Protein AF-0000000068580715 (afdb_homodimer)

Organism: Arachis hypogaea (NCBI:txid3818)

InterPro domains:
  IPR000719 Protein kinase domain [PF00069] (20-131)
  IPR000719 Protein kinase domain [PS50011] (1-205)
  IPR000719 Protein kinase domain [SM00220] (1-189)
  IPR008271 Serine/threonine-protein kinase, active site [PS00108] (41-53)
  IPR011009 Protein kinase-like domain superfamily [SSF56112] (7-213)

Structure (mmCIF, N/CA/C/O backbone):
data_AF-0000000068580715-model_v1
#
loop_
_entity.id
_entity.type
_entity.pdbx_description
1 polymer 'non-specific serine/threonine protein kinase'
#
loop_
_atom_site.group_PDB
_atom_site.id
_atom_site.type_symbol
_atom_site.label_atom_id
_atom_site.label_alt_id
_atom_site.label_comp_id
_atom_site.label_asym_id
_atom_site.label_entity_id
_atom_site.label_seq_id
_atom_site.pdbx_PDB_ins_code
_atom_site.Cartn_x
_atom_site.Cartn_y
_atom_site.Cartn_z
_atom_site.occupancy
_atom_site.B_iso_or_equiv
_atom_site.auth_seq_id
_atom_site.auth_comp_id
_atom_site.auth_asym_id
_atom_site.auth_atom_id
_atom_site.pdbx_PDB_model_num
ATOM 1 N N . MET A 1 1 ? -3.42 -15.664 -19.828 1 83.12 1 MET A N 1
ATOM 2 C CA . MET A 1 1 ? -3.635 -16.344 -18.547 1 83.12 1 MET A CA 1
ATOM 3 C C . MET A 1 1 ? -4.812 -15.734 -17.797 1 83.12 1 MET A C 1
ATOM 5 O O . MET A 1 1 ? -5.66 -16.469 -17.266 1 83.12 1 MET A O 1
ATOM 9 N N . GLU A 1 2 ? -4.934 -14.391 -17.797 1 77.62 2 GLU A N 1
ATOM 10 C CA . GLU A 1 2 ? -6.008 -13.711 -17.078 1 77.62 2 GLU A CA 1
ATOM 11 C C . GLU A 1 2 ? -7.379 -14.164 -17.578 1 77.62 2 GLU A C 1
ATOM 13 O O . GLU A 1 2 ? -8.281 -14.406 -16.766 1 77.62 2 GLU A O 1
ATOM 18 N N . ASN A 1 3 ? -7.523 -14.234 -18.844 1 75.69 3 ASN A N 1
ATOM 19 C CA . ASN A 1 3 ? -8.789 -14.664 -19.422 1 75.69 3 ASN A CA 1
ATOM 20 C C . ASN A 1 3 ? -9.133 -16.094 -19.031 1 75.69 3 ASN A C 1
ATOM 22 O O . ASN A 1 3 ? -10.297 -16.422 -18.781 1 75.69 3 ASN A O 1
ATOM 26 N N . LEU A 1 4 ? -8.125 -16.938 -18.984 1 75.94 4 LEU A N 1
ATOM 27 C CA . LEU A 1 4 ? -8.328 -18.328 -18.609 1 75.94 4 LEU A CA 1
ATOM 28 C C . LEU A 1 4 ? -8.711 -18.469 -17.141 1 75.94 4 LEU A C 1
ATOM 30 O O . LEU A 1 4 ? -9.508 -19.328 -16.781 1 75.94 4 LEU A O 1
ATOM 34 N N . MET A 1 5 ? -8.211 -17.594 -16.375 1 76.06 5 MET A N 1
ATOM 35 C CA . MET A 1 5 ? -8.453 -17.656 -14.93 1 76.06 5 MET A CA 1
ATOM 36 C C . MET A 1 5 ? -9.797 -17.031 -14.57 1 76.06 5 MET A C 1
ATOM 38 O O . MET A 1 5 ? -10.398 -17.391 -13.555 1 76.06 5 MET A O 1
ATOM 42 N N . SER A 1 6 ? -10.219 -15.977 -15.219 1 67.44 6 SER A N 1
ATOM 43 C CA . SER A 1 6 ? -11.414 -15.219 -14.891 1 67.44 6 SER A CA 1
ATOM 44 C C . SER A 1 6 ? -12.68 -15.945 -15.328 1 67.44 6 SER A C 1
ATOM 46 O O . SER A 1 6 ? -13.75 -15.758 -14.742 1 67.44 6 SER A O 1
ATOM 48 N N . ASP A 1 7 ? -12.562 -16.625 -16.375 1 62.62 7 ASP A N 1
ATOM 49 C CA . ASP A 1 7 ? -13.75 -17.266 -16.953 1 62.62 7 ASP A CA 1
ATOM 50 C C . ASP A 1 7 ? -13.969 -18.656 -16.344 1 62.62 7 ASP A C 1
ATOM 52 O O . ASP A 1 7 ? -13.023 -19.453 -16.234 1 62.62 7 ASP A O 1
ATOM 56 N N . GLN A 1 8 ? -15.07 -18.797 -15.594 1 59.06 8 GLN A N 1
ATOM 57 C CA . GLN A 1 8 ? -15.445 -20.094 -15.07 1 59.06 8 GLN A CA 1
ATOM 58 C C . GLN A 1 8 ? -15.195 -21.203 -16.094 1 59.06 8 GLN A C 1
ATOM 60 O O . GLN A 1 8 ? -14.758 -22.297 -15.758 1 59.06 8 GLN A O 1
ATOM 65 N N . THR A 1 9 ? -15.391 -20.828 -17.234 1 55.56 9 THR A N 1
ATOM 66 C CA . THR A 1 9 ? -15.203 -21.812 -18.297 1 55.56 9 THR A CA 1
ATOM 67 C C . THR A 1 9 ? -13.719 -22.094 -18.5 1 55.56 9 THR A C 1
ATOM 69 O O . THR A 1 9 ? -13.328 -23.25 -18.75 1 55.56 9 THR A O 1
ATOM 72 N N . GLY A 1 10 ? -12.938 -21.078 -18.344 1 55.38 10 GLY A N 1
ATOM 73 C CA . GLY A 1 10 ? -11.5 -21.219 -18.531 1 55.38 10 GLY A CA 1
ATOM 74 C C . GLY A 1 10 ? -10.828 -21.984 -17.422 1 55.38 10 GLY A C 1
ATOM 75 O O . GLY A 1 10 ? -9.953 -22.828 -17.672 1 55.38 10 GLY A O 1
ATOM 76 N N . SER A 1 11 ? -11.266 -21.672 -16.188 1 57.38 11 SER A N 1
ATOM 77 C CA . SER A 1 11 ? -10.688 -22.391 -15.062 1 57.38 11 SER A CA 1
ATOM 78 C C . SER A 1 11 ? -10.93 -23.891 -15.172 1 57.38 11 SER A C 1
ATOM 80 O O . SER A 1 11 ? -10.102 -24.703 -14.742 1 57.38 11 SER A O 1
ATOM 82 N N . LYS A 1 12 ? -11.977 -24.156 -15.914 1 60.59 12 LYS A N 1
ATOM 83 C CA . LYS A 1 12 ? -12.297 -25.562 -16.125 1 60.59 12 LYS A CA 1
ATOM 84 C C . LYS A 1 12 ? -11.305 -26.203 -17.078 1 60.59 12 LYS A C 1
ATOM 86 O O . LYS A 1 12 ? -11.117 -27.422 -17.062 1 60.59 12 LYS A O 1
ATOM 91 N N . VAL A 1 13 ? -10.641 -25.344 -17.75 1 63.88 13 VAL A N 1
ATOM 92 C CA . VAL A 1 13 ? -9.797 -25.859 -18.812 1 63.88 13 VAL A CA 1
ATOM 93 C C . VAL A 1 13 ? -8.391 -26.125 -18.281 1 63.88 13 VAL A C 1
ATOM 95 O O . VAL A 1 13 ? -7.691 -27.031 -18.766 1 63.88 13 VAL A O 1
ATOM 98 N N . LEU A 1 14 ? -8.062 -25.484 -17.172 1 80.69 14 LEU A N 1
ATOM 99 C CA . LEU A 1 14 ? -6.695 -25.703 -16.719 1 80.69 14 LEU A CA 1
ATOM 100 C C . LEU A 1 14 ? -6.645 -26.828 -15.672 1 80.69 14 LEU A C 1
ATOM 102 O O . LEU A 1 14 ? -6.961 -26.594 -14.5 1 80.69 14 LEU A O 1
ATOM 106 N N . HIS A 1 15 ? -6.293 -28.016 -16.156 1 83.88 15 HIS A N 1
ATOM 107 C CA . HIS A 1 15 ? -6.082 -29.109 -15.211 1 83.88 15 HIS A CA 1
ATOM 108 C C . HIS A 1 15 ? -4.785 -28.922 -14.43 1 83.88 15 HIS A C 1
ATOM 110 O O . HIS A 1 15 ? -4 -28.016 -14.727 1 83.88 15 HIS A O 1
ATOM 116 N N . TRP A 1 16 ? -4.609 -29.688 -13.484 1 87.81 16 TRP A N 1
ATOM 117 C CA . TRP A 1 16 ? -3.518 -29.531 -12.523 1 87.81 16 TRP A CA 1
ATOM 118 C C . TRP A 1 16 ? -2.17 -29.5 -13.242 1 87.81 16 TRP A C 1
ATOM 120 O O . TRP A 1 16 ? -1.353 -28.609 -12.992 1 87.81 16 TRP A O 1
ATOM 130 N N . ASN A 1 17 ? -1.99 -30.453 -14.141 1 88.38 17 ASN A N 1
ATOM 131 C CA . ASN A 1 17 ? -0.706 -30.547 -14.82 1 88.38 17 ASN A CA 1
ATOM 132 C C . ASN A 1 17 ? -0.385 -29.281 -15.602 1 88.38 17 ASN A C 1
ATOM 134 O O . ASN A 1 17 ? 0.771 -28.859 -15.656 1 88.38 17 ASN A O 1
ATOM 138 N N . MET A 1 18 ? -1.399 -28.719 -16.172 1 90.06 18 MET A N 1
ATOM 139 C CA . MET A 1 18 ? -1.219 -27.484 -16.906 1 90.06 18 MET A CA 1
ATOM 140 C C . MET A 1 18 ? -0.879 -26.328 -15.969 1 90.06 18 MET A C 1
ATOM 142 O O . MET A 1 18 ? -0.002 -25.516 -16.266 1 90.06 18 MET A O 1
ATOM 146 N N . ARG A 1 19 ? -1.561 -26.281 -14.844 1 92.25 19 ARG A N 1
ATOM 147 C CA . ARG A 1 19 ? -1.29 -25.234 -13.867 1 92.25 19 ARG A CA 1
ATOM 148 C C . ARG A 1 19 ? 0.141 -25.328 -13.344 1 92.25 19 ARG A C 1
ATOM 150 O O . ARG A 1 19 ? 0.842 -24.312 -13.258 1 92.25 19 ARG A O 1
ATOM 157 N N . LEU A 1 20 ? 0.531 -26.547 -13.055 1 94.06 20 LEU A N 1
ATOM 158 C CA . LEU A 1 20 ? 1.893 -26.75 -12.57 1 94.06 20 LEU A CA 1
ATOM 159 C C . LEU A 1 20 ? 2.91 -26.375 -13.641 1 94.06 20 LEU A C 1
ATOM 161 O O . LEU A 1 20 ? 3.939 -25.766 -13.344 1 94.06 20 LEU A O 1
ATOM 165 N N . HIS A 1 21 ? 2.598 -26.766 -14.844 1 95.12 21 HIS A N 1
ATOM 166 C CA . HIS A 1 21 ? 3.455 -26.438 -15.977 1 95.12 21 HIS A CA 1
ATOM 167 C C . HIS A 1 21 ? 3.613 -24.922 -16.125 1 95.12 21 HIS A C 1
ATOM 169 O O . HIS A 1 21 ? 4.73 -24.422 -16.281 1 95.12 21 HIS A O 1
ATOM 175 N N . ILE A 1 22 ? 2.545 -24.219 -16.031 1 96.62 22 ILE A N 1
ATOM 176 C CA . ILE A 1 22 ? 2.541 -22.766 -16.156 1 96.62 22 ILE A CA 1
ATOM 177 C C . ILE A 1 22 ? 3.309 -22.141 -14.992 1 96.62 22 ILE A C 1
ATOM 179 O O . ILE A 1 22 ? 4.168 -21.281 -15.203 1 96.62 22 ILE A O 1
ATOM 183 N N . ILE A 1 23 ? 3.033 -22.578 -13.773 1 98.06 23 ILE A N 1
ATOM 184 C CA . ILE A 1 23 ? 3.697 -22.062 -12.578 1 98.06 23 ILE A CA 1
ATOM 185 C C . ILE A 1 23 ? 5.207 -22.25 -12.711 1 98.06 23 ILE A C 1
ATOM 187 O O . ILE A 1 23 ? 5.973 -21.312 -12.477 1 98.06 23 ILE A O 1
ATOM 191 N N . SER A 1 24 ? 5.609 -23.422 -13.117 1 98.31 24 SER A N 1
ATOM 192 C CA . SER A 1 24 ? 7.027 -23.734 -13.273 1 98.31 24 SER A CA 1
ATOM 193 C C . SER A 1 24 ? 7.664 -22.875 -14.359 1 98.31 24 SER A C 1
ATOM 195 O O . SER A 1 24 ? 8.797 -22.422 -14.211 1 98.31 24 SER A O 1
ATOM 197 N N . GLY A 1 25 ? 6.945 -22.672 -15.398 1 98.5 25 GLY A N 1
ATOM 198 C CA . GLY A 1 25 ? 7.441 -21.844 -16.484 1 98.5 25 GLY A CA 1
ATOM 199 C C . GLY A 1 25 ? 7.645 -20.391 -16.078 1 98.5 25 GLY A C 1
ATOM 200 O O . GLY A 1 25 ? 8.648 -19.781 -16.438 1 98.5 25 GLY A O 1
ATOM 201 N N . ILE A 1 26 ? 6.676 -19.828 -15.336 1 98.69 26 ILE A N 1
ATOM 202 C CA . ILE A 1 26 ? 6.809 -18.453 -14.852 1 98.69 26 ILE A CA 1
ATOM 203 C C . ILE A 1 26 ? 8.031 -18.344 -13.945 1 98.69 26 ILE A C 1
ATOM 205 O O . ILE A 1 26 ? 8.805 -17.391 -14.047 1 98.69 26 ILE A O 1
ATOM 209 N N . ALA A 1 27 ? 8.164 -19.328 -13.062 1 98.81 27 ALA A N 1
ATOM 210 C CA . ALA A 1 27 ? 9.297 -19.328 -12.148 1 98.81 27 ALA A CA 1
ATOM 211 C C . ALA A 1 27 ? 10.617 -19.297 -12.906 1 98.81 27 ALA A C 1
ATOM 213 O O . ALA A 1 27 ? 11.516 -18.516 -12.57 1 98.81 27 ALA A O 1
ATOM 214 N N . ARG A 1 28 ? 10.773 -20.109 -13.898 1 98.19 28 ARG A N 1
ATOM 215 C CA . ARG A 1 28 ? 11.992 -20.141 -14.703 1 98.19 28 ARG A CA 1
ATOM 216 C C . ARG A 1 28 ? 12.203 -18.828 -15.438 1 98.19 28 ARG A C 1
ATOM 218 O O . ARG A 1 28 ? 13.344 -18.359 -15.578 1 98.19 28 ARG A O 1
ATOM 225 N N . GLY A 1 29 ? 11.094 -18.281 -15.953 1 98.06 29 GLY A N 1
ATOM 226 C CA . GLY A 1 29 ? 11.188 -16.969 -16.578 1 98.06 29 GLY A CA 1
ATOM 227 C C . GLY A 1 29 ? 11.727 -15.906 -15.656 1 98.06 29 GLY A C 1
ATOM 228 O O . GLY A 1 29 ? 12.594 -15.117 -16.031 1 98.06 29 GLY A O 1
ATOM 229 N N . LEU A 1 30 ? 11.219 -15.852 -14.43 1 98.38 30 LEU A N 1
ATOM 230 C CA . LEU A 1 30 ? 11.672 -14.875 -13.453 1 98.38 30 LEU A CA 1
ATOM 231 C C . LEU A 1 30 ? 13.133 -15.117 -13.07 1 98.38 30 LEU A C 1
ATOM 233 O O . LEU A 1 30 ? 13.898 -14.172 -12.875 1 98.38 30 LEU A O 1
ATOM 237 N N . LEU A 1 31 ? 13.484 -16.438 -12.906 1 97.81 31 LEU A N 1
ATOM 238 C CA . LEU A 1 31 ? 14.875 -16.766 -12.625 1 97.81 31 LEU A CA 1
ATOM 239 C C . LEU A 1 31 ? 15.797 -16.188 -13.695 1 97.81 31 LEU A C 1
ATOM 241 O O . LEU A 1 31 ? 16.828 -15.609 -13.375 1 97.81 31 LEU A O 1
ATOM 245 N N . TYR A 1 32 ? 15.422 -16.328 -14.914 1 96.44 32 TYR A N 1
ATOM 246 C CA . TYR A 1 32 ? 16.203 -15.789 -16.016 1 96.44 32 TYR A CA 1
ATOM 247 C C . TYR A 1 32 ? 16.359 -14.281 -15.883 1 96.44 32 TYR A C 1
ATOM 249 O O . TYR A 1 32 ? 17.469 -13.75 -16 1 96.44 32 TYR A O 1
ATOM 257 N N . LEU A 1 33 ? 15.266 -13.531 -15.625 1 96 33 LEU A N 1
ATOM 258 C CA . LEU A 1 33 ? 15.297 -12.078 -15.508 1 96 33 LEU A CA 1
ATOM 259 C C . LEU A 1 33 ? 16.172 -11.641 -14.336 1 96 33 LEU A C 1
ATOM 261 O O . LEU A 1 33 ? 16.875 -10.641 -14.43 1 96 33 LEU A O 1
ATOM 265 N N . HIS A 1 34 ? 16.141 -12.398 -13.258 1 95.81 34 HIS A N 1
ATOM 266 C CA . HIS A 1 34 ? 16.766 -11.984 -12.008 1 95.81 34 HIS A CA 1
ATOM 267 C C . HIS A 1 34 ? 18.25 -12.352 -11.992 1 95.81 34 HIS A C 1
ATOM 269 O O . HIS A 1 34 ? 19.047 -11.68 -11.336 1 95.81 34 HIS A O 1
ATOM 275 N N . GLN A 1 35 ? 18.625 -13.43 -12.617 1 90.69 35 GLN A N 1
ATOM 276 C CA . GLN A 1 35 ? 19.969 -13.945 -12.359 1 90.69 35 GLN A CA 1
ATOM 277 C C . GLN A 1 35 ? 20.703 -14.273 -13.656 1 90.69 35 GLN A C 1
ATOM 279 O O . GLN A 1 35 ? 21.922 -14.156 -13.734 1 90.69 35 GLN A O 1
ATOM 284 N N . ASP A 1 36 ? 20.031 -14.758 -14.664 1 84.38 36 ASP A N 1
ATOM 285 C CA . ASP A 1 36 ? 20.703 -15.359 -15.805 1 84.38 36 ASP A CA 1
ATOM 286 C C . ASP A 1 36 ? 20.859 -14.352 -16.938 1 84.38 36 ASP A C 1
ATOM 288 O O . ASP A 1 36 ? 21.672 -14.562 -17.859 1 84.38 36 ASP A O 1
ATOM 292 N N . SER A 1 37 ? 20.109 -13.32 -16.859 1 79.88 37 SER A N 1
ATOM 293 C CA . SER A 1 37 ? 20.266 -12.289 -17.875 1 79.88 37 SER A CA 1
ATOM 294 C C . SER A 1 37 ? 21.531 -11.469 -17.641 1 79.88 37 SER A C 1
ATOM 296 O O . SER A 1 37 ? 22.125 -11.523 -16.562 1 79.88 37 SER A O 1
ATOM 298 N N . ARG A 1 38 ? 21.984 -10.867 -18.625 1 80.62 38 ARG A N 1
ATOM 299 C CA . ARG A 1 38 ? 23.172 -10.016 -18.531 1 80.62 38 ARG A CA 1
ATOM 300 C C . ARG A 1 38 ? 23 -8.961 -17.438 1 80.62 38 ARG A C 1
ATOM 302 O O . ARG A 1 38 ? 23.922 -8.672 -16.688 1 80.62 38 ARG A O 1
ATOM 309 N N . LEU A 1 39 ? 21.766 -8.57 -17.391 1 86.62 39 LEU A N 1
ATOM 310 C CA . LEU A 1 39 ? 21.406 -7.586 -16.375 1 86.62 39 LEU A CA 1
ATOM 311 C C . LEU A 1 39 ? 20.25 -8.094 -15.508 1 86.62 39 LEU A C 1
ATOM 313 O O . LEU A 1 39 ? 19.438 -8.891 -15.977 1 86.62 39 LEU A O 1
ATOM 317 N N . ARG A 1 40 ? 20.312 -7.723 -14.32 1 92.38 40 ARG A N 1
ATOM 318 C CA . ARG A 1 40 ? 19.203 -8.047 -13.43 1 92.38 40 ARG A CA 1
ATOM 319 C C . ARG A 1 40 ? 17.984 -7.172 -13.719 1 92.38 40 ARG A C 1
ATOM 321 O O . ARG A 1 40 ? 18.094 -5.945 -13.734 1 92.38 40 ARG A O 1
ATOM 328 N N . ILE A 1 41 ? 16.922 -7.785 -14 1 95.38 41 ILE A N 1
ATOM 329 C CA . ILE A 1 41 ? 15.695 -7.062 -14.32 1 95.38 41 ILE A CA 1
ATOM 330 C C . ILE A 1 41 ? 14.641 -7.328 -13.25 1 95.38 41 ILE A C 1
ATOM 332 O O . ILE A 1 41 ? 14.32 -8.484 -12.961 1 95.38 41 ILE A O 1
ATOM 336 N N . ILE A 1 42 ? 14.148 -6.336 -12.641 1 96.88 42 ILE A N 1
ATOM 337 C CA . ILE A 1 42 ? 12.992 -6.406 -11.758 1 96.88 42 ILE A CA 1
ATOM 338 C C . ILE A 1 42 ? 11.734 -5.965 -12.508 1 96.88 42 ILE A C 1
ATOM 340 O O . ILE A 1 42 ? 11.656 -4.832 -12.984 1 96.88 42 ILE A O 1
ATOM 344 N N . HIS A 1 43 ? 10.719 -6.793 -12.703 1 97.56 43 HIS A N 1
ATOM 345 C CA . HIS A 1 43 ? 9.555 -6.539 -13.547 1 97.56 43 HIS A CA 1
ATOM 346 C C . HIS A 1 43 ? 8.672 -5.453 -12.945 1 97.56 43 HIS A C 1
ATOM 348 O O . HIS A 1 43 ? 8.297 -4.5 -13.633 1 97.56 43 HIS A O 1
ATOM 354 N N . ARG A 1 44 ? 8.297 -5.621 -11.562 1 97.56 44 ARG A N 1
ATOM 355 C CA . ARG A 1 44 ? 7.621 -4.641 -10.719 1 97.56 44 ARG A CA 1
ATOM 356 C C . ARG A 1 44 ? 6.125 -4.605 -11.016 1 97.56 44 ARG A C 1
ATOM 358 O O . ARG A 1 44 ? 5.367 -3.91 -10.336 1 97.56 44 ARG A O 1
ATOM 365 N N . ASP A 1 45 ? 5.66 -5.375 -11.961 1 97.81 45 ASP A N 1
ATOM 366 C CA . ASP A 1 45 ? 4.227 -5.438 -12.242 1 97.81 45 ASP A CA 1
ATOM 367 C C . ASP A 1 45 ? 3.826 -6.828 -12.734 1 97.81 45 ASP A C 1
ATOM 369 O O . ASP A 1 45 ? 3.08 -6.953 -13.703 1 97.81 45 ASP A O 1
ATOM 373 N N . LEU A 1 46 ? 4.402 -7.848 -12.188 1 98 46 LEU A N 1
ATOM 374 C CA . LEU A 1 46 ? 4.047 -9.227 -12.5 1 98 46 LEU A CA 1
ATOM 375 C C . LEU A 1 46 ? 2.643 -9.555 -12 1 98 46 LEU A C 1
ATOM 377 O O . LEU A 1 46 ? 2.32 -9.312 -10.836 1 98 46 LEU A O 1
ATOM 381 N N . LYS A 1 47 ? 1.784 -10.016 -12.852 1 97.12 47 LYS A N 1
ATOM 382 C CA . LYS A 1 47 ? 0.4 -10.406 -12.594 1 97.12 47 LYS A CA 1
ATOM 383 C C . LYS A 1 47 ? -0.127 -11.32 -13.695 1 97.12 47 LYS A C 1
ATOM 385 O O . LYS A 1 47 ? 0.525 -11.492 -14.727 1 97.12 47 LYS A O 1
ATOM 390 N N . THR A 1 48 ? -1.258 -11.875 -13.508 1 96 48 THR A N 1
ATOM 391 C CA . THR A 1 48 ? -1.794 -12.867 -14.438 1 96 48 THR A CA 1
ATOM 392 C C . THR A 1 48 ? -2.037 -12.25 -15.812 1 96 48 THR A C 1
ATOM 394 O O . THR A 1 48 ? -1.833 -12.906 -16.828 1 96 48 THR A O 1
ATOM 397 N N . SER A 1 49 ? -2.396 -10.93 -15.852 1 95.44 49 SER A N 1
ATOM 398 C CA . SER A 1 49 ? -2.703 -10.281 -17.125 1 95.44 49 SER A CA 1
ATOM 399 C C . SER A 1 49 ? -1.435 -10.008 -17.922 1 95.44 49 SER A C 1
ATOM 401 O O . SER A 1 49 ? -1.5 -9.711 -19.125 1 95.44 49 SER A O 1
ATOM 403 N N . ASN A 1 50 ? -0.273 -10.117 -17.25 1 97.06 50 ASN A N 1
ATOM 404 C CA . ASN A 1 50 ? 1.003 -9.883 -17.906 1 97.06 50 ASN A CA 1
ATOM 405 C C . ASN A 1 50 ? 1.726 -11.188 -18.219 1 97.06 50 ASN A C 1
ATOM 407 O O . ASN A 1 50 ? 2.936 -11.195 -18.453 1 97.06 50 ASN A O 1
ATOM 411 N N . ILE A 1 51 ? 0.99 -12.305 -18.078 1 97.31 51 ILE A N 1
ATOM 412 C CA . ILE A 1 51 ? 1.472 -13.625 -18.484 1 97.31 51 ILE A CA 1
ATOM 413 C C . ILE A 1 51 ? 0.698 -14.102 -19.719 1 97.31 51 ILE A C 1
ATOM 415 O O . ILE A 1 51 ? -0.5 -14.383 -19.625 1 97.31 51 ILE A O 1
ATOM 419 N N . LEU A 1 52 ? 1.413 -14.195 -20.812 1 95.75 52 LEU A N 1
ATOM 420 C CA . LEU A 1 52 ? 0.82 -14.71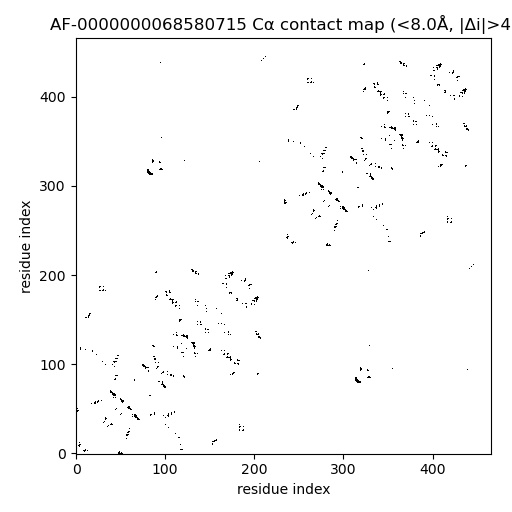9 -22.031 1 95.75 52 LEU A CA 1
ATOM 421 C C . LEU A 1 52 ? 1.11 -16.203 -22.188 1 95.75 52 LEU A C 1
ATOM 423 O O . LEU A 1 52 ? 2.197 -16.672 -21.828 1 95.75 52 LEU A O 1
ATOM 427 N N . LEU A 1 53 ? 0.107 -16.906 -22.609 1 94.44 53 LEU A N 1
ATOM 428 C CA . LEU A 1 53 ? 0.277 -18.328 -22.875 1 94.44 53 LEU A CA 1
ATOM 429 C C . LEU A 1 53 ? 0.259 -18.625 -24.359 1 94.44 53 LEU A C 1
ATOM 431 O O . LEU A 1 53 ? -0.619 -18.141 -25.078 1 94.44 53 LEU A O 1
ATOM 435 N N . ASP A 1 54 ? 1.196 -19.391 -24.812 1 93.75 54 ASP A N 1
ATOM 436 C CA . ASP A 1 54 ? 1.176 -19.797 -26.219 1 93.75 54 ASP A CA 1
ATOM 437 C C . ASP A 1 54 ? 0.302 -21.047 -26.422 1 93.75 54 ASP A C 1
ATOM 439 O O . ASP A 1 54 ? -0.42 -21.453 -25.5 1 93.75 54 ASP A O 1
ATOM 443 N N . SER A 1 55 ? 0.34 -21.625 -27.578 1 91.69 55 SER A N 1
ATOM 444 C CA . SER A 1 55 ? -0.542 -22.734 -27.938 1 91.69 55 SER A CA 1
ATOM 445 C C . SER A 1 55 ? -0.231 -23.984 -27.109 1 91.69 55 SER A C 1
ATOM 447 O O . SER A 1 55 ? -1.095 -24.844 -26.922 1 91.69 55 SER A O 1
ATOM 449 N N . ASN A 1 56 ? 0.966 -24.109 -26.594 1 91.69 56 ASN A N 1
ATOM 450 C CA . ASN A 1 56 ? 1.371 -25.25 -25.781 1 91.69 56 ASN A CA 1
ATOM 451 C C . ASN A 1 56 ? 1.291 -24.922 -24.281 1 91.69 56 ASN A C 1
ATOM 453 O O . ASN A 1 56 ? 1.85 -25.641 -23.453 1 91.69 56 ASN A O 1
ATOM 457 N N . MET A 1 57 ? 0.749 -23.734 -23.891 1 91.44 57 MET A N 1
ATOM 458 C CA . MET A 1 57 ? 0.527 -23.266 -22.531 1 91.44 57 MET A CA 1
ATOM 459 C C . MET A 1 57 ? 1.847 -22.906 -21.859 1 91.44 57 MET A C 1
ATOM 461 O O . MET A 1 57 ? 1.954 -22.953 -20.625 1 91.44 57 MET A O 1
ATOM 465 N N . ASN A 1 58 ? 2.832 -22.641 -22.766 1 95.19 58 ASN A N 1
ATOM 466 C CA . ASN A 1 58 ? 4.059 -22.062 -22.234 1 95.19 58 ASN A CA 1
ATOM 467 C C . ASN A 1 58 ? 3.867 -20.594 -21.859 1 95.19 58 ASN A C 1
ATOM 469 O O . ASN A 1 58 ? 3.416 -19.797 -22.672 1 95.19 58 ASN A O 1
ATOM 473 N N . PRO A 1 59 ? 4.18 -20.297 -20.578 1 97.44 59 PRO A N 1
ATOM 474 C CA . PRO A 1 59 ? 3.986 -18.906 -20.172 1 97.44 59 PRO A CA 1
ATOM 475 C C . PRO A 1 59 ? 5.113 -17.984 -20.656 1 97.44 59 PRO A C 1
ATOM 477 O O . PRO A 1 59 ? 6.277 -18.391 -20.672 1 97.44 59 PRO A O 1
ATOM 480 N N . LYS A 1 60 ? 4.754 -16.797 -21.062 1 97.12 60 LYS A N 1
ATOM 481 C CA . LYS A 1 60 ? 5.668 -15.711 -21.406 1 97.12 60 LYS A CA 1
ATOM 482 C C . LYS A 1 60 ? 5.359 -14.453 -20.609 1 97.12 60 LYS A C 1
ATOM 484 O O . LYS A 1 60 ? 4.227 -13.969 -20.625 1 97.12 60 LYS A O 1
ATOM 489 N N . ILE A 1 61 ? 6.352 -14.016 -19.891 1 97.75 61 ILE A N 1
ATOM 490 C CA . ILE A 1 61 ? 6.199 -12.781 -19.141 1 97.75 61 ILE A CA 1
ATOM 491 C C . ILE A 1 61 ? 6.207 -11.586 -20.094 1 97.75 61 ILE A C 1
ATOM 493 O O . ILE A 1 61 ? 7.086 -11.477 -20.953 1 97.75 61 ILE A O 1
ATOM 497 N N . SER A 1 62 ? 5.207 -10.758 -19.953 1 97.25 62 SER A N 1
ATOM 498 C CA . SER A 1 62 ? 5.066 -9.617 -20.859 1 97.25 62 SER A CA 1
ATOM 499 C C . SER A 1 62 ? 4.879 -8.32 -20.094 1 97.25 62 SER A C 1
ATOM 501 O O . SER A 1 62 ? 4.961 -8.305 -18.859 1 97.25 62 SER A O 1
ATOM 503 N N . ASP A 1 63 ? 4.746 -7.18 -20.781 1 96.19 63 ASP A N 1
ATOM 504 C CA . ASP A 1 63 ? 4.5 -5.844 -20.25 1 96.19 63 ASP A CA 1
ATOM 505 C C . ASP A 1 63 ? 5.59 -5.441 -19.25 1 96.19 63 ASP A C 1
ATOM 507 O O . ASP A 1 63 ? 5.375 -5.461 -18.047 1 96.19 63 ASP A O 1
ATOM 511 N N . PHE A 1 64 ? 6.688 -5.031 -19.734 1 96.81 64 PHE A N 1
ATOM 512 C CA . PHE A 1 64 ? 7.828 -4.598 -18.938 1 96.81 64 PHE A CA 1
ATOM 513 C C . PHE A 1 64 ? 7.809 -3.086 -18.75 1 96.81 64 PHE A C 1
ATOM 515 O O . PHE A 1 64 ? 8.859 -2.463 -18.594 1 96.81 64 PHE A O 1
ATOM 522 N N . GLY A 1 65 ? 6.664 -2.43 -18.844 1 95.44 65 GLY A N 1
ATOM 523 C CA . GLY A 1 65 ? 6.488 -0.99 -18.75 1 95.44 65 GLY A CA 1
ATOM 524 C C . GLY A 1 65 ? 6.996 -0.409 -17.438 1 95.44 65 GLY A C 1
ATOM 525 O O . GLY A 1 65 ? 7.422 0.748 -17.391 1 95.44 65 GLY A O 1
ATOM 526 N N . LEU A 1 66 ? 6.953 -1.157 -16.328 1 96 66 LEU A N 1
ATOM 527 C CA . LEU A 1 66 ? 7.383 -0.671 -15.023 1 96 66 LEU A CA 1
ATOM 528 C C . LEU A 1 66 ? 8.727 -1.278 -14.641 1 96 66 LEU A C 1
ATOM 530 O O . LEU A 1 66 ? 9.25 -0.99 -13.562 1 96 66 LEU A O 1
ATOM 534 N N . ALA A 1 67 ? 9.273 -2.107 -15.484 1 96.31 67 ALA A N 1
ATOM 535 C CA . ALA A 1 67 ? 10.492 -2.846 -15.164 1 96.31 67 ALA A CA 1
ATOM 536 C C . ALA A 1 67 ? 11.672 -1.897 -14.953 1 96.31 67 ALA A C 1
ATOM 538 O O . ALA A 1 67 ? 11.672 -0.777 -15.469 1 96.31 67 ALA A O 1
ATOM 539 N N . ARG A 1 68 ? 12.539 -2.297 -14.133 1 94.38 68 ARG A N 1
ATOM 540 C CA . ARG A 1 68 ? 13.805 -1.607 -13.891 1 94.38 68 ARG A CA 1
ATOM 541 C C . ARG A 1 68 ? 14.992 -2.541 -14.109 1 94.38 68 ARG A C 1
ATOM 543 O O . ARG A 1 68 ? 14.945 -3.711 -13.727 1 94.38 68 ARG A O 1
ATOM 550 N N . VAL A 1 69 ? 16.016 -2.002 -14.703 1 92.56 69 VAL A N 1
ATOM 551 C CA . VAL A 1 69 ? 17.219 -2.771 -15 1 92.56 69 VAL A CA 1
ATOM 552 C C . VAL A 1 69 ? 18.359 -2.314 -14.094 1 92.56 69 VAL A C 1
ATOM 554 O O . VAL A 1 69 ? 18.594 -1.113 -13.938 1 92.56 69 VAL A O 1
ATOM 557 N N . PHE A 1 70 ? 18.906 -3.23 -13.469 1 88.06 70 PHE A N 1
ATOM 558 C CA . PHE A 1 70 ? 20.016 -2.916 -12.57 1 88.06 70 PHE A CA 1
ATOM 559 C C . PHE A 1 70 ? 21.297 -3.574 -13.047 1 88.06 70 PHE A C 1
ATOM 561 O O . PHE A 1 70 ? 21.281 -4.723 -13.5 1 88.06 70 PHE A O 1
ATOM 568 N N . GLY A 1 71 ? 22.312 -2.717 -13.102 1 76.25 71 GLY A N 1
ATOM 569 C CA . GLY A 1 71 ? 23.656 -3.223 -13.344 1 76.25 71 GLY A CA 1
ATOM 570 C C . GLY A 1 71 ? 24.453 -3.438 -12.07 1 76.25 71 GLY A C 1
ATOM 571 O O . GLY A 1 71 ? 24.125 -2.863 -11.031 1 76.25 71 GLY A O 1
ATOM 572 N N . GLY A 1 72 ? 25.359 -4.336 -12.109 1 68.25 72 GLY A N 1
ATOM 573 C CA . GLY A 1 72 ? 26.297 -4.508 -11.023 1 68.25 72 GLY A CA 1
ATOM 574 C C . GLY A 1 72 ? 25.703 -5.215 -9.82 1 68.25 72 GLY A C 1
ATOM 575 O O . GLY A 1 72 ? 24.938 -6.168 -9.969 1 68.25 72 GLY A O 1
ATOM 576 N N . ASP A 1 73 ? 26.047 -4.617 -8.562 1 67 73 ASP A N 1
ATOM 577 C CA . ASP A 1 73 ? 25.75 -5.32 -7.324 1 67 73 ASP A CA 1
ATOM 578 C C . ASP A 1 73 ? 24.484 -4.762 -6.664 1 67 73 ASP A C 1
ATOM 580 O O . ASP A 1 73 ? 24.094 -5.207 -5.586 1 67 73 ASP A O 1
ATOM 584 N N . ARG A 1 74 ? 23.734 -3.881 -7.434 1 67.44 74 ARG A N 1
ATOM 585 C CA . ARG A 1 74 ? 22.562 -3.324 -6.754 1 67.44 74 ARG A CA 1
ATOM 586 C C . ARG A 1 74 ? 21.391 -4.301 -6.793 1 67.44 74 ARG A C 1
ATOM 588 O O . ARG A 1 74 ? 21.016 -4.785 -7.859 1 67.44 74 ARG A O 1
ATOM 595 N N . VAL A 1 75 ? 20.875 -4.559 -5.625 1 76.25 75 VAL A N 1
ATOM 596 C CA . VAL A 1 75 ? 19.859 -5.613 -5.535 1 76.25 75 VAL A CA 1
ATOM 597 C C . VAL A 1 75 ? 18.531 -5.023 -5.102 1 76.25 75 VAL A C 1
ATOM 599 O O . VAL A 1 75 ? 17.484 -5.664 -5.234 1 76.25 75 VAL A O 1
ATOM 602 N N . GLU A 1 76 ? 18.516 -3.725 -4.695 1 85.12 76 GLU A N 1
ATOM 603 C CA . GLU A 1 76 ? 17.312 -3.068 -4.211 1 85.12 76 GLU A CA 1
ATOM 604 C C . GLU A 1 76 ? 17.297 -1.588 -4.582 1 85.12 76 GLU A C 1
ATOM 606 O O . GLU A 1 76 ? 18.359 -0.973 -4.734 1 85.12 76 GLU A O 1
ATOM 611 N N . ALA A 1 77 ? 16.109 -1.081 -4.836 1 90.81 77 ALA A N 1
ATOM 612 C CA . ALA A 1 77 ? 15.953 0.34 -5.137 1 90.81 77 ALA A CA 1
ATOM 613 C C . ALA A 1 77 ? 14.711 0.914 -4.457 1 90.81 77 ALA A C 1
ATOM 615 O O . ALA A 1 77 ? 13.859 0.165 -3.971 1 90.81 77 ALA A O 1
ATOM 616 N N . ASN A 1 78 ? 14.719 2.23 -4.316 1 91.56 78 ASN A N 1
ATOM 617 C CA . ASN A 1 78 ? 13.602 2.955 -3.719 1 91.56 78 ASN A CA 1
ATOM 618 C C . ASN A 1 78 ? 13.023 3.986 -4.684 1 91.56 78 ASN A C 1
ATOM 620 O O . ASN A 1 78 ? 13.734 4.496 -5.555 1 91.56 78 ASN A O 1
ATOM 624 N N . THR A 1 79 ? 11.773 4.117 -4.586 1 93.12 79 THR A N 1
ATOM 625 C CA . THR A 1 79 ? 11.086 5.172 -5.328 1 93.12 79 THR A CA 1
ATOM 626 C C . THR A 1 79 ? 10.141 5.945 -4.418 1 93.12 79 THR A C 1
ATOM 628 O O . THR A 1 79 ? 9.594 5.391 -3.463 1 93.12 79 THR A O 1
ATOM 631 N N . ILE A 1 80 ? 9.93 7.164 -4.676 1 92.06 80 ILE A N 1
ATOM 632 C CA . ILE A 1 80 ? 8.961 7.98 -3.949 1 92.06 80 ILE A CA 1
ATOM 633 C C . ILE A 1 80 ? 7.562 7.738 -4.508 1 92.06 80 ILE A C 1
ATOM 635 O O . ILE A 1 80 ? 6.598 7.613 -3.748 1 92.06 80 ILE A O 1
ATOM 639 N N . ARG A 1 81 ? 7.492 7.625 -5.828 1 94.56 81 ARG A N 1
ATOM 640 C CA . ARG A 1 81 ? 6.23 7.391 -6.52 1 94.56 81 ARG A CA 1
ATOM 641 C C . ARG A 1 81 ? 5.98 5.898 -6.715 1 94.56 81 ARG A C 1
ATOM 643 O O . ARG A 1 81 ? 6.773 5.207 -7.355 1 94.56 81 ARG A O 1
ATOM 650 N N . VAL A 1 82 ? 4.926 5.445 -6.23 1 95.25 82 VAL A N 1
ATOM 651 C CA . VAL A 1 82 ? 4.543 4.039 -6.344 1 95.25 82 VAL A CA 1
ATOM 652 C C . VAL A 1 82 ? 3.541 3.869 -7.48 1 95.25 82 VAL A C 1
ATOM 654 O O . VAL A 1 82 ? 2.574 4.629 -7.586 1 95.25 82 VAL A O 1
ATOM 657 N N . VAL A 1 83 ? 3.84 2.93 -8.328 1 97 83 VAL A N 1
ATOM 658 C CA . VAL A 1 83 ? 2.961 2.537 -9.43 1 97 83 VAL A CA 1
ATOM 659 C C . VAL A 1 83 ? 2.865 1.015 -9.492 1 97 83 VAL A C 1
ATOM 661 O O . VAL A 1 83 ? 3.883 0.319 -9.453 1 97 83 VAL A O 1
ATOM 664 N N . GLY A 1 84 ? 1.682 0.475 -9.562 1 96.5 84 GLY A N 1
ATOM 665 C CA . GLY A 1 84 ? 1.499 -0.964 -9.664 1 96.5 84 GLY A CA 1
ATOM 666 C C . GLY A 1 84 ? 0.042 -1.385 -9.617 1 96.5 84 GLY A C 1
ATOM 667 O O . GLY A 1 84 ? -0.855 -0.545 -9.711 1 96.5 84 GLY A O 1
ATOM 668 N N . THR A 1 85 ? -0.16 -2.645 -9.578 1 96.81 85 THR A N 1
ATOM 669 C CA . THR A 1 85 ? -1.501 -3.215 -9.508 1 96.81 85 THR A CA 1
ATOM 670 C C . THR A 1 85 ? -1.797 -3.727 -8.102 1 96.81 85 THR A C 1
ATOM 672 O O . THR A 1 85 ? -1.079 -4.586 -7.586 1 96.81 85 THR A O 1
ATOM 675 N N . HIS A 1 86 ? -2.881 -3.146 -7.535 1 93.12 86 HIS A N 1
ATOM 676 C CA . HIS A 1 86 ? -3.199 -3.6 -6.184 1 93.12 86 HIS A CA 1
ATOM 677 C C . HIS A 1 86 ? -3.459 -5.102 -6.156 1 93.12 86 HIS A C 1
ATOM 679 O O . HIS A 1 86 ? -3.951 -5.668 -7.133 1 93.12 86 HIS A O 1
ATOM 685 N N . GLY A 1 87 ? -3.098 -5.754 -5.066 1 93.5 87 GLY A N 1
ATOM 686 C CA . GLY A 1 87 ? -3.215 -7.195 -4.93 1 93.5 87 GLY A CA 1
ATOM 687 C C . GLY A 1 87 ? -1.936 -7.938 -5.273 1 93.5 87 GLY A C 1
ATOM 688 O O . GLY A 1 87 ? -1.756 -9.094 -4.883 1 93.5 87 GLY A O 1
ATOM 689 N N . TYR A 1 88 ? -1.112 -7.277 -6.031 1 96.75 88 TYR A N 1
ATOM 690 C CA . TYR A 1 88 ? 0.135 -7.914 -6.441 1 96.75 88 TYR A CA 1
ATOM 691 C C . TYR A 1 88 ? 1.338 -7.176 -5.863 1 96.75 88 TYR A C 1
ATOM 693 O O . TYR A 1 88 ? 2.459 -7.688 -5.895 1 96.75 88 TYR A O 1
ATOM 701 N N . MET A 1 89 ? 1.092 -5.938 -5.379 1 95.06 89 MET A N 1
ATOM 702 C CA . MET A 1 89 ? 2.178 -5.141 -4.816 1 95.06 89 MET A CA 1
ATOM 703 C C . MET A 1 89 ? 2.555 -5.641 -3.426 1 95.06 89 MET A C 1
ATOM 705 O O . MET A 1 89 ? 1.689 -5.801 -2.564 1 95.06 89 MET A O 1
ATOM 709 N N . PRO A 1 90 ? 3.857 -5.879 -3.266 1 94.44 90 PRO A N 1
ATOM 710 C CA . PRO A 1 90 ? 4.262 -6.289 -1.918 1 94.44 90 PRO A CA 1
ATOM 711 C C . PRO A 1 90 ? 4.199 -5.145 -0.91 1 94.44 90 PRO A C 1
ATOM 713 O O . PRO A 1 90 ? 4.219 -3.973 -1.299 1 94.44 90 PRO A O 1
ATOM 716 N N . PRO A 1 91 ? 4.176 -5.512 0.368 1 90.69 91 PRO A N 1
ATOM 717 C CA . PRO A 1 91 ? 4.035 -4.488 1.406 1 90.69 91 PRO A CA 1
ATOM 718 C C . PRO A 1 91 ? 5.188 -3.484 1.408 1 90.69 91 PRO A C 1
ATOM 720 O O . PRO A 1 91 ? 4.961 -2.281 1.556 1 90.69 91 PRO A O 1
ATOM 723 N N . GLU A 1 92 ? 6.445 -3.883 1.218 1 90.62 92 GLU A N 1
ATOM 724 C CA . GLU A 1 92 ? 7.586 -2.975 1.29 1 90.62 92 GLU A CA 1
ATOM 725 C C . GLU A 1 92 ? 7.547 -1.946 0.163 1 90.62 92 GLU A C 1
ATOM 727 O O . GLU A 1 92 ? 8.031 -0.824 0.322 1 90.62 92 GLU A O 1
ATOM 732 N N . TYR A 1 93 ? 6.965 -2.336 -0.919 1 94.06 93 TYR A N 1
ATOM 733 C CA . TYR A 1 93 ? 6.848 -1.42 -2.047 1 94.06 93 TYR A CA 1
ATOM 734 C C . TYR A 1 93 ? 5.684 -0.457 -1.849 1 94.06 93 TYR A C 1
ATOM 736 O O . TYR A 1 93 ? 5.84 0.757 -1.99 1 94.06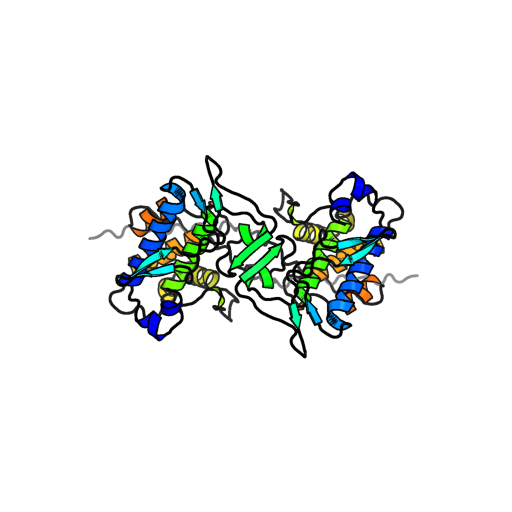 93 TYR A O 1
ATOM 744 N N . ALA A 1 94 ? 4.535 -1.021 -1.495 1 90.62 94 ALA A N 1
ATOM 745 C CA . ALA A 1 94 ? 3.322 -0.228 -1.322 1 90.62 94 ALA A CA 1
ATOM 746 C C . ALA A 1 94 ? 3.494 0.803 -0.211 1 90.62 94 ALA A C 1
ATOM 748 O O . ALA A 1 94 ? 2.998 1.928 -0.317 1 90.62 94 ALA A O 1
ATOM 749 N N . VAL A 1 95 ? 4.25 0.458 0.795 1 86.56 95 VAL A N 1
ATOM 750 C CA . VAL A 1 95 ? 4.309 1.288 1.993 1 86.56 95 VAL A CA 1
ATOM 751 C C . VAL A 1 95 ? 5.535 2.197 1.935 1 86.56 95 VAL A C 1
ATOM 753 O O . VAL A 1 95 ? 5.461 3.373 2.299 1 86.56 95 VAL A O 1
ATOM 756 N N . TYR A 1 96 ? 6.668 1.628 1.405 1 88.31 96 TYR A N 1
ATOM 757 C CA . TYR A 1 96 ? 7.922 2.361 1.529 1 88.31 96 TYR A CA 1
ATOM 758 C C . TYR A 1 96 ? 8.492 2.701 0.158 1 88.31 96 TYR A C 1
ATOM 760 O O . TYR A 1 96 ? 9.508 3.389 0.056 1 88.31 96 TYR A O 1
ATOM 768 N N . GLY A 1 97 ? 7.945 2.158 -0.813 1 92.75 97 GLY A N 1
ATOM 769 C CA . GLY A 1 97 ? 8.477 2.383 -2.148 1 92.75 97 GLY A CA 1
ATOM 770 C C . GLY A 1 97 ? 9.727 1.578 -2.434 1 92.75 97 GLY A C 1
ATOM 771 O O . GLY A 1 97 ? 10.453 1.865 -3.389 1 92.75 97 GLY A O 1
ATOM 772 N N . SER A 1 98 ? 9.984 0.623 -1.566 1 93.12 98 SER A N 1
ATOM 773 C CA . SER A 1 98 ? 11.164 -0.217 -1.732 1 93.12 98 SER A CA 1
ATOM 774 C C . SER A 1 98 ? 10.867 -1.418 -2.623 1 93.12 98 SER A C 1
ATOM 776 O O . SER A 1 98 ? 9.844 -2.076 -2.465 1 93.12 98 SER A O 1
ATOM 778 N N . TYR A 1 99 ? 11.773 -1.66 -3.619 1 95.38 99 TYR A N 1
ATOM 779 C CA . TYR A 1 99 ? 11.547 -2.838 -4.449 1 95.38 99 TYR A CA 1
ATOM 780 C C . TYR A 1 99 ? 12.859 -3.537 -4.77 1 95.38 99 TYR A C 1
ATOM 782 O O . TYR A 1 99 ? 13.922 -2.91 -4.762 1 95.38 99 TYR A O 1
ATOM 790 N N . SER A 1 100 ? 12.82 -4.793 -4.945 1 96.56 100 SER A N 1
ATOM 791 C CA . SER A 1 100 ? 13.898 -5.715 -5.297 1 96.56 100 SER A CA 1
ATOM 792 C C . SER A 1 100 ? 13.367 -6.918 -6.062 1 96.56 100 SER A C 1
ATOM 794 O O . SER A 1 100 ? 12.18 -6.977 -6.398 1 96.56 100 SER A O 1
ATOM 796 N N . VAL A 1 101 ? 14.25 -7.824 -6.363 1 97.12 101 VAL A N 1
ATOM 797 C CA . VAL A 1 101 ? 13.812 -9.047 -7.031 1 97.12 101 VAL A CA 1
ATOM 798 C C . VAL A 1 101 ? 12.75 -9.742 -6.188 1 97.12 101 VAL A C 1
ATOM 800 O O . VAL A 1 101 ? 11.883 -10.445 -6.719 1 97.12 101 VAL A O 1
ATOM 803 N N . LYS A 1 102 ? 12.773 -9.461 -4.871 1 97.62 102 LYS A N 1
ATOM 804 C CA . LYS A 1 102 ? 11.836 -10.102 -3.957 1 97.62 102 LYS A CA 1
ATOM 805 C C . LYS A 1 102 ? 10.422 -9.562 -4.148 1 97.62 102 LYS A C 1
ATOM 807 O O . LYS A 1 102 ? 9.453 -10.188 -3.732 1 97.62 102 LYS A O 1
ATOM 812 N N . SER A 1 103 ? 10.336 -8.359 -4.734 1 97.62 103 SER A N 1
ATOM 813 C CA . SER A 1 103 ? 9.023 -7.828 -5.082 1 97.62 103 SER A CA 1
ATOM 814 C C . SER A 1 103 ? 8.352 -8.68 -6.16 1 97.62 103 SER A C 1
ATOM 816 O O . SER A 1 103 ? 7.152 -8.969 -6.07 1 97.62 103 SER A O 1
ATOM 818 N N . ASP A 1 104 ? 9.148 -9.141 -7.105 1 98.5 104 ASP A N 1
ATOM 819 C CA . ASP A 1 104 ? 8.641 -10.039 -8.141 1 98.5 104 ASP A CA 1
ATOM 820 C C . ASP A 1 104 ? 8.273 -11.398 -7.555 1 98.5 104 ASP A C 1
ATOM 822 O O . ASP A 1 104 ? 7.301 -12.023 -7.988 1 98.5 104 ASP A O 1
ATOM 826 N N . VAL A 1 105 ? 9.062 -11.805 -6.586 1 98.69 105 VAL A N 1
ATOM 827 C CA . VAL A 1 105 ? 8.797 -13.07 -5.918 1 98.69 105 VAL A CA 1
ATOM 828 C C . VAL A 1 105 ? 7.43 -13.023 -5.238 1 98.69 105 VAL A C 1
ATOM 830 O O . VAL A 1 105 ? 6.66 -13.984 -5.309 1 98.69 105 VAL A O 1
ATOM 833 N N . PHE A 1 106 ? 7.148 -11.922 -4.586 1 98.5 106 PHE A N 1
ATOM 834 C CA . PHE A 1 106 ? 5.848 -11.742 -3.955 1 98.5 106 PHE A CA 1
ATOM 835 C C . PHE A 1 106 ? 4.727 -11.883 -4.977 1 98.5 106 PHE A C 1
ATOM 837 O O . PHE A 1 106 ? 3.785 -12.648 -4.77 1 98.5 106 PHE A O 1
ATOM 844 N N . SER A 1 107 ? 4.828 -11.148 -6.066 1 98.56 107 SER A N 1
ATOM 845 C CA . SER A 1 107 ? 3.812 -11.188 -7.113 1 98.56 107 SER A CA 1
ATOM 846 C C . SER A 1 107 ? 3.641 -12.594 -7.668 1 98.56 107 SER A C 1
ATOM 848 O O . SER A 1 107 ? 2.521 -13.031 -7.945 1 98.56 107 SER A O 1
ATOM 850 N N . PHE A 1 108 ? 4.766 -13.328 -7.824 1 98.88 108 PHE A N 1
ATOM 851 C CA . PHE A 1 108 ? 4.723 -14.719 -8.266 1 98.88 108 PHE A CA 1
ATOM 852 C C . PHE A 1 108 ? 3.906 -15.57 -7.293 1 98.88 108 PHE A C 1
ATOM 854 O O . PHE A 1 108 ? 3.068 -16.375 -7.719 1 98.88 108 PHE A O 1
ATOM 861 N N . GLY A 1 109 ? 4.18 -15.398 -5.996 1 98.75 109 GLY A N 1
ATOM 862 C CA . GLY A 1 109 ? 3.414 -16.125 -4.996 1 98.75 109 GLY A CA 1
ATOM 863 C C . GLY A 1 109 ? 1.92 -15.883 -5.098 1 98.75 109 GLY A C 1
ATOM 864 O O . GLY A 1 109 ? 1.123 -16.812 -4.945 1 98.75 109 GLY A O 1
ATOM 865 N N . VAL A 1 110 ? 1.568 -14.625 -5.336 1 98 110 VAL A N 1
ATOM 866 C CA . VAL A 1 110 ? 0.162 -14.281 -5.52 1 98 110 VAL A CA 1
ATOM 867 C C . VAL A 1 110 ? -0.41 -15.062 -6.703 1 98 110 VAL A C 1
ATOM 869 O O . VAL A 1 110 ? -1.483 -15.656 -6.598 1 98 110 VAL A O 1
ATOM 872 N N . ILE A 1 111 ? 0.287 -15.102 -7.801 1 98.19 111 ILE A N 1
ATOM 873 C CA . ILE A 1 111 ? -0.152 -15.789 -9.008 1 98.19 111 ILE A CA 1
ATOM 874 C C . ILE A 1 111 ? -0.34 -17.281 -8.711 1 98.19 111 ILE A C 1
ATOM 876 O O . ILE A 1 111 ? -1.322 -17.891 -9.148 1 98.19 111 ILE A O 1
ATOM 880 N N . VAL A 1 112 ? 0.593 -17.844 -7.984 1 98.12 112 VAL A N 1
ATOM 881 C CA . VAL A 1 112 ? 0.52 -19.25 -7.633 1 98.12 112 VAL A CA 1
ATOM 882 C C . VAL A 1 112 ? -0.772 -19.531 -6.867 1 98.12 112 VAL A C 1
ATOM 884 O O . VAL A 1 112 ? -1.519 -20.453 -7.207 1 98.12 112 VAL A O 1
ATOM 887 N N . LEU A 1 113 ? -1.045 -18.734 -5.883 1 97 113 LEU A N 1
ATOM 888 C CA . LEU A 1 113 ? -2.23 -18.938 -5.059 1 97 113 LEU A CA 1
ATOM 889 C C . LEU A 1 113 ? -3.502 -18.719 -5.867 1 97 113 LEU A C 1
ATOM 891 O O . LEU A 1 113 ? -4.508 -19.391 -5.664 1 97 113 LEU A O 1
ATOM 895 N N . GLU A 1 114 ? -3.451 -17.766 -6.754 1 95.69 114 GLU A N 1
ATOM 896 C CA . GLU A 1 114 ? -4.586 -17.531 -7.648 1 95.69 114 GLU A CA 1
ATOM 897 C C . GLU A 1 114 ? -4.824 -18.734 -8.555 1 95.69 114 GLU A C 1
ATOM 899 O O . GLU A 1 114 ? -5.969 -19.156 -8.75 1 95.69 114 GLU A O 1
ATOM 904 N N . MET A 1 115 ? -3.762 -19.266 -9.078 1 94 115 MET A N 1
ATOM 905 C CA . MET A 1 115 ? -3.875 -20.406 -9.992 1 94 115 MET A CA 1
ATOM 906 C C . MET A 1 115 ? -4.414 -21.641 -9.266 1 94 115 MET A C 1
ATOM 908 O O . MET A 1 115 ? -5.16 -22.422 -9.852 1 94 115 MET A O 1
ATOM 912 N N . LEU A 1 116 ? -4.066 -21.781 -8.039 1 93.75 116 LEU A N 1
ATOM 913 C CA . LEU A 1 116 ? -4.48 -22.953 -7.266 1 93.75 116 LEU A CA 1
ATOM 914 C C . LEU A 1 116 ? -5.93 -22.812 -6.812 1 93.75 116 LEU A C 1
ATOM 916 O O . LEU A 1 116 ? -6.66 -23.812 -6.754 1 93.75 116 LEU A O 1
ATOM 920 N N . SER A 1 117 ? -6.293 -21.594 -6.516 1 92.38 117 SER A N 1
ATOM 921 C CA . SER A 1 117 ? -7.617 -21.375 -5.945 1 92.38 117 SER A CA 1
ATOM 922 C C . SER A 1 117 ? -8.648 -21.094 -7.035 1 92.38 117 SER A C 1
ATOM 924 O O . SER A 1 117 ? -9.852 -21.219 -6.805 1 92.38 117 SER A O 1
ATOM 926 N N . GLY A 1 118 ? -8.125 -20.594 -8.133 1 90.19 118 GLY A N 1
ATOM 927 C CA . GLY A 1 118 ? -9.023 -20.141 -9.18 1 90.19 118 GLY A CA 1
ATOM 928 C C . GLY A 1 118 ? -9.664 -18.797 -8.867 1 90.19 118 GLY A C 1
ATOM 929 O O . GLY A 1 118 ? -10.641 -18.406 -9.516 1 90.19 118 GLY A O 1
ATOM 930 N N . ARG A 1 119 ? -9.188 -18.156 -7.859 1 91.25 119 ARG A N 1
ATOM 931 C CA . ARG A 1 119 ? -9.727 -16.875 -7.422 1 91.25 119 ARG A CA 1
ATOM 932 C C . ARG A 1 119 ? -8.68 -15.773 -7.527 1 91.25 119 ARG A C 1
ATOM 934 O O . ARG A 1 119 ? -7.496 -16 -7.266 1 91.25 119 ARG A O 1
ATOM 941 N N . LYS A 1 120 ? -9.164 -14.602 -7.895 1 91.75 120 LYS A N 1
ATOM 942 C CA . LYS A 1 120 ? -8.266 -13.453 -7.969 1 91.75 120 LYS A CA 1
ATOM 943 C C . LYS A 1 120 ? -8.102 -12.789 -6.602 1 91.75 120 LYS A C 1
ATOM 945 O O . LYS A 1 120 ? -9.094 -12.523 -5.914 1 91.75 120 LYS A O 1
ATOM 950 N N . ASN A 1 121 ? -6.906 -12.508 -6.266 1 92.69 121 ASN A N 1
ATOM 951 C CA . ASN A 1 121 ? -6.629 -11.891 -4.973 1 92.69 121 ASN A CA 1
ATOM 952 C C . ASN A 1 121 ? -7.355 -10.562 -4.816 1 92.69 121 ASN A C 1
ATOM 954 O O . ASN A 1 121 ? -7.91 -10.266 -3.756 1 92.69 121 ASN A O 1
ATOM 958 N N . ARG A 1 122 ? -7.41 -9.781 -5.84 1 87.81 122 ARG A N 1
ATOM 959 C CA . ARG A 1 122 ? -7.977 -8.438 -5.797 1 87.81 122 ARG A CA 1
ATOM 960 C C . ARG A 1 122 ? -9.484 -8.484 -5.57 1 87.81 122 ARG A C 1
ATOM 962 O O . ARG A 1 122 ? -10.086 -7.492 -5.148 1 87.81 122 ARG A O 1
ATOM 969 N N . GLU A 1 123 ? -10.078 -9.586 -5.887 1 85.31 123 GLU A N 1
ATOM 970 C CA . GLU A 1 123 ? -11.531 -9.68 -5.859 1 85.31 123 GLU A CA 1
ATOM 971 C C . GLU A 1 123 ? -12.008 -10.539 -4.688 1 85.31 123 GLU A C 1
ATOM 973 O O . GLU A 1 123 ? -13.18 -10.5 -4.316 1 85.31 123 GLU A O 1
ATOM 978 N N . PHE A 1 124 ? -11.062 -11.219 -4.207 1 84.31 124 PHE A N 1
ATOM 979 C CA . PHE A 1 124 ? -11.43 -12.164 -3.158 1 84.31 124 PHE A CA 1
ATOM 980 C C . PHE A 1 124 ? -11.555 -11.453 -1.813 1 84.31 124 PHE A C 1
ATOM 982 O O . PHE A 1 124 ? -10.664 -10.703 -1.415 1 84.31 124 PHE A O 1
ATOM 989 N N . PHE A 1 125 ? -12.695 -11.633 -1.286 1 79.56 125 PHE A N 1
ATOM 990 C CA . PHE A 1 125 ? -12.938 -11.109 0.055 1 79.56 125 PHE A CA 1
ATOM 991 C C . PHE A 1 125 ? -13.773 -12.086 0.869 1 79.56 125 PHE A C 1
ATOM 993 O O . PHE A 1 125 ? -14.93 -12.352 0.53 1 79.56 125 PHE A O 1
ATOM 1000 N N . GLU A 1 126 ? -13.07 -12.633 1.814 1 73.69 126 GLU A N 1
ATOM 1001 C CA . GLU A 1 126 ? -13.797 -13.539 2.697 1 73.69 126 GLU A CA 1
ATOM 1002 C C . GLU A 1 126 ? -14.555 -12.773 3.779 1 73.69 126 GLU A C 1
ATOM 1004 O O . GLU A 1 126 ? -13.945 -12.102 4.609 1 73.69 126 GLU A O 1
ATOM 1009 N N . GLU A 1 127 ? -15.781 -12.766 3.77 1 68.69 127 GLU A N 1
ATOM 1010 C CA . GLU A 1 127 ? -16.672 -11.945 4.586 1 68.69 127 GLU A CA 1
ATOM 1011 C C . GLU A 1 127 ? -16.438 -12.203 6.074 1 68.69 127 GLU A C 1
ATOM 1013 O O . GLU A 1 127 ? -16.453 -11.266 6.879 1 68.69 127 GLU A O 1
ATOM 1018 N N . GLN A 1 128 ? -16.219 -13.438 6.355 1 66.38 128 GLN A N 1
ATOM 1019 C CA . GLN A 1 128 ? -16.172 -13.797 7.77 1 66.38 128 GLN A CA 1
ATOM 1020 C C . GLN A 1 128 ? -14.93 -13.211 8.445 1 66.38 128 GLN A C 1
ATOM 1022 O O . GLN A 1 128 ? -15.016 -12.688 9.562 1 66.38 128 GLN A O 1
ATOM 1027 N N . HIS A 1 129 ? -13.789 -13.203 7.703 1 64.88 129 HIS A N 1
ATOM 1028 C CA . HIS A 1 129 ? -12.539 -12.82 8.344 1 64.88 129 HIS A CA 1
ATOM 1029 C C . HIS A 1 129 ? -11.945 -11.578 7.695 1 64.88 129 HIS A C 1
ATOM 1031 O O . HIS A 1 129 ? -10.93 -11.055 8.164 1 64.88 129 HIS A O 1
ATOM 1037 N N . HIS A 1 130 ? -12.57 -11.156 6.664 1 72.62 130 HIS A N 1
ATOM 1038 C CA . HIS A 1 130 ? -12.148 -9.945 5.965 1 72.62 130 HIS A CA 1
ATOM 1039 C C . HIS A 1 130 ? -10.734 -10.094 5.414 1 72.62 130 HIS A C 1
ATOM 1041 O O . HIS A 1 130 ? -9.922 -9.18 5.531 1 72.62 130 HIS A O 1
ATOM 1047 N N . HIS A 1 131 ? -10.469 -11.32 4.961 1 81.88 131 HIS A N 1
ATOM 1048 C CA . HIS A 1 131 ? -9.164 -11.633 4.387 1 81.88 131 HIS A CA 1
ATOM 1049 C C . HIS A 1 131 ? -9.211 -11.602 2.861 1 81.88 131 HIS A C 1
ATOM 1051 O O . HIS A 1 131 ? -10.227 -11.953 2.26 1 81.88 131 HIS A O 1
ATOM 1057 N N . ASN A 1 132 ? -8.117 -11.148 2.363 1 89.19 132 ASN A N 1
ATOM 1058 C CA . ASN A 1 132 ? -7.926 -11.406 0.939 1 89.19 132 ASN A CA 1
ATOM 1059 C C . ASN A 1 132 ? -7.469 -12.836 0.682 1 89.19 132 ASN A C 1
ATOM 1061 O O . ASN A 1 132 ? -7.52 -13.68 1.581 1 89.19 132 ASN A O 1
ATOM 1065 N N . LEU A 1 133 ? -7.121 -13.172 -0.504 1 93.25 133 LEU A N 1
ATOM 1066 C CA . LEU A 1 133 ? -6.781 -14.547 -0.874 1 93.25 133 LEU A CA 1
ATOM 1067 C C . LEU A 1 133 ? -5.574 -15.039 -0.084 1 93.25 133 LEU A C 1
ATOM 1069 O O . LEU A 1 133 ? -5.52 -16.203 0.315 1 93.25 133 LEU A O 1
ATOM 1073 N N . LEU A 1 134 ? -4.566 -14.133 0.167 1 95.06 134 LEU A N 1
ATOM 1074 C CA . LEU A 1 134 ? -3.373 -14.516 0.917 1 95.06 134 LEU A CA 1
ATOM 1075 C C . LEU A 1 134 ? -3.729 -14.883 2.352 1 95.06 134 LEU A C 1
ATOM 1077 O O . LEU A 1 134 ? -3.273 -15.906 2.863 1 95.06 134 LEU A O 1
ATOM 1081 N N . GLY A 1 135 ? -4.539 -14.031 2.914 1 92.62 135 GLY A N 1
ATOM 1082 C CA . GLY A 1 135 ? -4.996 -14.32 4.266 1 92.62 135 GLY A CA 1
ATOM 1083 C C . GLY A 1 135 ? -5.809 -15.602 4.355 1 92.62 135 GLY A C 1
ATOM 1084 O O . GLY A 1 135 ? -5.664 -16.375 5.312 1 92.62 135 GLY A O 1
ATOM 1085 N N . HIS A 1 136 ? -6.648 -15.805 3.402 1 93.56 136 HIS A N 1
ATOM 1086 C CA . HIS A 1 136 ? -7.453 -17.016 3.354 1 93.56 136 HIS A CA 1
ATOM 1087 C C . HIS A 1 136 ? -6.574 -18.266 3.225 1 93.56 136 HIS A C 1
ATOM 1089 O O . HIS A 1 136 ? -6.77 -19.234 3.945 1 93.56 136 HIS A O 1
ATOM 1095 N N . ALA A 1 137 ? -5.637 -18.234 2.35 1 96.12 137 ALA A N 1
ATOM 1096 C CA . ALA A 1 137 ? -4.699 -19.344 2.164 1 96.12 137 ALA A CA 1
ATOM 1097 C C . ALA A 1 137 ? -3.932 -19.625 3.449 1 96.12 137 ALA A C 1
ATOM 1099 O O . ALA A 1 137 ? -3.752 -20.797 3.824 1 96.12 137 ALA A O 1
ATOM 1100 N N . TRP A 1 138 ? -3.527 -18.562 4.07 1 95.81 138 TRP A N 1
ATOM 1101 C CA . TRP A 1 138 ? -2.789 -18.719 5.32 1 95.81 138 TRP A CA 1
ATOM 1102 C C . TRP A 1 138 ? -3.662 -19.344 6.398 1 95.81 138 TRP A C 1
ATOM 1104 O O . TRP A 1 138 ? -3.213 -20.234 7.121 1 95.81 138 TRP A O 1
ATOM 1114 N N . ARG A 1 139 ? -4.855 -18.859 6.523 1 93.69 139 ARG A N 1
ATOM 1115 C CA . ARG A 1 139 ? -5.785 -19.438 7.5 1 93.69 139 ARG A CA 1
ATOM 1116 C C . ARG A 1 139 ? -5.977 -20.922 7.266 1 93.69 139 ARG A C 1
ATOM 1118 O O . ARG A 1 139 ? -5.871 -21.719 8.203 1 93.69 139 ARG A O 1
ATOM 1125 N N . LEU A 1 140 ? -6.246 -21.328 6.043 1 95.44 140 LEU A N 1
ATOM 1126 C CA . LEU A 1 140 ? -6.453 -22.734 5.719 1 95.44 140 LEU A CA 1
ATOM 1127 C C . LEU A 1 140 ? -5.207 -23.547 6.023 1 95.44 140 LEU A C 1
ATOM 1129 O O . LEU A 1 140 ? -5.301 -24.656 6.559 1 95.44 140 LEU A O 1
ATOM 1133 N N . TRP A 1 141 ? -4.066 -23.016 5.73 1 97 141 TRP A N 1
ATOM 1134 C CA . TRP A 1 141 ? -2.791 -23.672 5.996 1 97 141 TRP A CA 1
ATOM 1135 C C . TRP A 1 141 ? -2.59 -23.891 7.492 1 97 141 TRP A C 1
ATOM 1137 O O . TRP A 1 141 ? -2.271 -24.984 7.934 1 97 141 TRP A O 1
ATOM 1147 N N . SER A 1 142 ? -2.822 -22.812 8.227 1 95.94 142 SER A N 1
ATOM 1148 C CA . SER A 1 142 ? -2.6 -22.844 9.672 1 95.94 142 SER A CA 1
ATOM 1149 C C . SER A 1 142 ? -3.582 -23.781 10.367 1 95.94 142 SER A C 1
ATOM 1151 O O . SER A 1 142 ? -3.268 -24.359 11.414 1 95.94 142 SER A O 1
ATOM 1153 N N . GLU A 1 143 ? -4.727 -24 9.734 1 95.81 143 GLU A N 1
ATOM 1154 C CA . GLU A 1 143 ? -5.754 -24.875 10.297 1 95.81 143 GLU A CA 1
ATOM 1155 C C . GLU A 1 143 ? -5.578 -26.312 9.82 1 95.81 143 GLU A C 1
ATOM 1157 O O . GLU A 1 143 ? -6.375 -27.188 10.164 1 95.81 143 GLU A O 1
ATOM 1162 N N . GLY A 1 144 ? -4.637 -26.578 8.984 1 96.25 144 GLY A N 1
ATOM 1163 C CA . GLY A 1 144 ? -4.352 -27.922 8.531 1 96.25 144 GLY A CA 1
ATOM 1164 C C . GLY A 1 144 ? -5.258 -28.375 7.398 1 96.25 144 GLY A C 1
ATOM 1165 O O . GLY A 1 144 ? -5.469 -29.578 7.207 1 96.25 144 GLY A O 1
ATOM 1166 N N . ARG A 1 145 ? -5.879 -27.422 6.691 1 96.62 145 ARG A N 1
ATOM 1167 C CA . ARG A 1 145 ? -6.785 -27.734 5.59 1 96.62 145 ARG A CA 1
ATOM 1168 C C . ARG A 1 145 ? -6.359 -27.031 4.312 1 96.62 145 ARG A C 1
ATOM 1170 O O . ARG A 1 145 ? -7.18 -26.391 3.65 1 96.62 145 ARG A O 1
ATOM 1177 N N . PRO A 1 146 ? -5.117 -27.125 3.947 1 96.38 146 PRO A N 1
ATOM 1178 C CA . PRO A 1 146 ? -4.633 -26.375 2.795 1 96.38 146 PRO A CA 1
ATOM 1179 C C . PRO A 1 146 ? -5.336 -26.75 1.495 1 96.38 146 PRO A C 1
ATOM 1181 O O . PRO A 1 146 ? -5.492 -25.922 0.6 1 96.38 146 PRO A O 1
ATOM 1184 N N . LEU A 1 147 ? -5.793 -27.984 1.358 1 93.94 147 LEU A N 1
ATOM 1185 C CA . LEU A 1 147 ? -6.375 -28.484 0.116 1 93.94 147 LEU A CA 1
ATOM 1186 C C . LEU A 1 147 ? -7.715 -27.797 -0.162 1 93.94 147 LEU A C 1
ATOM 1188 O O . LEU A 1 147 ? -8.203 -27.828 -1.292 1 93.94 147 LEU A O 1
ATOM 1192 N N . GLU A 1 148 ? -8.359 -27.188 0.875 1 94 148 GLU A N 1
ATOM 1193 C CA . GLU A 1 148 ? -9.617 -26.469 0.692 1 94 148 GLU A CA 1
ATOM 1194 C C . GLU A 1 148 ? -9.422 -25.203 -0.13 1 94 148 GLU A C 1
ATOM 1196 O O . GLU A 1 148 ? -10.391 -24.594 -0.6 1 94 148 GLU A O 1
ATOM 1201 N N . LEU A 1 149 ? -8.141 -24.844 -0.343 1 94.25 149 LEU A N 1
ATOM 1202 C CA . LEU A 1 149 ? -7.84 -23.688 -1.187 1 94.25 149 LEU A CA 1
ATOM 1203 C C . LEU A 1 149 ? -8.086 -24.016 -2.656 1 94.25 149 LEU A C 1
ATOM 1205 O O . LEU A 1 149 ? -8.32 -23.125 -3.465 1 94.25 149 LEU A O 1
ATOM 1209 N N . MET A 1 150 ? -8.008 -25.219 -2.965 1 90.69 150 MET A N 1
ATOM 1210 C CA . MET A 1 150 ? -8.008 -25.672 -4.355 1 90.69 150 MET A CA 1
ATOM 1211 C C . MET A 1 150 ? -9.344 -25.375 -5.023 1 90.69 150 MET A C 1
ATOM 1213 O O . MET A 1 150 ? -10.398 -25.531 -4.414 1 90.69 150 MET A O 1
ATOM 1217 N N . ASP A 1 151 ? -9.188 -24.922 -6.148 1 82.75 151 ASP A N 1
ATOM 1218 C CA . ASP A 1 151 ? -10.344 -24.766 -7.027 1 82.75 151 ASP A CA 1
ATOM 1219 C C . ASP A 1 151 ? -11.094 -26.094 -7.18 1 82.75 151 ASP A C 1
ATOM 1221 O O . ASP A 1 151 ? -10.477 -27.141 -7.379 1 82.75 151 ASP A O 1
ATOM 1225 N N . SER A 1 152 ? -12.289 -26.078 -7.055 1 73.94 152 SER A N 1
ATOM 1226 C CA . SER A 1 152 ? -13.133 -27.266 -7.125 1 73.94 152 SER A CA 1
ATOM 1227 C C . SER A 1 152 ? -13.031 -27.938 -8.492 1 73.94 152 SER A C 1
ATOM 1229 O O . SER A 1 152 ? -13.312 -29.125 -8.633 1 73.94 152 SER A O 1
ATOM 1231 N N . PHE A 1 153 ? -12.578 -27.219 -9.406 1 70.44 153 PHE A N 1
ATOM 1232 C CA . PHE A 1 153 ? -12.57 -27.75 -10.766 1 70.44 153 PHE A CA 1
ATOM 1233 C C . PHE A 1 153 ? -11.266 -28.484 -11.055 1 70.44 153 PHE A C 1
ATOM 1235 O O . PHE A 1 153 ? -11.117 -29.109 -12.102 1 70.44 153 PHE A O 1
ATOM 1242 N N . MET A 1 154 ? -10.352 -28.484 -9.977 1 71.44 154 MET A N 1
ATOM 1243 C CA . MET A 1 154 ? -9.078 -29.156 -10.195 1 71.44 154 MET A CA 1
ATOM 1244 C C . MET A 1 154 ? -9.227 -30.672 -10 1 71.44 154 MET A C 1
ATOM 1246 O O . MET A 1 154 ? -8.242 -31.406 -10.055 1 71.44 154 MET A O 1
ATOM 1250 N N . ARG A 1 155 ? -10.195 -31.312 -10.414 1 61.5 155 ARG A N 1
ATOM 1251 C CA . ARG A 1 155 ? -10.633 -32.656 -10.016 1 61.5 155 ARG A CA 1
ATOM 1252 C C . ARG A 1 155 ? -9.758 -33.719 -10.648 1 61.5 155 ARG A C 1
ATOM 1254 O O . ARG A 1 155 ? -9.391 -34.688 -9.992 1 61.5 155 ARG A O 1
ATOM 1261 N N . ASP A 1 156 ? -9.477 -33.625 -11.914 1 62.62 156 ASP A N 1
ATOM 1262 C CA . ASP A 1 156 ? -8.984 -34.875 -12.477 1 62.62 156 ASP A CA 1
ATOM 1263 C C . ASP A 1 156 ? -7.469 -35 -12.312 1 62.62 156 ASP A C 1
ATOM 1265 O O . ASP A 1 156 ? -6.723 -34.094 -12.703 1 62.62 156 ASP A O 1
ATOM 1269 N N . SER A 1 157 ? -6.859 -36 -11.688 1 72.06 157 SER A N 1
ATOM 1270 C CA . SER A 1 157 ? -5.48 -36.5 -11.641 1 72.06 157 SER A CA 1
ATOM 1271 C C . SER A 1 157 ? -4.594 -35.562 -10.828 1 72.06 157 SER A C 1
ATOM 1273 O O . SER A 1 157 ? -3.467 -35.25 -11.227 1 72.06 157 SER A O 1
ATOM 1275 N N . VAL A 1 158 ? -5.203 -35.031 -9.758 1 81.38 158 VAL A N 1
ATOM 1276 C CA . VAL A 1 158 ? -4.41 -34.156 -8.906 1 81.38 158 VAL A CA 1
ATOM 1277 C C . VAL A 1 158 ? -3.488 -34.969 -8.016 1 81.38 158 VAL A C 1
ATOM 1279 O O . VAL A 1 158 ? -3.891 -36.031 -7.496 1 81.38 158 VAL A O 1
ATOM 1282 N N . ILE A 1 159 ? -2.156 -34.688 -8.086 1 87.5 159 ILE A N 1
ATOM 1283 C CA . ILE A 1 159 ? -1.233 -35.219 -7.09 1 87.5 159 ILE A CA 1
ATOM 1284 C C . ILE A 1 159 ? -1.235 -34.312 -5.855 1 87.5 159 ILE A C 1
ATOM 1286 O O . ILE A 1 159 ? -0.684 -33.219 -5.883 1 87.5 159 ILE A O 1
ATOM 1290 N N . ILE A 1 160 ? -1.794 -34.781 -4.836 1 89.38 160 ILE A N 1
ATOM 1291 C CA . ILE A 1 160 ? -2.07 -34 -3.629 1 89.38 160 ILE A CA 1
ATOM 1292 C C . ILE A 1 160 ? -0.771 -33.438 -3.082 1 89.38 160 ILE A C 1
ATOM 1294 O O . ILE A 1 160 ? -0.731 -32.25 -2.676 1 89.38 160 ILE A O 1
ATOM 1298 N N . SER A 1 161 ? 0.265 -34.219 -3.039 1 92.31 161 SER A N 1
ATOM 1299 C CA . SER A 1 161 ? 1.536 -33.75 -2.492 1 92.31 161 SER A CA 1
ATOM 1300 C C . SER A 1 161 ? 2.084 -32.562 -3.285 1 92.31 161 SER A C 1
ATOM 1302 O O . SER A 1 161 ? 2.693 -31.656 -2.717 1 92.31 161 SER A O 1
ATOM 1304 N N . GLU A 1 162 ? 1.846 -32.562 -4.586 1 93.38 162 GLU A N 1
ATOM 1305 C CA . GLU A 1 162 ? 2.307 -31.484 -5.438 1 93.38 162 GLU A CA 1
ATOM 1306 C C . GLU A 1 162 ? 1.501 -30.203 -5.188 1 93.38 162 GLU A C 1
ATOM 1308 O O . GLU A 1 162 ? 2.053 -29.109 -5.199 1 93.38 162 GLU A O 1
ATOM 1313 N N . VAL A 1 163 ? 0.24 -30.453 -4.965 1 93.62 163 VAL A N 1
ATOM 1314 C CA . VAL A 1 163 ? -0.632 -29.312 -4.695 1 93.62 163 VAL A CA 1
ATOM 1315 C C . VAL A 1 163 ? -0.228 -28.656 -3.383 1 93.62 163 VAL A C 1
ATOM 1317 O O . VAL A 1 163 ? -0.066 -27.438 -3.32 1 93.62 163 VAL A O 1
ATOM 1320 N N . ILE A 1 164 ? -0.017 -29.438 -2.387 1 95.5 164 ILE A N 1
ATOM 1321 C CA . ILE A 1 164 ? 0.378 -28.938 -1.077 1 95.5 164 ILE A CA 1
ATOM 1322 C C . ILE A 1 164 ? 1.724 -28.219 -1.187 1 95.5 164 ILE A C 1
ATOM 1324 O O . ILE A 1 164 ? 1.916 -27.156 -0.6 1 95.5 164 ILE A O 1
ATOM 1328 N N . ARG A 1 165 ? 2.588 -28.812 -1.915 1 97.31 165 ARG A N 1
ATOM 1329 C CA . ARG A 1 165 ? 3.896 -28.203 -2.135 1 97.31 165 ARG A CA 1
ATOM 1330 C C . ARG A 1 165 ? 3.766 -26.844 -2.793 1 97.31 165 ARG A C 1
ATOM 1332 O O . ARG A 1 165 ? 4.43 -25.891 -2.387 1 97.31 165 ARG A O 1
ATOM 1339 N N . CYS A 1 166 ? 2.916 -26.703 -3.758 1 97.44 166 CYS A N 1
ATOM 1340 C CA . CYS A 1 166 ? 2.723 -25.438 -4.465 1 97.44 166 CYS A CA 1
ATOM 1341 C C . CYS A 1 166 ? 2.104 -24.391 -3.553 1 97.44 166 CYS A C 1
ATOM 1343 O O . CYS A 1 166 ? 2.492 -23.219 -3.59 1 97.44 166 CYS A O 1
ATOM 1345 N N . ILE A 1 167 ? 1.136 -24.828 -2.719 1 97.94 167 ILE A N 1
ATOM 1346 C CA . ILE A 1 167 ? 0.548 -23.906 -1.753 1 97.94 167 ILE A CA 1
ATOM 1347 C C . ILE A 1 167 ? 1.627 -23.406 -0.793 1 97.94 167 ILE A C 1
ATOM 1349 O O . ILE A 1 167 ? 1.714 -22.203 -0.516 1 97.94 167 ILE A O 1
ATOM 1353 N N . HIS A 1 168 ? 2.473 -24.344 -0.354 1 98.56 168 HIS A N 1
ATOM 1354 C CA . HIS A 1 168 ? 3.584 -24.031 0.537 1 98.56 168 HIS A CA 1
ATOM 1355 C C . HIS A 1 168 ? 4.52 -23 -0.088 1 98.56 168 HIS A C 1
ATOM 1357 O O . HIS A 1 168 ? 4.848 -21.984 0.541 1 98.56 168 HIS A O 1
ATOM 1363 N N . ILE A 1 169 ? 4.859 -23.234 -1.248 1 98.81 169 ILE A N 1
ATOM 1364 C CA . ILE A 1 169 ? 5.77 -22.359 -1.969 1 98.81 169 ILE A CA 1
ATOM 1365 C C . ILE A 1 169 ? 5.109 -21 -2.172 1 98.81 169 ILE A C 1
ATOM 1367 O O . ILE A 1 169 ? 5.746 -19.953 -1.982 1 98.81 169 ILE A O 1
ATOM 1371 N N . GLY A 1 170 ? 3.824 -20.969 -2.564 1 98.69 170 GLY A N 1
ATOM 1372 C CA . GLY A 1 170 ? 3.092 -19.719 -2.672 1 98.69 170 GLY A CA 1
ATOM 1373 C C . GLY A 1 170 ? 3.133 -18.891 -1.398 1 98.69 170 GLY A C 1
ATOM 1374 O O . GLY A 1 170 ? 3.395 -17.688 -1.441 1 98.69 170 GLY A O 1
ATOM 1375 N N . LEU A 1 171 ? 2.959 -19.562 -0.307 1 98.44 171 LEU A N 1
ATOM 1376 C CA . LEU A 1 171 ? 2.949 -18.891 0.989 1 98.44 171 LEU A CA 1
ATOM 1377 C C . LEU A 1 171 ? 4.34 -18.375 1.347 1 98.44 171 LEU A C 1
ATOM 1379 O O . LEU A 1 171 ? 4.477 -17.312 1.948 1 98.44 171 LEU A O 1
ATOM 1383 N N . LEU A 1 172 ? 5.375 -19.141 1.009 1 98.62 172 LEU A N 1
ATOM 1384 C CA . LEU A 1 172 ? 6.742 -18.688 1.236 1 98.62 172 LEU A CA 1
ATOM 1385 C C . LEU A 1 172 ? 7.047 -17.438 0.413 1 98.62 172 LEU A C 1
ATOM 1387 O O . LEU A 1 172 ? 7.758 -16.531 0.875 1 98.62 172 LEU A O 1
ATOM 1391 N N . CYS A 1 173 ? 6.5 -17.328 -0.733 1 98.75 173 CYS A N 1
ATOM 1392 C CA . CYS A 1 173 ? 6.797 -16.234 -1.648 1 98.75 173 CYS A CA 1
ATOM 1393 C C . CYS A 1 173 ? 6.086 -14.961 -1.221 1 98.75 173 CYS A C 1
ATOM 1395 O O . CYS A 1 173 ? 6.531 -13.859 -1.546 1 98.75 173 CYS A O 1
ATOM 1397 N N . VAL A 1 174 ? 4.977 -15.078 -0.464 1 97.81 174 VAL A N 1
ATOM 1398 C CA . VAL A 1 174 ? 4.184 -13.891 -0.15 1 97.81 174 VAL A CA 1
ATOM 1399 C C . VAL A 1 174 ? 4.43 -13.477 1.298 1 97.81 174 VAL A C 1
ATOM 1401 O O . VAL A 1 174 ? 3.582 -12.828 1.917 1 97.81 174 VAL A O 1
ATOM 1404 N N . GLN A 1 175 ? 5.602 -13.891 1.826 1 96.62 175 GLN A N 1
ATOM 1405 C CA . GLN A 1 175 ? 5.992 -13.461 3.164 1 96.62 175 GLN A CA 1
ATOM 1406 C C . GLN A 1 175 ? 6.016 -11.938 3.266 1 96.62 175 GLN A C 1
ATOM 1408 O O . GLN A 1 175 ? 6.305 -11.25 2.283 1 96.62 175 GLN A O 1
ATOM 1413 N N . GLU A 1 176 ? 5.723 -11.414 4.422 1 92.06 176 GLU A N 1
ATOM 1414 C CA . GLU A 1 176 ? 5.629 -9.977 4.641 1 92.06 176 GLU A CA 1
ATOM 1415 C C . GLU A 1 176 ? 6.965 -9.289 4.371 1 92.06 176 GLU A C 1
ATOM 1417 O O . GLU A 1 176 ? 7.02 -8.297 3.646 1 92.06 176 GLU A O 1
ATOM 1422 N N . ARG A 1 177 ? 8.016 -9.836 4.934 1 92 177 ARG A N 1
ATOM 1423 C CA . ARG A 1 177 ? 9.344 -9.258 4.75 1 92 177 ARG A CA 1
ATOM 1424 C C . ARG A 1 177 ? 10.031 -9.844 3.523 1 92 177 ARG A C 1
ATOM 1426 O O . ARG A 1 177 ? 10.055 -11.062 3.346 1 92 177 ARG A O 1
ATOM 1433 N N . PRO A 1 178 ? 10.609 -9.031 2.746 1 95.12 178 PRO A N 1
ATOM 1434 C CA . PRO A 1 178 ? 11.273 -9.539 1.543 1 95.12 178 PRO A CA 1
ATOM 1435 C C . PRO A 1 178 ? 12.383 -10.539 1.859 1 95.12 178 PRO A C 1
ATOM 1437 O O . PRO A 1 178 ? 12.586 -11.5 1.111 1 95.12 178 PRO A O 1
ATOM 1440 N N . ASP A 1 179 ? 13.031 -10.383 3 1 94.62 179 ASP A N 1
ATOM 1441 C CA . ASP A 1 179 ? 14.156 -11.25 3.348 1 94.62 179 ASP A CA 1
ATOM 1442 C C . ASP A 1 179 ? 13.672 -12.656 3.697 1 94.62 179 ASP A C 1
ATOM 1444 O O . ASP A 1 179 ? 14.461 -13.602 3.709 1 94.62 179 ASP A O 1
ATOM 1448 N N . ASP A 1 180 ? 12.453 -12.797 3.951 1 96.62 180 ASP A N 1
ATOM 1449 C CA . ASP A 1 180 ? 11.891 -14.102 4.301 1 96.62 180 ASP A CA 1
ATOM 1450 C C . ASP A 1 180 ? 11.391 -14.836 3.059 1 96.62 180 ASP A C 1
ATOM 1452 O O . ASP A 1 180 ? 10.961 -15.984 3.145 1 96.62 180 ASP A O 1
ATOM 1456 N N . ARG A 1 181 ? 11.445 -14.211 1.952 1 98 181 ARG A N 1
ATOM 1457 C CA . ARG A 1 181 ? 11.031 -14.836 0.699 1 98 181 ARG A CA 1
ATOM 1458 C C . ARG A 1 181 ? 12.203 -15.531 0.016 1 98 181 ARG A C 1
ATOM 1460 O O . ARG A 1 181 ? 13.328 -15.031 0.054 1 98 181 ARG A O 1
ATOM 1467 N N . PRO A 1 182 ? 11.977 -16.641 -0.579 1 98.38 182 PRO A N 1
ATOM 1468 C CA . PRO A 1 182 ? 13.055 -17.281 -1.334 1 98.38 182 PRO A CA 1
ATOM 1469 C C . PRO A 1 182 ? 13.422 -16.531 -2.609 1 98.38 182 PRO A C 1
ATOM 1471 O O . PRO A 1 182 ? 12.648 -15.688 -3.074 1 98.38 182 PRO A O 1
ATOM 1474 N N . ASP A 1 183 ? 14.648 -16.766 -3.088 1 97.19 183 ASP A N 1
ATOM 1475 C CA . ASP A 1 183 ? 14.953 -16.312 -4.441 1 97.19 183 ASP A CA 1
ATOM 1476 C C . ASP A 1 183 ? 14.391 -17.266 -5.484 1 97.19 183 ASP A C 1
ATOM 1478 O O . ASP A 1 183 ? 13.977 -18.375 -5.152 1 97.19 183 ASP A O 1
ATOM 1482 N N . MET A 1 184 ? 14.344 -16.828 -6.723 1 97.94 184 MET A N 1
ATOM 1483 C CA . MET A 1 184 ? 13.672 -17.641 -7.734 1 97.94 184 MET A CA 1
ATOM 1484 C C . MET A 1 184 ? 14.453 -18.906 -8.023 1 97.94 184 MET A C 1
ATOM 1486 O O . MET A 1 184 ? 13.867 -19.938 -8.383 1 97.94 184 MET A O 1
ATOM 1490 N N . SER A 1 185 ? 15.773 -18.891 -7.809 1 97.62 185 SER A N 1
ATOM 1491 C CA . SER A 1 185 ? 16.531 -20.125 -7.941 1 97.62 185 SER A CA 1
ATOM 1492 C C . SER A 1 185 ? 16.062 -21.188 -6.949 1 97.62 185 SER A C 1
ATOM 1494 O O . SER A 1 185 ? 15.875 -22.344 -7.312 1 97.62 185 SER A O 1
ATOM 1496 N N . SER A 1 186 ? 15.844 -20.75 -5.746 1 98.38 186 SER A N 1
ATOM 1497 C CA . SER A 1 186 ? 15.32 -21.641 -4.719 1 98.38 186 SER A CA 1
ATOM 1498 C C . SER A 1 186 ? 13.906 -22.109 -5.059 1 98.38 186 SER A C 1
ATOM 1500 O O . SER A 1 186 ? 13.57 -23.281 -4.863 1 98.38 186 SER A O 1
ATOM 1502 N N . VAL A 1 187 ? 13.109 -21.234 -5.574 1 98.81 187 VAL A N 1
ATOM 1503 C CA . VAL A 1 187 ? 11.727 -21.562 -5.922 1 98.81 187 VAL A CA 1
ATOM 1504 C C . VAL A 1 187 ? 11.703 -22.672 -6.973 1 98.81 187 VAL A C 1
ATOM 1506 O O . VAL A 1 187 ? 10.945 -23.641 -6.848 1 98.81 187 VAL A O 1
ATOM 1509 N N . VAL A 1 188 ? 12.562 -22.531 -7.957 1 98.56 188 VAL A N 1
ATOM 1510 C CA . VAL A 1 188 ? 12.625 -23.531 -9.016 1 98.56 188 VAL A CA 1
ATOM 1511 C C . VAL A 1 188 ? 13.039 -24.891 -8.438 1 98.56 188 VAL A C 1
ATOM 1513 O O . VAL A 1 188 ? 12.445 -25.922 -8.766 1 98.56 188 VAL A O 1
ATOM 1516 N N . LEU A 1 189 ? 13.969 -24.859 -7.555 1 98.38 189 LEU A N 1
ATOM 1517 C CA . LEU A 1 189 ? 14.414 -26.078 -6.91 1 98.38 189 LEU A CA 1
ATOM 1518 C C . LEU A 1 189 ? 13.305 -26.672 -6.043 1 98.38 189 LEU A C 1
ATOM 1520 O O . LEU A 1 189 ? 13.117 -27.891 -6.012 1 98.38 189 LEU A O 1
ATOM 1524 N N . MET A 1 190 ? 12.57 -25.859 -5.371 1 98.38 190 MET A N 1
ATOM 1525 C CA . MET A 1 190 ? 11.477 -26.297 -4.512 1 98.38 190 MET A CA 1
ATOM 1526 C C . MET A 1 190 ? 10.352 -26.922 -5.34 1 98.38 190 MET A C 1
ATOM 1528 O O . MET A 1 190 ? 9.797 -27.953 -4.965 1 98.38 190 MET A O 1
ATOM 1532 N N . LEU A 1 191 ? 10.062 -26.297 -6.469 1 97.88 191 LEU A N 1
ATOM 1533 C CA . LEU A 1 191 ? 9.008 -26.797 -7.344 1 97.88 191 LEU A CA 1
ATOM 1534 C C . LEU A 1 191 ? 9.359 -28.188 -7.883 1 97.88 191 LEU A C 1
ATOM 1536 O O . LEU A 1 191 ? 8.477 -29.031 -8.07 1 97.88 191 LEU A O 1
ATOM 1540 N N . ASN A 1 192 ? 10.672 -28.406 -7.98 1 95.81 192 ASN A N 1
ATOM 1541 C CA . ASN A 1 192 ? 11.148 -29.672 -8.508 1 95.81 192 ASN A CA 1
ATOM 1542 C C . ASN A 1 192 ? 11.367 -30.703 -7.395 1 95.81 192 ASN A C 1
ATOM 1544 O O . ASN A 1 192 ? 11.789 -31.828 -7.656 1 95.81 192 ASN A O 1
ATOM 1548 N N . GLY A 1 193 ? 11.141 -30.344 -6.191 1 95 193 GLY A N 1
ATOM 1549 C CA . GLY A 1 193 ? 11.32 -31.234 -5.062 1 95 193 GLY A CA 1
ATOM 1550 C C . GLY A 1 193 ? 12.781 -31.406 -4.672 1 95 193 GLY A C 1
ATOM 1551 O O . GLY A 1 193 ? 13.133 -32.375 -3.992 1 95 193 GLY A O 1
ATOM 1552 N N . GLU A 1 194 ? 13.609 -30.516 -5.074 1 96 194 GLU A N 1
ATOM 1553 C CA . GLU A 1 194 ? 15.047 -30.641 -4.875 1 96 194 GLU A CA 1
ATOM 1554 C C . GLU A 1 194 ? 15.516 -29.828 -3.67 1 96 194 GLU A C 1
ATOM 1556 O O . GLU A 1 194 ? 16.703 -29.828 -3.348 1 96 194 GLU A O 1
ATOM 1561 N N . ARG A 1 195 ? 14.594 -29.172 -3.031 1 95.75 195 ARG A N 1
ATOM 1562 C CA . ARG A 1 195 ? 14.906 -28.359 -1.865 1 95.75 195 ARG A CA 1
ATOM 1563 C C . ARG A 1 195 ? 13.789 -28.438 -0.829 1 95.75 195 ARG A C 1
ATOM 1565 O O . ARG A 1 195 ? 12.602 -28.438 -1.18 1 95.75 195 ARG A O 1
ATOM 1572 N N . ALA A 1 196 ? 14.211 -28.5 0.431 1 95.44 196 ALA A N 1
ATOM 1573 C CA . ALA A 1 196 ? 13.242 -28.531 1.526 1 95.44 196 ALA A CA 1
ATOM 1574 C C . ALA A 1 196 ? 12.531 -27.188 1.657 1 95.44 196 ALA A C 1
ATOM 1576 O O . ALA A 1 196 ? 13.086 -26.141 1.307 1 95.44 196 ALA A O 1
ATOM 1577 N N . LEU A 1 197 ? 11.336 -27.234 2.121 1 97.44 197 LEU A N 1
ATOM 1578 C CA . LEU A 1 197 ? 10.523 -26.047 2.312 1 97.44 197 LEU A CA 1
ATOM 1579 C C . LEU A 1 197 ? 10.477 -25.656 3.785 1 97.44 197 LEU A C 1
ATOM 1581 O O . LEU A 1 197 ? 9.992 -26.422 4.621 1 97.44 197 LEU A O 1
ATOM 1585 N N . PRO A 1 198 ? 11.016 -24.516 4.098 1 97.06 198 PRO A N 1
ATOM 1586 C CA . PRO A 1 198 ? 10.836 -24.062 5.477 1 97.06 198 PRO A CA 1
ATOM 1587 C C . PRO A 1 198 ? 9.383 -23.734 5.809 1 97.06 198 PRO A C 1
ATOM 1589 O O . PRO A 1 198 ? 8.578 -23.516 4.906 1 97.06 198 PRO A O 1
ATOM 1592 N N . ASN A 1 199 ? 9.078 -23.688 7.078 1 96.25 199 ASN A N 1
ATOM 1593 C CA . ASN A 1 199 ? 7.727 -23.312 7.477 1 96.25 199 ASN A CA 1
ATOM 1594 C C . ASN A 1 199 ? 7.441 -21.844 7.152 1 96.25 199 ASN A C 1
ATOM 1596 O O . ASN A 1 199 ? 8.227 -20.969 7.508 1 96.25 199 ASN A O 1
ATOM 1600 N N . PRO A 1 200 ? 6.375 -21.641 6.492 1 95.94 200 PRO A N 1
ATOM 1601 C CA . PRO A 1 200 ? 6.035 -20.234 6.227 1 95.94 200 PRO A CA 1
ATOM 1602 C C . PRO A 1 200 ? 5.539 -19.5 7.469 1 95.94 200 PRO A C 1
ATOM 1604 O O . PRO A 1 200 ? 5.059 -20.141 8.414 1 95.94 200 PRO A O 1
ATOM 1607 N N . ARG A 1 201 ? 5.73 -18.203 7.434 1 93.88 201 ARG A N 1
ATOM 1608 C CA . ARG A 1 201 ? 5.129 -17.312 8.414 1 93.88 201 ARG A CA 1
ATOM 1609 C C . ARG A 1 201 ? 3.914 -16.594 7.836 1 93.88 201 ARG A C 1
ATOM 1611 O O . ARG A 1 201 ? 3.562 -16.812 6.672 1 93.88 201 ARG A O 1
ATOM 1618 N N . GLN A 1 202 ? 3.246 -15.867 8.719 1 90.75 202 GLN A N 1
ATOM 1619 C CA . GLN A 1 202 ? 2.088 -15.117 8.242 1 90.75 202 GLN A CA 1
ATOM 1620 C C . GLN A 1 202 ? 2.473 -14.18 7.102 1 90.75 202 GLN A C 1
ATOM 1622 O O . GLN A 1 202 ? 3.436 -13.414 7.219 1 90.75 202 GLN A O 1
ATOM 1627 N N . PRO A 1 203 ? 1.771 -14.258 6.012 1 91.44 203 PRO A N 1
ATOM 1628 C CA . PRO A 1 203 ? 2.061 -13.414 4.852 1 91.44 203 PRO A CA 1
ATOM 1629 C C . PRO A 1 203 ? 1.779 -11.938 5.113 1 91.44 203 PRO A C 1
ATOM 1631 O O . PRO A 1 203 ? 1.22 -11.586 6.156 1 91.44 203 PRO A O 1
ATOM 1634 N N . GLY A 1 204 ? 2.279 -11.078 4.168 1 76.5 204 GLY A N 1
ATOM 1635 C CA . GLY A 1 204 ? 2.02 -9.648 4.18 1 76.5 204 GLY A CA 1
ATOM 1636 C C . GLY A 1 204 ? 0.682 -9.281 3.57 1 76.5 204 GLY A C 1
ATOM 1637 O O . GLY A 1 204 ? 0.589 -9.031 2.365 1 76.5 204 GLY A O 1
ATOM 1638 N N . PHE A 1 205 ? -0.442 -9.516 4.367 1 67.5 205 PHE A N 1
ATOM 1639 C CA . PHE A 1 205 ? -1.735 -9.102 3.836 1 67.5 205 PHE A CA 1
ATOM 1640 C C . PHE A 1 205 ? -2.389 -8.062 4.742 1 67.5 205 PHE A C 1
ATOM 1642 O O . PHE A 1 205 ? -1.938 -7.848 5.871 1 67.5 205 PHE A O 1
ATOM 1649 N N . TYR A 1 206 ? -3.225 -7.141 4.195 1 63.84 206 TYR A N 1
ATOM 1650 C CA . TYR A 1 206 ? -4.043 -6.141 4.875 1 63.84 206 TYR A CA 1
ATOM 1651 C C . TYR A 1 206 ? -5.523 -6.484 4.758 1 63.84 206 TYR A C 1
ATOM 1653 O O . TYR A 1 206 ? -5.977 -6.98 3.723 1 63.84 206 TYR A O 1
ATOM 1661 N N . PRO A 1 207 ? -6.332 -6.102 5.867 1 57.25 207 PRO A N 1
ATOM 1662 C CA . PRO A 1 207 ? -5.887 -5.703 7.203 1 57.25 207 PRO A CA 1
ATOM 1663 C C . PRO A 1 207 ? -5.254 -6.852 7.984 1 57.25 207 PRO A C 1
ATOM 1665 O O . PRO A 1 207 ? -5.586 -8.016 7.754 1 57.25 207 PRO A O 1
ATOM 1668 N N . HIS A 1 208 ? -4.168 -6.484 8.695 1 53.91 208 HIS A N 1
ATOM 1669 C CA . HIS A 1 208 ? -3.586 -7.496 9.57 1 53.91 208 HIS A CA 1
ATOM 1670 C C . HIS A 1 208 ? -4.555 -7.879 10.68 1 53.91 208 HIS A C 1
ATOM 1672 O O . HIS A 1 208 ? -5.328 -7.043 11.156 1 53.91 208 HIS A O 1
ATOM 1678 N N . GLU A 1 209 ? -5.07 -9.094 10.688 1 45.88 209 GLU A N 1
ATOM 1679 C CA . GLU A 1 209 ? -5.863 -9.492 11.852 1 45.88 209 GLU A CA 1
ATOM 1680 C C . GLU A 1 209 ? -5.145 -9.148 13.148 1 45.88 209 GLU A C 1
ATOM 1682 O O . GLU A 1 209 ? -3.984 -9.523 13.336 1 45.88 209 GLU A O 1
ATOM 1687 N N . VAL A 1 210 ? -5.363 -8.016 13.789 1 39.81 210 VAL A N 1
ATOM 1688 C CA . VAL A 1 210 ? -4.938 -7.926 15.188 1 39.81 210 VAL A CA 1
ATOM 1689 C C . VAL A 1 210 ? -5.457 -9.133 15.961 1 39.81 210 VAL A C 1
ATOM 1691 O O . VAL A 1 210 ? -6.633 -9.492 15.859 1 39.81 210 VAL A O 1
ATOM 1694 N N . GLY A 1 211 ? -4.648 -10.125 16.219 1 33.22 211 GLY A N 1
ATOM 1695 C CA . GLY A 1 211 ? -5.078 -11.211 17.094 1 33.22 211 GLY A CA 1
ATOM 1696 C C . GLY A 1 211 ? -6.082 -10.766 18.141 1 33.22 211 GLY A C 1
ATOM 1697 O O . GLY A 1 211 ? -5.867 -9.766 18.828 1 33.22 211 GLY A O 1
ATOM 1698 N N . SER A 1 212 ? -7.309 -11.078 18.016 1 31.81 212 SER A N 1
ATOM 1699 C CA . SER A 1 212 ? -8.195 -11.055 19.172 1 31.81 212 SER A CA 1
ATOM 1700 C C . SER A 1 212 ? -7.496 -11.578 20.422 1 31.81 212 SER A C 1
ATOM 1702 O O . SER A 1 212 ? -7.168 -12.758 20.5 1 31.81 212 SER A O 1
ATOM 1704 N N . SER A 1 213 ? -6.527 -10.969 20.969 1 30.06 213 SER A N 1
ATOM 1705 C CA . SER A 1 213 ? -6.34 -11.406 22.344 1 30.06 213 SER A CA 1
ATOM 1706 C C . SER A 1 213 ? -7.68 -11.57 23.062 1 30.06 213 SER A C 1
ATOM 1708 O O . SER A 1 213 ? -8.492 -10.648 23.078 1 30.06 213 SER A O 1
ATOM 1710 N N . THR A 1 214 ? -8.234 -12.727 23.109 1 29.16 214 THR A N 1
ATOM 1711 C CA . THR A 1 214 ? -9.18 -13.055 24.172 1 29.16 214 THR A CA 1
ATOM 1712 C C . THR A 1 214 ? -8.742 -12.445 25.5 1 29.16 214 THR A C 1
ATOM 1714 O O . THR A 1 214 ? -7.809 -12.945 26.141 1 29.16 214 THR A O 1
ATOM 1717 N N . SER A 1 215 ? -8.477 -11.297 25.672 1 26.47 215 SER A N 1
ATOM 1718 C CA . SER A 1 215 ? -8.492 -10.828 27.047 1 26.47 215 SER A CA 1
ATOM 1719 C C . SER A 1 215 ? -9.734 -11.312 27.797 1 26.47 215 SER A C 1
ATOM 1721 O O . SER A 1 215 ? -10.852 -10.93 27.453 1 26.47 215 SER A O 1
ATOM 1723 N N . LYS A 1 216 ? -9.758 -12.633 28.281 1 28.55 216 LYS A N 1
ATOM 1724 C CA . LYS A 1 216 ? -10.523 -12.898 29.5 1 28.55 216 LYS A CA 1
ATOM 1725 C C . LYS A 1 216 ? -10.453 -11.711 30.453 1 28.55 216 LYS A C 1
ATOM 1727 O O . LYS A 1 216 ? -9.398 -11.43 31.031 1 28.55 216 LYS A O 1
ATOM 1732 N N . HIS A 1 217 ? -11.055 -10.656 30.141 1 26.41 217 HIS A N 1
ATOM 1733 C CA . HIS A 1 217 ? -11.367 -9.609 31.094 1 26.41 217 HIS A CA 1
ATOM 1734 C C . HIS A 1 217 ? -11.859 -10.203 32.406 1 26.41 217 HIS A C 1
ATOM 1736 O O . HIS A 1 217 ? -12.938 -10.789 32.469 1 26.41 217 HIS A O 1
ATOM 1742 N N . GLU A 1 218 ? -10.984 -10.945 33.156 1 26.56 218 GLU A N 1
ATOM 1743 C CA . GLU A 1 218 ? -11.391 -11.055 34.562 1 26.56 218 GLU A CA 1
ATOM 1744 C C . GLU A 1 218 ? -12.023 -9.75 35.062 1 26.56 218 GLU A C 1
ATOM 1746 O O . GLU A 1 218 ? -11.523 -8.664 34.75 1 26.56 218 GLU A O 1
ATOM 1751 N N . LEU A 1 219 ? -13.336 -9.828 35.281 1 26.58 219 LEU A N 1
ATOM 1752 C CA . LEU A 1 219 ? -14.18 -8.859 35.969 1 26.58 219 LEU A CA 1
ATOM 1753 C C . LEU A 1 219 ? -13.445 -8.227 37.125 1 26.58 219 LEU A C 1
ATOM 1755 O O . LEU A 1 219 ? -13.203 -8.883 38.156 1 26.58 219 LEU A O 1
ATOM 1759 N N . SER A 1 220 ? -12.227 -7.676 36.875 1 24.69 220 SER A N 1
ATOM 1760 C CA . SER A 1 220 ? -11.664 -7.039 38.062 1 24.69 220 SER A CA 1
ATOM 1761 C C . SER A 1 220 ? -12.688 -6.125 38.75 1 24.69 220 SER A C 1
ATOM 1763 O O . SER A 1 220 ? -13.484 -5.473 38.062 1 24.69 220 SER A O 1
ATOM 1765 N N . SER A 1 221 ? -13.016 -6.422 39.969 1 27.3 221 SER A N 1
ATOM 1766 C CA . SER A 1 221 ? -13.805 -5.758 41.031 1 27.3 221 SER A CA 1
ATOM 1767 C C . SER A 1 221 ? -13.57 -4.254 41 1 27.3 221 SER A C 1
ATOM 1769 O O . SER A 1 221 ? -12.422 -3.801 41 1 27.3 221 SER A O 1
ATOM 1771 N N . THR A 1 222 ? -14.445 -3.518 40.25 1 24.8 222 THR A N 1
ATOM 1772 C CA . THR A 1 222 ? -14.625 -2.07 40.25 1 24.8 222 THR A CA 1
ATOM 1773 C C . THR A 1 222 ? -14.422 -1.503 41.656 1 24.8 222 THR A C 1
ATOM 1775 O O . THR A 1 222 ? -15.188 -1.806 42.594 1 24.8 222 THR A O 1
ATOM 1778 N N . ASN A 1 223 ? -13.203 -1.486 42.125 1 22.42 223 ASN A N 1
ATOM 1779 C CA . ASN A 1 223 ? -12.977 -0.773 43.375 1 22.42 223 ASN A CA 1
ATOM 1780 C C . ASN A 1 223 ? -13.688 0.574 43.375 1 22.42 223 ASN A C 1
ATOM 1782 O O . ASN A 1 223 ? -13.68 1.3 42.375 1 22.42 223 ASN A O 1
ATOM 1786 N N . GLU A 1 224 ? -14.789 0.695 44.156 1 25.09 224 GLU A N 1
ATOM 1787 C CA . GLU A 1 224 ? -15.609 1.799 44.625 1 25.09 224 GLU A CA 1
ATOM 1788 C C . GLU A 1 224 ? -14.75 2.967 45.125 1 25.09 224 GLU A C 1
ATOM 1790 O O . GLU A 1 224 ? -14.016 2.846 46.094 1 25.09 224 GLU A O 1
ATOM 1795 N N . ILE A 1 225 ? -13.969 3.596 44.25 1 24.94 225 ILE A N 1
ATOM 1796 C CA . ILE A 1 225 ? -13.258 4.773 44.75 1 24.94 225 ILE A CA 1
ATOM 1797 C C . ILE A 1 225 ? -14.25 5.777 45.312 1 24.94 225 ILE A C 1
ATOM 1799 O O . ILE A 1 225 ? -15.156 6.234 44.625 1 24.94 225 ILE A O 1
ATOM 1803 N N . SER A 1 226 ? -14.57 5.59 46.531 1 24.41 226 SER A N 1
ATOM 1804 C CA . SER A 1 226 ? -15.297 6.488 47.438 1 24.41 226 SER A CA 1
ATOM 1805 C C . SER A 1 226 ? -14.688 7.887 47.438 1 24.41 226 SER A C 1
ATOM 1807 O O . SER A 1 226 ? -13.531 8.062 47.812 1 24.41 226 SER A O 1
ATOM 1809 N N . ILE A 1 227 ? -14.891 8.602 46.375 1 23.72 227 ILE A N 1
ATOM 1810 C CA . ILE A 1 227 ? -14.5 10.008 46.375 1 23.72 227 ILE A CA 1
ATOM 1811 C C . ILE A 1 227 ? -15.125 10.742 47.531 1 23.72 227 ILE A C 1
ATOM 1813 O O . ILE A 1 227 ? -16.359 10.805 47.656 1 23.72 227 ILE A O 1
ATOM 1817 N N . SER A 1 228 ? -14.539 10.547 48.688 1 23.52 228 SER A N 1
ATOM 1818 C CA . SER A 1 228 ? -14.922 11.289 49.906 1 23.52 228 SER A CA 1
ATOM 1819 C C . SER A 1 228 ? -15.008 12.789 49.594 1 23.52 228 SER A C 1
ATOM 1821 O O . SER A 1 228 ? -14.148 13.344 48.938 1 23.52 228 SER A O 1
ATOM 1823 N N . LEU A 1 229 ? -16.266 13.25 49.5 1 24.12 229 LEU A N 1
ATOM 1824 C CA . LEU A 1 229 ? -16.797 14.609 49.469 1 24.12 229 LEU A CA 1
ATOM 1825 C C . LEU A 1 229 ? -16.094 15.484 50.5 1 24.12 229 LEU A C 1
ATOM 1827 O O . LEU A 1 229 ? -16.156 15.219 51.688 1 24.12 229 LEU A O 1
ATOM 1831 N N . ILE A 1 230 ? -14.805 15.805 50.281 1 23.89 230 ILE A N 1
ATOM 1832 C CA . ILE A 1 230 ? -14.148 16.688 51.219 1 23.89 230 ILE A CA 1
ATOM 1833 C C . ILE A 1 230 ? -15 17.953 51.438 1 23.89 230 ILE A C 1
ATOM 1835 O O . ILE A 1 230 ? -15.336 18.641 50.469 1 23.89 230 ILE A O 1
ATOM 1839 N N . GLU A 1 231 ? -15.805 17.906 52.438 1 23.45 231 GLU A N 1
ATOM 1840 C CA . GLU A 1 231 ? -16.562 18.984 53.094 1 23.45 231 GLU A CA 1
ATOM 1841 C C . GLU A 1 231 ? -15.688 20.234 53.25 1 23.45 231 GLU A C 1
ATOM 1843 O O . GLU A 1 231 ? -14.609 20.156 53.844 1 23.45 231 GLU A O 1
ATOM 1848 N N . ALA A 1 232 ? -15.625 20.969 52.094 1 25.84 232 ALA A N 1
ATOM 1849 C CA . ALA A 1 232 ? -15.055 22.297 52.312 1 25.84 232 ALA A CA 1
ATOM 1850 C C . ALA A 1 232 ? -15.578 22.906 53.625 1 25.84 232 ALA A C 1
ATOM 1852 O O . ALA A 1 232 ? -16.797 22.984 53.812 1 25.84 232 ALA A O 1
ATOM 1853 N N . ARG A 1 233 ? -14.805 22.859 54.688 1 25.67 233 ARG A N 1
ATOM 1854 C CA . ARG A 1 233 ? -15.062 23.812 55.75 1 25.67 233 ARG A CA 1
ATOM 1855 C C . ARG A 1 233 ? -15 25.25 55.219 1 25.67 233 ARG A C 1
ATOM 1857 O O . ARG A 1 233 ? -14.172 25.562 54.375 1 25.67 233 ARG A O 1
ATOM 1864 N N . MET B 1 1 ? 6.105 24.469 0.243 1 82.94 1 MET B N 1
ATOM 1865 C CA . MET B 1 1 ? 5.977 23.906 1.585 1 82.94 1 MET B CA 1
ATOM 1866 C C . MET B 1 1 ? 7.027 22.828 1.827 1 82.94 1 MET B C 1
ATOM 1868 O O . MET B 1 1 ? 7.664 22.812 2.883 1 82.94 1 MET B O 1
ATOM 1872 N N . GLU B 1 2 ? 7.277 21.938 0.834 1 77.19 2 GLU B N 1
ATOM 1873 C CA . GLU B 1 2 ? 8.242 20.859 0.977 1 77.19 2 GLU B CA 1
ATOM 1874 C C . GLU B 1 2 ? 9.633 21.391 1.302 1 77.19 2 GLU B C 1
ATOM 1876 O O . GLU B 1 2 ? 10.328 20.859 2.172 1 77.19 2 GLU B O 1
ATOM 1881 N N . ASN B 1 3 ? 10.031 22.391 0.609 1 75.69 3 ASN B N 1
ATOM 1882 C CA . ASN B 1 3 ? 11.336 22.984 0.844 1 75.69 3 ASN B CA 1
ATOM 1883 C C . ASN B 1 3 ? 11.445 23.578 2.248 1 75.69 3 ASN B C 1
ATOM 1885 O O . ASN B 1 3 ? 12.492 23.484 2.889 1 75.69 3 ASN B O 1
ATOM 1889 N N . LEU B 1 4 ? 10.375 24.172 2.701 1 75.94 4 LEU B N 1
ATOM 1890 C CA . LEU B 1 4 ? 10.352 24.781 4.027 1 75.94 4 LEU B CA 1
ATOM 1891 C C . LEU B 1 4 ? 10.406 23.703 5.113 1 75.94 4 LEU B C 1
ATOM 1893 O O . LEU B 1 4 ? 11.016 23.922 6.168 1 75.94 4 LEU B O 1
ATOM 1897 N N . MET B 1 5 ? 9.844 22.594 4.82 1 76.25 5 MET B N 1
ATOM 1898 C CA . MET B 1 5 ? 9.766 21.531 5.812 1 76.25 5 MET B CA 1
ATOM 1899 C C . MET B 1 5 ? 11.062 20.719 5.844 1 76.25 5 MET B C 1
ATOM 1901 O O . MET B 1 5 ? 11.406 20.125 6.867 1 76.25 5 MET B O 1
ATOM 1905 N N . SER B 1 6 ? 11.719 20.5 4.73 1 67.5 6 SER B N 1
ATOM 1906 C CA . SER B 1 6 ? 12.898 19.641 4.613 1 67.5 6 SER B CA 1
ATOM 1907 C C . SER B 1 6 ? 14.141 20.328 5.168 1 67.5 6 SER B C 1
ATOM 1909 O O . SER B 1 6 ? 15.07 19.656 5.621 1 67.5 6 SER B O 1
ATOM 1911 N N . ASP B 1 7 ? 14.18 21.562 5.016 1 62.22 7 ASP B N 1
ATOM 1912 C CA . ASP B 1 7 ? 15.391 22.281 5.395 1 62.22 7 ASP B CA 1
ATOM 1913 C C . ASP B 1 7 ? 15.344 22.703 6.867 1 62.22 7 ASP B C 1
ATOM 1915 O O . ASP B 1 7 ? 14.328 23.203 7.34 1 62.22 7 ASP B O 1
ATOM 1919 N N . GLN B 1 8 ? 16.234 22.094 7.656 1 58.69 8 GLN B N 1
ATOM 1920 C CA . GLN B 1 8 ? 16.375 22.5 9.055 1 58.69 8 GLN B CA 1
ATOM 1921 C C . GLN B 1 8 ? 16.234 24.016 9.203 1 58.69 8 GLN B C 1
ATOM 1923 O O . GLN B 1 8 ? 15.641 24.5 10.164 1 58.69 8 GLN B O 1
ATOM 1928 N N . THR B 1 9 ? 16.703 24.625 8.258 1 55.06 9 THR B N 1
ATOM 1929 C CA . THR B 1 9 ? 16.641 26.078 8.328 1 55.06 9 THR B CA 1
ATOM 1930 C C . THR B 1 9 ? 15.219 26.578 8.102 1 55.06 9 THR B C 1
ATOM 1932 O O . THR B 1 9 ? 14.781 27.531 8.742 1 55.06 9 THR B O 1
ATOM 1935 N N . GLY B 1 10 ? 14.516 25.875 7.262 1 54.94 10 GLY B N 1
ATOM 1936 C CA . GLY B 1 10 ? 13.141 26.266 6.957 1 54.94 10 GLY B CA 1
ATOM 1937 C C . GLY B 1 10 ? 12.18 25.969 8.086 1 54.94 10 GLY B C 1
ATOM 1938 O O . GLY B 1 10 ? 11.297 26.781 8.383 1 54.94 10 GLY B O 1
ATOM 1939 N N . SER B 1 11 ? 12.375 24.797 8.695 1 57.16 11 SER B N 1
ATOM 1940 C CA . SER B 1 11 ? 11.5 24.453 9.812 1 57.16 11 SER B CA 1
ATOM 1941 C C . SER B 1 11 ? 11.609 25.484 10.938 1 57.16 11 SER B C 1
ATOM 1943 O O . SER B 1 11 ? 10.633 25.766 11.625 1 57.16 11 SER B O 1
ATOM 1945 N N . LYS B 1 12 ? 12.773 26.125 10.883 1 60.28 12 LYS B N 1
ATOM 1946 C CA . LYS B 1 12 ? 12.992 27.156 11.891 1 60.28 12 LYS B CA 1
ATOM 1947 C C . LYS B 1 12 ? 12.156 28.406 11.578 1 60.28 12 LYS B C 1
ATOM 1949 O O . LYS B 1 12 ? 11.859 29.188 12.477 1 60.28 12 LYS B O 1
ATOM 1954 N N . VAL B 1 13 ? 11.719 28.406 10.367 1 63.78 13 VAL B N 1
ATOM 1955 C CA . VAL B 1 13 ? 11.07 29.641 9.93 1 63.78 13 VAL B CA 1
ATOM 1956 C C . VAL B 1 13 ? 9.562 29.547 10.164 1 63.78 13 VAL B C 1
ATOM 1958 O O . VAL B 1 13 ? 8.891 30.547 10.383 1 63.78 13 VAL B O 1
ATOM 1961 N N . LEU B 1 14 ? 9.086 28.312 10.297 1 80.5 14 LEU B N 1
ATOM 1962 C CA . LEU B 1 14 ? 7.641 28.234 10.453 1 80.5 14 LEU B CA 1
ATOM 1963 C C . LEU B 1 14 ? 7.258 28.172 11.93 1 80.5 14 LEU B C 1
ATOM 1965 O O . LEU B 1 14 ? 7.348 27.109 12.555 1 80.5 14 LEU B O 1
ATOM 1969 N N . HIS B 1 15 ? 6.898 29.328 12.461 1 83.81 15 HIS B N 1
ATOM 1970 C CA . HIS B 1 15 ? 6.391 29.344 13.828 1 83.81 15 HIS B CA 1
ATOM 1971 C C . HIS B 1 15 ? 4.984 28.75 13.891 1 83.81 15 HIS B C 1
ATOM 1973 O O . HIS B 1 15 ? 4.371 28.484 12.859 1 83.81 15 HIS B O 1
ATOM 1979 N N . TRP B 1 16 ? 4.527 28.547 15.023 1 87.81 16 TRP B N 1
ATOM 1980 C CA . TRP B 1 16 ? 3.285 27.828 15.258 1 87.81 16 TRP B CA 1
ATOM 1981 C C . TRP B 1 16 ? 2.125 28.484 14.508 1 87.81 16 TRP B C 1
ATOM 1983 O O . TRP B 1 16 ? 1.365 27.797 13.812 1 87.81 16 TRP B O 1
ATOM 1993 N N . ASN B 1 17 ? 2.043 29.797 14.648 1 88.38 17 ASN B N 1
ATOM 1994 C CA . ASN B 1 17 ? 0.927 30.516 14.031 1 88.38 17 ASN B CA 1
ATOM 1995 C C . ASN B 1 17 ? 0.904 30.312 12.516 1 88.38 17 ASN B C 1
ATOM 1997 O O . ASN B 1 17 ? -0.167 30.188 11.922 1 88.38 17 ASN B O 1
ATOM 2001 N N . MET B 1 18 ? 2.061 30.281 11.961 1 90.06 18 MET B N 1
ATOM 2002 C CA . MET B 1 18 ? 2.164 30.062 10.523 1 90.06 18 MET B CA 1
ATOM 2003 C C . MET B 1 18 ? 1.753 28.641 10.156 1 90.06 18 MET B C 1
ATOM 2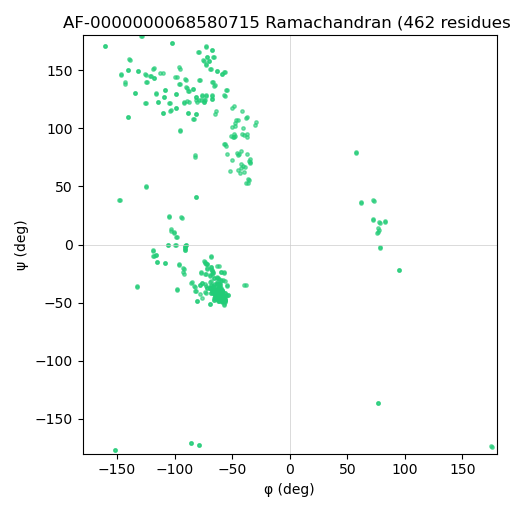005 O O . MET B 1 18 ? 1.043 28.422 9.172 1 90.06 18 MET B O 1
ATOM 2009 N N . ARG B 1 19 ? 2.189 27.688 10.953 1 92.31 19 ARG B N 1
ATOM 2010 C CA . ARG B 1 19 ? 1.826 26.297 10.711 1 92.31 19 ARG B CA 1
ATOM 2011 C C . ARG B 1 19 ? 0.316 26.094 10.797 1 92.31 19 ARG B C 1
ATOM 2013 O O . ARG B 1 19 ? -0.283 25.453 9.938 1 92.31 19 ARG B O 1
ATOM 2020 N N . LEU B 1 20 ? -0.246 26.703 11.828 1 94 20 LEU B N 1
ATOM 2021 C CA . LEU B 1 20 ? -1.691 26.594 11.992 1 94 20 LEU B CA 1
ATOM 2022 C C . LEU B 1 20 ? -2.42 27.266 10.836 1 94 20 LEU B C 1
ATOM 2024 O O . LEU B 1 20 ? -3.424 26.75 10.344 1 94 20 LEU B O 1
ATOM 2028 N N . HIS B 1 21 ? -1.906 28.406 10.445 1 95.12 21 HIS B N 1
ATOM 2029 C CA . HIS B 1 21 ? -2.471 29.141 9.312 1 95.12 21 HIS B CA 1
ATOM 2030 C C . HIS B 1 21 ? -2.443 28.297 8.047 1 95.12 21 HIS B C 1
ATOM 2032 O O . HIS B 1 21 ? -3.447 28.188 7.34 1 95.12 21 HIS B O 1
ATOM 2038 N N . ILE B 1 22 ? -1.351 27.656 7.797 1 96.62 22 ILE B N 1
ATOM 2039 C CA . ILE B 1 22 ? -1.174 26.812 6.617 1 96.62 22 ILE B CA 1
ATOM 2040 C C . ILE B 1 22 ? -2.102 25.609 6.703 1 96.62 22 ILE B C 1
ATOM 2042 O O . ILE B 1 22 ? -2.809 25.297 5.742 1 96.62 22 ILE B O 1
ATOM 2046 N N . ILE B 1 23 ? -2.133 24.938 7.84 1 98.06 23 ILE B N 1
ATOM 2047 C CA . ILE B 1 23 ? -2.979 23.766 8.055 1 98.06 23 ILE B CA 1
ATOM 2048 C C . ILE B 1 23 ? -4.438 24.125 7.797 1 98.06 23 ILE B C 1
ATOM 2050 O O . ILE B 1 23 ? -5.141 23.422 7.066 1 98.06 23 ILE B O 1
ATOM 2054 N N . SER B 1 24 ? -4.863 25.234 8.352 1 98.31 24 SER B N 1
ATOM 2055 C CA . SER B 1 24 ? -6.238 25.688 8.195 1 98.31 24 SER B CA 1
ATOM 2056 C C . SER B 1 24 ? -6.543 26.016 6.734 1 98.31 24 SER B C 1
ATOM 2058 O O . SER B 1 24 ? -7.637 25.719 6.242 1 98.31 24 SER B O 1
ATOM 2060 N N . GLY B 1 25 ? -5.602 26.625 6.09 1 98.5 25 GLY B N 1
ATOM 2061 C CA . GLY B 1 25 ? -5.773 26.953 4.684 1 98.5 25 GLY B CA 1
ATOM 2062 C C . GLY B 1 25 ? -5.914 25.734 3.795 1 98.5 25 GLY B C 1
ATOM 2063 O O . GLY B 1 25 ? -6.75 25.719 2.889 1 98.5 25 GLY B O 1
ATOM 2064 N N . ILE B 1 26 ? -5.078 24.703 4.023 1 98.69 26 ILE B N 1
ATOM 2065 C CA . ILE B 1 26 ? -5.172 23.469 3.256 1 98.69 26 ILE B CA 1
ATOM 2066 C C . ILE B 1 26 ? -6.543 22.828 3.473 1 98.69 26 ILE B C 1
ATOM 2068 O O . ILE B 1 26 ? -7.176 22.359 2.523 1 98.69 26 ILE B O 1
ATOM 2072 N N . ALA B 1 27 ? -6.957 22.797 4.734 1 98.81 27 ALA B N 1
ATOM 2073 C CA . ALA B 1 27 ? -8.258 22.219 5.062 1 98.81 27 ALA B CA 1
ATOM 2074 C C . ALA B 1 27 ? -9.375 22.906 4.289 1 98.81 27 ALA B C 1
ATOM 2076 O O . ALA B 1 27 ? -10.242 22.234 3.723 1 98.81 27 ALA B O 1
ATOM 2077 N N . ARG B 1 28 ? -9.398 24.203 4.273 1 98.12 28 ARG B N 1
ATOM 2078 C CA . ARG B 1 28 ? -10.422 24.953 3.553 1 98.12 28 ARG B CA 1
ATOM 2079 C C . ARG B 1 28 ? -10.344 24.672 2.055 1 98.12 28 ARG B C 1
ATOM 2081 O O . ARG B 1 28 ? -11.375 24.594 1.382 1 98.12 28 ARG B O 1
ATOM 2088 N N . GLY B 1 29 ? -9.102 24.625 1.548 1 98.12 29 GLY B N 1
ATOM 2089 C CA . GLY B 1 29 ? -8.93 24.266 0.147 1 98.12 29 GLY B CA 1
ATOM 2090 C C . GLY B 1 29 ? -9.547 22.922 -0.206 1 98.12 29 GLY B C 1
ATOM 2091 O O . GLY B 1 29 ? -10.234 22.797 -1.222 1 98.12 29 GLY B O 1
ATOM 2092 N N . LEU B 1 30 ? -9.297 21.906 0.618 1 98.38 30 LEU B N 1
ATOM 2093 C CA . LEU B 1 30 ? -9.844 20.578 0.385 1 98.38 30 LEU B CA 1
ATOM 2094 C C . LEU B 1 30 ? -11.367 20.594 0.501 1 98.38 30 LEU B C 1
ATOM 2096 O O . LEU B 1 30 ? -12.055 19.906 -0.257 1 98.38 30 LEU B O 1
ATOM 2100 N N . LEU B 1 31 ? -11.875 21.344 1.534 1 97.81 31 LEU B N 1
ATOM 2101 C CA . LEU B 1 31 ? -13.32 21.469 1.668 1 97.81 31 LEU B CA 1
ATOM 2102 C C . LEU B 1 31 ? -13.945 22 0.381 1 97.81 31 LEU B C 1
ATOM 2104 O O . LEU B 1 31 ? -14.961 21.484 -0.085 1 97.81 31 LEU B O 1
ATOM 2108 N N . TYR B 1 32 ? -13.328 22.984 -0.185 1 96.38 32 TYR B N 1
ATOM 2109 C CA . TYR B 1 32 ? -13.805 23.547 -1.442 1 96.38 32 TYR B CA 1
ATOM 2110 C C . TYR B 1 32 ? -13.836 22.484 -2.537 1 96.38 32 TYR B C 1
ATOM 2112 O O . TYR B 1 32 ? -14.836 22.344 -3.248 1 96.38 32 TYR B O 1
ATOM 2120 N N . LEU B 1 33 ? -12.75 21.719 -2.723 1 96.06 33 LEU B N 1
ATOM 2121 C CA . LEU B 1 33 ? -12.656 20.688 -3.758 1 96.06 33 LEU B CA 1
ATOM 2122 C C . LEU B 1 33 ? -13.703 19.609 -3.553 1 96.06 33 LEU B C 1
ATOM 2124 O O . LEU B 1 33 ? -14.281 19.109 -4.52 1 96.06 33 LEU B O 1
ATOM 2128 N N . HIS B 1 34 ? -13.984 19.266 -2.307 1 95.75 34 HIS B N 1
ATOM 2129 C CA . HIS B 1 34 ? -14.82 18.109 -1.98 1 95.75 34 HIS B CA 1
ATOM 2130 C C . HIS B 1 34 ? -16.297 18.484 -2.002 1 95.75 34 HIS B C 1
ATOM 2132 O O . HIS B 1 34 ? -17.156 17.625 -2.268 1 95.75 34 HIS B O 1
ATOM 2138 N N . GLN B 1 35 ? -16.641 19.688 -1.647 1 90.62 35 GLN B N 1
ATOM 2139 C CA . GLN B 1 35 ? -18.062 19.953 -1.376 1 90.62 35 GLN B CA 1
ATOM 2140 C C . GLN B 1 35 ? -18.516 21.219 -2.084 1 90.62 35 GLN B C 1
ATOM 2142 O O . GLN B 1 35 ? -19.688 21.312 -2.482 1 90.62 35 GLN B O 1
ATOM 2147 N N . ASP B 1 36 ? -17.719 22.234 -2.199 1 83.88 36 ASP B N 1
ATOM 2148 C CA . ASP B 1 36 ? -18.188 23.547 -2.588 1 83.88 36 ASP B CA 1
ATOM 2149 C C . ASP B 1 36 ? -18 23.781 -4.086 1 83.88 36 ASP B C 1
ATOM 2151 O O . ASP B 1 36 ? -18.609 24.688 -4.66 1 83.88 36 ASP B O 1
ATOM 2155 N N . SER B 1 37 ? -17.188 22.984 -4.656 1 79.69 37 SER B N 1
ATOM 2156 C CA . SER B 1 37 ? -17.016 23.094 -6.102 1 79.69 37 SER B CA 1
ATOM 2157 C C . SER B 1 37 ? -18.219 22.531 -6.848 1 79.69 37 SER B C 1
ATOM 2159 O O . SER B 1 37 ? -19.031 21.812 -6.262 1 79.69 37 SER B O 1
ATOM 2161 N N . ARG B 1 38 ? -18.406 22.922 -7.996 1 80.25 38 ARG B N 1
ATOM 2162 C CA . ARG B 1 38 ? -19.5 22.422 -8.836 1 80.25 38 ARG B CA 1
ATOM 2163 C C . ARG B 1 38 ? -19.453 20.906 -8.93 1 80.25 38 ARG B C 1
ATOM 2165 O O . ARG B 1 38 ? -20.484 20.234 -8.898 1 80.25 38 ARG B O 1
ATOM 2172 N N . LEU B 1 39 ? -18.234 20.484 -8.93 1 86.44 39 LEU B N 1
ATOM 2173 C CA . LEU B 1 39 ? -18 19.047 -8.969 1 86.44 39 LEU B CA 1
ATOM 2174 C C . LEU B 1 39 ? -17.109 18.609 -7.812 1 86.44 39 LEU B C 1
ATOM 2176 O O . LEU B 1 39 ? -16.281 19.406 -7.32 1 86.44 39 LEU B O 1
ATOM 2180 N N . ARG B 1 40 ? -17.375 17.469 -7.375 1 92.25 40 ARG B N 1
ATOM 2181 C CA . ARG B 1 40 ? -16.516 16.891 -6.344 1 92.25 40 ARG B CA 1
ATOM 2182 C C . ARG B 1 40 ? -15.188 16.422 -6.93 1 92.25 40 ARG B C 1
ATOM 2184 O O . ARG B 1 40 ? -15.164 15.664 -7.895 1 92.25 40 ARG B O 1
ATOM 2191 N N . ILE B 1 41 ? -14.141 16.938 -6.418 1 95.38 41 ILE B N 1
ATOM 2192 C CA . ILE B 1 41 ? -12.812 16.609 -6.914 1 95.38 41 ILE B CA 1
ATOM 2193 C C . ILE B 1 41 ? -12.031 15.859 -5.828 1 95.38 41 ILE B C 1
ATOM 2195 O O . ILE B 1 41 ? -11.898 16.359 -4.707 1 95.38 41 ILE B O 1
ATOM 2199 N N . ILE B 1 42 ? -11.578 14.703 -6.105 1 96.81 42 ILE B N 1
ATOM 2200 C CA . ILE B 1 42 ? -10.648 13.961 -5.258 1 96.81 42 ILE B CA 1
ATOM 2201 C C . ILE B 1 42 ? -9.227 14.125 -5.793 1 96.81 42 ILE B C 1
ATOM 2203 O O . ILE B 1 42 ? -8.938 13.758 -6.93 1 96.81 42 ILE B O 1
ATOM 2207 N N . HIS B 1 43 ? -8.281 14.711 -5.074 1 97.56 43 HIS B N 1
ATOM 2208 C CA . HIS B 1 43 ? -6.945 15.078 -5.539 1 97.56 43 HIS B CA 1
ATOM 2209 C C . HIS B 1 43 ? -6.102 13.836 -5.805 1 97.56 43 HIS B C 1
ATOM 2211 O O . HIS B 1 43 ? -5.492 13.711 -6.871 1 97.56 43 HIS B O 1
ATOM 2217 N N . ARG B 1 44 ? -6.051 12.859 -4.742 1 97.56 44 ARG B N 1
ATOM 2218 C CA . ARG B 1 44 ? -5.473 11.523 -4.82 1 97.56 44 ARG B CA 1
ATOM 2219 C C . ARG B 1 44 ? -3.953 11.578 -4.715 1 97.56 44 ARG B C 1
ATOM 2221 O O . ARG B 1 44 ? -3.293 10.539 -4.66 1 97.56 44 ARG B O 1
ATOM 2228 N N . ASP B 1 45 ? -3.373 12.75 -4.633 1 97.81 45 ASP B N 1
ATOM 2229 C CA . ASP B 1 45 ? -1.928 12.859 -4.457 1 97.81 45 ASP B CA 1
ATOM 2230 C C . ASP B 1 45 ? -1.57 14.086 -3.621 1 97.81 45 ASP B C 1
ATOM 2232 O O . ASP B 1 45 ? -0.656 14.836 -3.971 1 97.81 45 ASP B O 1
ATOM 2236 N N . LEU B 1 46 ? -2.348 14.383 -2.633 1 98 46 LEU B N 1
ATOM 2237 C CA . LEU B 1 46 ? -2.07 15.484 -1.71 1 98 46 LEU B CA 1
ATOM 2238 C C . LEU B 1 46 ? -0.841 15.18 -0.86 1 98 46 LEU B C 1
ATOM 2240 O O . LEU B 1 46 ? -0.747 14.109 -0.258 1 98 46 LEU B O 1
ATOM 2244 N N . LYS B 1 47 ? 0.133 16.031 -0.859 1 97.12 47 LYS B N 1
ATOM 2245 C CA . LYS B 1 47 ? 1.388 15.953 -0.117 1 97.12 47 LYS B CA 1
ATOM 2246 C C . LYS B 1 47 ? 2.039 17.328 0.009 1 97.12 47 LYS B C 1
ATOM 2248 O O . LYS B 1 47 ? 1.601 18.281 -0.625 1 97.12 47 LYS B O 1
ATOM 2253 N N . THR B 1 48 ? 3.043 17.438 0.78 1 95.94 48 THR B N 1
ATOM 2254 C CA . THR B 1 48 ? 3.658 18.719 1.075 1 95.94 48 THR B CA 1
ATOM 2255 C C . THR B 1 48 ? 4.238 19.344 -0.19 1 95.94 48 THR B C 1
ATOM 2257 O O . THR B 1 48 ? 4.188 20.562 -0.369 1 95.94 48 THR B O 1
ATOM 2260 N N . SER B 1 49 ? 4.734 18.5 -1.137 1 95.44 49 SER B N 1
ATOM 2261 C CA . SER B 1 49 ? 5.359 19.016 -2.35 1 95.44 49 SER B CA 1
ATOM 2262 C C . SER B 1 49 ? 4.32 19.578 -3.316 1 95.44 49 SER B C 1
ATOM 2264 O O . SER B 1 49 ? 4.66 20.281 -4.266 1 95.44 49 SER B O 1
ATOM 2266 N N . ASN B 1 50 ? 3.043 19.234 -3.057 1 97.06 50 ASN B N 1
ATOM 2267 C CA . ASN B 1 50 ? 1.963 19.719 -3.916 1 97.06 50 ASN B CA 1
ATOM 2268 C C . ASN B 1 50 ? 1.191 20.859 -3.264 1 97.06 50 ASN B C 1
ATOM 2270 O O . ASN B 1 50 ? 0.06 21.156 -3.652 1 97.06 50 ASN B O 1
ATOM 2274 N N . ILE B 1 51 ? 1.762 21.406 -2.182 1 97.31 51 ILE B N 1
ATOM 2275 C CA . ILE B 1 51 ? 1.245 22.609 -1.536 1 97.31 51 ILE B CA 1
ATOM 2276 C C . ILE B 1 51 ? 2.205 23.766 -1.771 1 97.31 51 ILE B C 1
ATOM 2278 O O . ILE B 1 51 ? 3.324 23.766 -1.255 1 97.31 51 ILE B O 1
ATOM 2282 N N . LEU B 1 52 ? 1.732 24.734 -2.521 1 95.69 52 LEU B N 1
ATOM 2283 C CA . LEU B 1 52 ? 2.512 25.938 -2.76 1 95.69 52 LEU B CA 1
ATOM 2284 C C . LEU B 1 52 ? 2.113 27.047 -1.783 1 95.69 52 LEU B C 1
ATOM 2286 O O . LEU B 1 52 ? 0.938 27.172 -1.438 1 95.69 52 LEU B O 1
ATOM 2290 N N . LEU B 1 53 ? 3.115 27.719 -1.309 1 94.5 53 LEU B N 1
ATOM 2291 C CA . LEU B 1 53 ? 2.863 28.844 -0.418 1 94.5 53 LEU B CA 1
ATOM 2292 C C . LEU B 1 53 ? 3.164 30.156 -1.116 1 94.5 53 LEU B C 1
ATOM 2294 O O . LEU B 1 53 ? 4.215 30.312 -1.744 1 94.5 53 LEU B O 1
ATOM 2298 N N . ASP B 1 54 ? 2.266 31.094 -1.001 1 93.75 54 ASP B N 1
ATOM 2299 C CA . ASP B 1 54 ? 2.539 32.438 -1.55 1 93.75 54 ASP B CA 1
ATOM 2300 C C . ASP B 1 54 ? 3.307 33.281 -0.549 1 93.75 54 ASP B C 1
ATOM 2302 O O . ASP B 1 54 ? 3.775 32.781 0.477 1 93.75 54 ASP B O 1
ATOM 2306 N N . SER B 1 55 ? 3.465 34.562 -0.824 1 91.69 55 SER B N 1
ATOM 2307 C CA . SER B 1 55 ? 4.289 35.438 -0.02 1 91.69 55 SER B CA 1
ATOM 2308 C C . SER B 1 55 ? 3.688 35.656 1.366 1 91.69 55 SER B C 1
ATOM 2310 O O . SER B 1 55 ? 4.402 35.969 2.316 1 91.69 55 SER B O 1
ATOM 2312 N N . ASN B 1 56 ? 2.404 35.469 1.526 1 91.69 56 ASN B N 1
ATOM 2313 C CA . ASN B 1 56 ? 1.725 35.625 2.809 1 91.69 56 ASN B CA 1
ATOM 2314 C C . ASN B 1 56 ? 1.524 34.25 3.496 1 91.69 56 ASN B C 1
ATOM 2316 O O . ASN B 1 56 ? 0.734 34.156 4.434 1 91.69 56 ASN B O 1
ATOM 2320 N N . MET B 1 57 ? 2.08 33.156 2.943 1 91.5 57 MET B N 1
ATOM 2321 C CA . MET B 1 57 ? 2.059 31.797 3.48 1 91.5 57 MET B CA 1
ATOM 2322 C C . MET B 1 57 ? 0.67 31.172 3.348 1 91.5 57 MET B C 1
ATOM 2324 O O . MET B 1 57 ? 0.304 30.281 4.117 1 91.5 57 MET B O 1
ATOM 2328 N N . ASN B 1 58 ? -0.076 31.797 2.379 1 95.19 58 ASN B N 1
ATOM 2329 C CA . ASN B 1 58 ? -1.323 31.125 2.012 1 95.19 58 ASN B CA 1
ATOM 2330 C C . ASN B 1 58 ? -1.07 29.875 1.171 1 95.19 58 ASN B C 1
ATOM 2332 O O . ASN B 1 58 ? -0.382 29.938 0.15 1 95.19 58 ASN B O 1
ATOM 2336 N N . PRO B 1 59 ? -1.604 28.75 1.664 1 97.44 59 PRO B N 1
ATOM 2337 C CA . PRO B 1 59 ? -1.363 27.531 0.898 1 97.44 59 PRO B CA 1
ATOM 2338 C C . PRO B 1 59 ? -2.27 27.406 -0.325 1 97.44 59 PRO B C 1
ATOM 2340 O O . PRO B 1 59 ? -3.438 27.797 -0.273 1 97.44 59 PRO B O 1
ATOM 2343 N N . LYS B 1 60 ? -1.714 26.906 -1.401 1 97.12 60 LYS B N 1
ATOM 2344 C CA . LYS B 1 60 ? -2.426 26.562 -2.629 1 97.12 60 LYS B CA 1
ATOM 2345 C C . LYS B 1 60 ? -2.17 25.125 -3.025 1 97.12 60 LYS B C 1
ATOM 2347 O O . LYS B 1 60 ? -1.018 24.703 -3.17 1 97.12 60 LYS B O 1
ATOM 2352 N N . ILE B 1 61 ? -3.246 24.391 -3.125 1 97.75 61 ILE B N 1
ATOM 2353 C CA . ILE B 1 61 ? -3.135 23.016 -3.564 1 97.75 61 ILE B CA 1
ATOM 2354 C C . ILE B 1 61 ? -2.828 22.969 -5.059 1 97.75 61 ILE B C 1
ATOM 2356 O O . ILE B 1 61 ? -3.492 23.625 -5.855 1 97.75 61 ILE B O 1
ATOM 2360 N N . SER B 1 62 ? -1.795 22.234 -5.395 1 97.31 62 SER B N 1
ATOM 2361 C CA . SER B 1 62 ? -1.356 22.172 -6.785 1 97.31 62 SER B CA 1
ATOM 2362 C C . SER B 1 62 ? -1.208 20.719 -7.25 1 97.31 62 SER B C 1
ATOM 2364 O O . SER B 1 62 ? -1.54 19.797 -6.52 1 97.31 62 SER B O 1
ATOM 2366 N N . ASP B 1 63 ? -0.819 20.516 -8.508 1 96.19 63 ASP B N 1
ATOM 2367 C CA . ASP B 1 63 ? -0.561 19.219 -9.141 1 96.19 63 ASP B CA 1
ATOM 2368 C C . ASP B 1 63 ? -1.79 18.312 -9.062 1 96.19 63 ASP B C 1
ATOM 2370 O O . ASP B 1 63 ? -1.839 17.391 -8.25 1 96.19 63 ASP B O 1
ATOM 2374 N N . PHE B 1 64 ? -2.719 18.531 -9.898 1 96.81 64 PHE B N 1
ATOM 2375 C CA . PHE B 1 64 ? -3.953 17.75 -9.977 1 96.81 64 PHE B CA 1
ATOM 2376 C C . PHE B 1 64 ? -3.826 16.625 -11 1 96.81 64 PHE B C 1
ATOM 2378 O O . PHE B 1 64 ? -4.82 16.203 -11.594 1 96.81 64 PHE B O 1
ATOM 2385 N N . GLY B 1 65 ? -2.621 16.188 -11.32 1 95.31 65 GLY B N 1
ATOM 2386 C CA . GLY B 1 65 ? -2.326 15.164 -12.32 1 95.31 65 GLY B CA 1
ATOM 2387 C C . GLY B 1 65 ? -3.037 13.852 -12.055 1 95.31 65 GLY B C 1
ATOM 2388 O O . GLY B 1 65 ? -3.344 13.109 -12.992 1 95.31 65 GLY B O 1
ATOM 2389 N N . LEU B 1 66 ? -3.307 13.469 -10.797 1 96 66 LEU B N 1
ATOM 2390 C CA . LEU B 1 66 ? -3.951 12.211 -10.453 1 96 66 LEU B CA 1
ATOM 2391 C C . LEU B 1 66 ? -5.398 12.438 -10.031 1 96 66 LEU B C 1
ATOM 2393 O O . LEU B 1 66 ? -6.109 11.484 -9.695 1 96 66 LEU B O 1
ATOM 2397 N N . ALA B 1 67 ? -5.832 13.664 -10.031 1 96.25 67 ALA B N 1
ATOM 2398 C CA . ALA B 1 67 ? -7.156 14.016 -9.531 1 96.25 67 ALA B CA 1
ATOM 2399 C C . ALA B 1 67 ? -8.25 13.359 -10.375 1 96.25 67 ALA B C 1
ATOM 2401 O O . ALA B 1 67 ? -8.031 13.031 -11.539 1 96.25 67 ALA B O 1
ATOM 2402 N N . ARG B 1 68 ? -9.32 13.086 -9.742 1 94.38 68 ARG B N 1
ATOM 2403 C CA . ARG B 1 68 ? -10.531 12.586 -10.383 1 94.38 68 ARG B CA 1
ATOM 2404 C C . ARG B 1 68 ? -11.727 13.469 -10.062 1 94.38 68 ARG B C 1
ATOM 2406 O O . ARG B 1 68 ? -11.883 13.93 -8.93 1 94.38 68 ARG B O 1
ATOM 2413 N N . VAL B 1 69 ? -12.539 13.672 -11.055 1 92.5 69 VAL B N 1
ATOM 2414 C CA . VAL B 1 69 ? -13.727 14.508 -10.906 1 92.5 69 VAL B CA 1
ATOM 2415 C C . VAL B 1 69 ? -14.984 13.633 -10.93 1 92.5 69 VAL B C 1
ATOM 2417 O O . VAL B 1 69 ? -15.125 12.766 -11.797 1 92.5 69 VAL B O 1
ATOM 2420 N N . PHE B 1 70 ? -15.734 13.797 -9.969 1 87.94 70 PHE B N 1
ATOM 2421 C CA . PHE B 1 70 ? -16.969 13.023 -9.883 1 87.94 70 PHE B CA 1
ATOM 2422 C C . PHE B 1 70 ? -18.188 13.938 -9.953 1 87.94 70 PHE B C 1
ATOM 2424 O O . PHE B 1 70 ? -18.188 15.016 -9.359 1 87.94 70 PHE B O 1
ATOM 2431 N N . GLY B 1 71 ? -19.062 13.516 -10.852 1 76.06 71 GLY B N 1
ATOM 2432 C CA . GLY B 1 71 ? -20.375 14.156 -10.898 1 76.06 71 GLY B CA 1
ATOM 2433 C C . GLY B 1 71 ? -21.438 13.414 -10.109 1 76.06 71 GLY B C 1
ATOM 2434 O O . GLY B 1 71 ? -21.281 12.227 -9.828 1 76.06 71 GLY B O 1
ATOM 2435 N N . GLY B 1 72 ? -22.375 14.102 -9.633 1 67.94 72 GLY B N 1
ATOM 2436 C CA . GLY B 1 72 ? -23.547 13.484 -9.023 1 67.94 72 GLY B CA 1
ATOM 2437 C C . GLY B 1 72 ? -23.281 12.961 -7.625 1 67.94 72 GLY B C 1
ATOM 2438 O O . GLY B 1 72 ? -22.594 13.609 -6.84 1 67.94 72 GLY B O 1
ATOM 2439 N N . ASP B 1 73 ? -23.828 11.664 -7.379 1 66.75 73 ASP B N 1
ATOM 2440 C CA . ASP B 1 73 ? -23.859 11.148 -6.016 1 66.75 73 ASP B CA 1
ATOM 2441 C C . ASP B 1 73 ? -22.703 10.164 -5.773 1 66.75 73 ASP B C 1
ATOM 2443 O O . ASP B 1 73 ? -22.594 9.594 -4.688 1 66.75 73 ASP B O 1
ATOM 2447 N N . ARG B 1 74 ? -21.75 10.109 -6.766 1 66.75 74 ARG B N 1
ATOM 2448 C CA . ARG B 1 74 ? -20.703 9.117 -6.527 1 66.75 74 ARG B CA 1
ATOM 2449 C C . ARG B 1 74 ? -19.641 9.656 -5.566 1 66.75 74 ARG B C 1
ATOM 2451 O O . ARG B 1 74 ? -19.094 10.734 -5.793 1 66.75 74 ARG B O 1
ATOM 2458 N N . VAL B 1 75 ? -19.406 8.883 -4.535 1 76.06 75 VAL B N 1
ATOM 2459 C CA . VAL B 1 75 ? -18.547 9.398 -3.471 1 76.06 75 VAL B CA 1
ATOM 2460 C C . VAL B 1 75 ? -17.281 8.555 -3.371 1 76.06 75 VAL B C 1
ATOM 2462 O O . VAL B 1 75 ? -16.297 8.969 -2.756 1 76.06 75 VAL B O 1
ATOM 2465 N N . GLU B 1 76 ? -17.234 7.418 -4.098 1 84.94 76 GLU B N 1
ATOM 2466 C CA . GLU B 1 76 ? -16.094 6.504 -4.039 1 84.94 76 GLU B CA 1
ATOM 2467 C C . GLU B 1 76 ? -15.859 5.832 -5.391 1 84.94 76 GLU B C 1
ATOM 2469 O O . GLU B 1 76 ? -16.797 5.645 -6.168 1 84.94 76 GLU B O 1
ATOM 2474 N N . ALA B 1 77 ? -14.594 5.586 -5.684 1 90.69 77 ALA B N 1
ATOM 2475 C CA . ALA B 1 77 ? -14.242 4.883 -6.914 1 90.69 77 ALA B CA 1
ATOM 2476 C C . ALA B 1 77 ? -13.125 3.877 -6.668 1 90.69 77 ALA B C 1
ATOM 2478 O O . ALA B 1 77 ? -12.469 3.912 -5.625 1 90.69 77 ALA B O 1
ATOM 2479 N N . ASN B 1 78 ? -13.047 2.924 -7.574 1 91.62 78 ASN B N 1
ATOM 2480 C CA . ASN B 1 78 ? -12.008 1.897 -7.52 1 91.62 78 ASN B CA 1
ATOM 2481 C C . ASN B 1 78 ? -11.141 1.909 -8.781 1 91.62 78 ASN B C 1
ATOM 2483 O O . ASN B 1 78 ? -11.602 2.309 -9.852 1 91.62 78 ASN B O 1
ATOM 2487 N N . THR B 1 79 ? -9.938 1.626 -8.562 1 93.25 79 THR B N 1
ATOM 2488 C CA . THR B 1 79 ? -9.008 1.445 -9.672 1 93.25 79 THR B CA 1
ATOM 2489 C C . THR B 1 79 ? -8.203 0.163 -9.5 1 93.25 79 THR B C 1
ATOM 2491 O O . THR B 1 79 ? -7.922 -0.256 -8.375 1 93.25 79 THR B O 1
ATOM 2494 N N . ILE B 1 80 ? -7.828 -0.447 -10.547 1 92.31 80 ILE B N 1
ATOM 2495 C CA . ILE B 1 80 ? -6.957 -1.617 -10.516 1 92.31 80 ILE B CA 1
ATOM 2496 C C . ILE B 1 80 ? -5.5 -1.175 -10.383 1 92.31 80 ILE B C 1
ATOM 2498 O O . ILE B 1 80 ? -4.738 -1.76 -9.609 1 92.31 80 ILE B O 1
ATOM 2502 N N . ARG B 1 81 ? -5.172 -0.112 -11.102 1 94.62 81 ARG B N 1
ATOM 2503 C CA . ARG B 1 81 ? -3.822 0.441 -11.086 1 94.62 81 ARG B CA 1
ATOM 2504 C C . ARG B 1 81 ? -3.686 1.525 -10.023 1 94.62 81 ARG B C 1
ATOM 2506 O O . ARG B 1 81 ? -4.391 2.535 -10.062 1 94.62 81 ARG B O 1
ATOM 2513 N N . VAL B 1 82 ? -2.803 1.35 -9.148 1 95.25 82 VAL B N 1
ATOM 2514 C CA . VAL B 1 82 ? -2.545 2.301 -8.078 1 95.25 82 VAL B CA 1
ATOM 2515 C C . VAL B 1 82 ? -1.346 3.174 -8.438 1 95.25 82 VAL B C 1
ATOM 2517 O O . VAL B 1 82 ? -0.308 2.668 -8.867 1 95.25 82 VAL B O 1
ATOM 2520 N N . VAL B 1 83 ? -1.552 4.469 -8.312 1 97.06 83 VAL B N 1
ATOM 2521 C CA . VAL B 1 83 ? -0.503 5.465 -8.508 1 97.06 83 VAL B CA 1
ATOM 2522 C C . VAL B 1 83 ? -0.544 6.484 -7.375 1 97.06 83 VAL B C 1
ATOM 2524 O O . VAL B 1 83 ? -1.609 7.008 -7.039 1 97.06 83 VAL B O 1
ATOM 2527 N N . GLY B 1 84 ? 0.573 6.758 -6.758 1 96.5 84 GLY B N 1
ATOM 2528 C CA . GLY B 1 84 ? 0.632 7.746 -5.691 1 96.5 84 GLY B CA 1
ATOM 2529 C C . GLY B 1 84 ? 1.997 7.832 -5.035 1 96.5 84 GLY B C 1
ATOM 2530 O O . GLY B 1 84 ? 2.969 7.258 -5.531 1 96.5 84 GLY B O 1
ATOM 2531 N N . THR B 1 85 ? 2.057 8.609 -4.02 1 96.75 85 THR B N 1
ATOM 2532 C CA . THR B 1 85 ? 3.291 8.789 -3.262 1 96.75 85 THR B CA 1
ATOM 2533 C C . THR B 1 85 ? 3.232 8.023 -1.943 1 96.75 85 THR B C 1
ATOM 2535 O O . THR B 1 85 ? 2.342 8.258 -1.123 1 96.75 85 THR B O 1
ATOM 2538 N N . HIS B 1 86 ? 4.227 7.109 -1.802 1 93 86 HIS B N 1
ATOM 2539 C CA . HIS B 1 86 ? 4.211 6.348 -0.56 1 93 86 HIS B CA 1
ATOM 2540 C C . HIS B 1 86 ? 4.309 7.266 0.653 1 93 86 HIS B C 1
ATOM 2542 O O . HIS B 1 86 ? 4.941 8.32 0.587 1 93 86 HIS B O 1
ATOM 2548 N N . GLY B 1 87 ? 3.674 6.902 1.741 1 93.44 87 GLY B N 1
ATOM 2549 C CA . GLY B 1 87 ? 3.613 7.715 2.947 1 93.44 87 GLY B CA 1
ATOM 2550 C C . GLY B 1 87 ? 2.367 8.578 3.027 1 93.44 87 GLY B C 1
ATOM 2551 O O . GLY B 1 87 ? 1.99 9.031 4.109 1 93.44 87 GLY B O 1
ATOM 2552 N N . TYR B 1 88 ? 1.798 8.812 1.885 1 96.69 88 TYR B N 1
ATOM 2553 C CA . TYR B 1 88 ? 0.606 9.648 1.855 1 96.69 88 TYR B CA 1
ATOM 2554 C C . TYR B 1 88 ? -0.611 8.852 1.4 1 96.69 88 TYR B C 1
ATOM 2556 O O . TYR B 1 88 ? -1.748 9.312 1.537 1 96.69 88 TYR B O 1
ATOM 2564 N N . MET B 1 89 ? -0.353 7.664 0.811 1 95 89 MET B N 1
ATOM 2565 C CA . MET B 1 89 ? -1.448 6.828 0.325 1 95 89 MET B CA 1
ATOM 2566 C C . MET B 1 89 ? -2.154 6.129 1.482 1 95 89 MET B C 1
ATOM 2568 O O . MET B 1 89 ? -1.508 5.492 2.316 1 95 89 MET B O 1
ATOM 2572 N N . PRO B 1 90 ? -3.479 6.289 1.499 1 94.44 90 PRO B N 1
ATOM 2573 C CA . PRO B 1 90 ? -4.191 5.574 2.557 1 94.44 90 PRO B CA 1
ATOM 2574 C C . PRO B 1 90 ? -4.234 4.062 2.322 1 94.44 90 PRO B C 1
ATOM 2576 O O . PRO B 1 90 ? -4.055 3.605 1.191 1 94.44 90 PRO B O 1
ATOM 2579 N N . PRO B 1 91 ? -4.512 3.326 3.395 1 90.69 91 PRO B N 1
ATOM 2580 C CA . PRO B 1 91 ? -4.492 1.865 3.291 1 90.69 91 PRO B CA 1
ATOM 2581 C C . PRO B 1 91 ? -5.516 1.331 2.291 1 90.69 91 PRO B C 1
ATOM 2583 O O . PRO B 1 91 ? -5.211 0.42 1.517 1 90.69 91 PRO B O 1
ATOM 2586 N N . GLU B 1 92 ? -6.738 1.861 2.215 1 90.69 92 GLU B N 1
ATOM 2587 C CA . GLU B 1 92 ? -7.773 1.332 1.333 1 90.69 92 GLU B CA 1
ATOM 2588 C C . GLU B 1 92 ? -7.398 1.521 -0.134 1 90.69 92 GLU B C 1
ATOM 2590 O O . GLU B 1 92 ? -7.793 0.725 -0.988 1 90.69 92 GLU B O 1
ATOM 2595 N N . TYR B 1 93 ? -6.645 2.543 -0.384 1 94.06 93 TYR B N 1
ATOM 2596 C CA . TYR B 1 93 ? -6.207 2.793 -1.752 1 94.06 93 TYR B CA 1
ATOM 2597 C C . TYR B 1 93 ? -5.016 1.91 -2.113 1 94.06 93 TYR B C 1
ATOM 2599 O O . TYR B 1 93 ? -5.02 1.252 -3.156 1 94.06 93 TYR B O 1
ATOM 2607 N N . ALA B 1 94 ? -4.031 1.886 -1.236 1 90.69 94 ALA B N 1
ATOM 2608 C CA . ALA B 1 94 ? -2.807 1.125 -1.476 1 90.69 94 ALA B CA 1
ATOM 2609 C C . ALA B 1 94 ? -3.105 -0.365 -1.612 1 90.69 94 ALA B C 1
ATOM 2611 O O . ALA B 1 94 ? -2.49 -1.056 -2.428 1 90.69 94 ALA B O 1
ATOM 2612 N N . VAL B 1 95 ? -4.082 -0.832 -0.89 1 86.62 95 VAL B N 1
ATOM 2613 C CA . VAL B 1 95 ? -4.305 -2.271 -0.796 1 86.62 95 VAL B CA 1
ATOM 2614 C C . VAL B 1 95 ? -5.398 -2.688 -1.778 1 86.62 95 VAL B C 1
ATOM 2616 O O . VAL B 1 95 ? -5.289 -3.727 -2.434 1 86.62 95 VAL B O 1
ATOM 2619 N N . TYR B 1 96 ? -6.453 -1.815 -1.899 1 88.44 96 TYR B N 1
ATOM 2620 C CA . TYR B 1 96 ? -7.625 -2.258 -2.643 1 88.44 96 TYR B CA 1
ATOM 2621 C C . TYR B 1 96 ? -7.859 -1.38 -3.867 1 88.44 96 TYR B C 1
ATOM 2623 O O . TYR B 1 96 ? -8.758 -1.646 -4.668 1 88.44 96 TYR B O 1
ATOM 2631 N N . GLY B 1 97 ? -7.18 -0.348 -3.947 1 92.81 97 GLY B N 1
ATOM 2632 C CA . GLY B 1 97 ? -7.395 0.573 -5.051 1 92.81 97 GLY B CA 1
ATOM 2633 C C . GLY B 1 97 ? -8.641 1.428 -4.879 1 92.81 97 GLY B C 1
ATOM 2634 O O . GLY B 1 97 ? -9.117 2.033 -5.84 1 92.81 97 GLY B O 1
ATOM 2635 N N . SER B 1 98 ? -9.148 1.413 -3.672 1 93.19 98 SER B N 1
ATOM 2636 C CA . SER B 1 98 ? -10.352 2.193 -3.385 1 93.19 98 SER B CA 1
ATOM 2637 C C . SER B 1 98 ? -10 3.613 -2.959 1 93.19 98 SER B C 1
ATOM 2639 O O . SER B 1 98 ? -9.094 3.818 -2.145 1 93.19 98 SER B O 1
ATOM 2641 N N . TYR B 1 99 ? -10.695 4.617 -3.576 1 95.38 99 TYR B N 1
ATOM 2642 C CA . TYR B 1 99 ? -10.422 5.98 -3.146 1 95.38 99 TYR B CA 1
ATOM 2643 C C . TYR B 1 99 ? -11.703 6.805 -3.086 1 95.38 99 TYR B C 1
ATOM 2645 O O . TYR B 1 99 ? -12.672 6.5 -3.783 1 95.38 99 TYR B O 1
ATOM 2653 N N . SER B 1 100 ? -11.75 7.738 -2.242 1 96.56 100 SER B N 1
ATOM 2654 C CA . SER B 1 100 ? -12.82 8.703 -1.987 1 96.56 100 SER B CA 1
ATOM 2655 C C . SER B 1 100 ? -12.258 10.016 -1.438 1 96.56 100 SER B C 1
ATOM 2657 O O . SER B 1 100 ? -11.039 10.188 -1.353 1 96.56 100 SER B O 1
ATOM 2659 N N . VAL B 1 101 ? -13.141 10.906 -1.123 1 97.06 101 VAL B N 1
ATOM 2660 C CA . VAL B 1 101 ? -12.688 12.156 -0.522 1 97.06 101 VAL B CA 1
ATOM 2661 C C . VAL B 1 101 ? -11.898 11.867 0.752 1 97.06 101 VAL B C 1
ATOM 2663 O O . VAL B 1 101 ? -11.016 12.641 1.136 1 97.06 101 VAL B O 1
ATOM 2666 N N . LYS B 1 102 ? -12.172 10.688 1.343 1 97.56 102 LYS B N 1
ATOM 2667 C CA . LYS B 1 102 ? -11.508 10.32 2.594 1 97.56 102 LYS B CA 1
ATOM 2668 C C . LYS B 1 102 ? -10.039 9.977 2.359 1 97.56 102 LYS B C 1
ATOM 2670 O O . LYS B 1 102 ? -9.242 9.977 3.299 1 97.56 102 LYS B O 1
ATOM 2675 N N . SER B 1 103 ? -9.711 9.648 1.107 1 97.62 103 SER B N 1
ATOM 2676 C CA . SER B 1 103 ? -8.305 9.445 0.765 1 97.62 103 SER B CA 1
ATOM 2677 C C . SER B 1 103 ? -7.512 10.742 0.888 1 97.62 103 SER B C 1
ATOM 2679 O O . SER B 1 103 ? -6.398 10.742 1.415 1 97.62 103 SER B O 1
ATOM 2681 N N . ASP B 1 104 ? -8.141 11.836 0.49 1 98.5 104 ASP B N 1
ATOM 2682 C CA . ASP B 1 104 ? -7.523 13.148 0.642 1 98.5 104 ASP B CA 1
ATOM 2683 C C . ASP B 1 104 ? -7.418 13.539 2.115 1 98.5 104 ASP B C 1
ATOM 2685 O O . ASP B 1 104 ? -6.449 14.18 2.523 1 98.5 104 ASP B O 1
ATOM 2689 N N . VAL B 1 105 ? -8.422 13.125 2.85 1 98.69 105 VAL B N 1
ATOM 2690 C CA . VAL B 1 105 ? -8.438 13.414 4.281 1 98.69 105 VAL B CA 1
ATOM 2691 C C . VAL B 1 105 ? -7.246 12.734 4.953 1 98.69 105 VAL B C 1
ATOM 2693 O O . VAL B 1 105 ? -6.582 13.336 5.801 1 98.69 105 VAL B O 1
ATOM 2696 N N . PHE B 1 106 ? -7 11.508 4.582 1 98.44 106 PHE B N 1
ATOM 2697 C CA . PHE B 1 106 ? -5.848 10.781 5.109 1 98.44 106 PHE B CA 1
ATOM 2698 C C . PHE B 1 106 ? -4.555 11.539 4.82 1 98.44 106 PHE B C 1
ATOM 2700 O O . PHE B 1 106 ? -3.758 11.781 5.73 1 98.44 106 PHE B O 1
ATOM 2707 N N . SER B 1 107 ? -4.352 11.914 3.561 1 98.56 107 SER B N 1
ATOM 2708 C CA . SER B 1 107 ? -3.15 12.641 3.152 1 98.56 107 SER B CA 1
ATOM 2709 C C . SER B 1 107 ? -3.006 13.945 3.92 1 98.56 107 SER B C 1
ATOM 2711 O O . SER B 1 107 ? -1.899 14.328 4.305 1 98.56 107 SER B O 1
ATOM 2713 N N . PHE B 1 108 ? -4.129 14.656 4.133 1 98.88 108 PHE B N 1
ATOM 2714 C CA . PHE B 1 108 ? -4.137 15.875 4.926 1 98.88 108 PHE B CA 1
ATOM 2715 C C . PHE B 1 108 ? -3.629 15.609 6.34 1 98.88 108 PHE B C 1
ATOM 2717 O O . PHE B 1 108 ? -2.805 16.359 6.863 1 98.88 108 PHE B O 1
ATOM 2724 N N . GLY B 1 109 ? -4.168 14.531 6.953 1 98.75 109 GLY B N 1
ATOM 2725 C CA . GLY B 1 109 ? -3.705 14.164 8.281 1 98.75 109 GLY B CA 1
ATOM 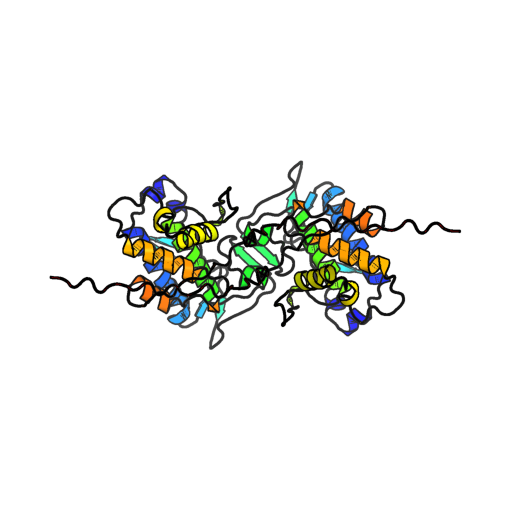2726 C C . GLY B 1 109 ? -2.207 13.938 8.352 1 98.75 109 GLY B C 1
ATOM 2727 O O . GLY B 1 109 ? -1.555 14.344 9.312 1 98.75 109 GLY B O 1
ATOM 2728 N N . VAL B 1 110 ? -1.687 13.273 7.324 1 97.94 110 VAL B N 1
ATOM 2729 C CA . VAL B 1 110 ? -0.247 13.055 7.246 1 97.94 110 VAL B CA 1
ATOM 2730 C C . VAL B 1 110 ? 0.482 14.398 7.227 1 97.94 110 VAL B C 1
ATOM 2732 O O . VAL B 1 110 ? 1.447 14.594 7.969 1 97.94 110 VAL B O 1
ATOM 2735 N N . ILE B 1 111 ? 0.032 15.336 6.438 1 98.12 111 ILE B N 1
ATOM 2736 C CA . ILE B 1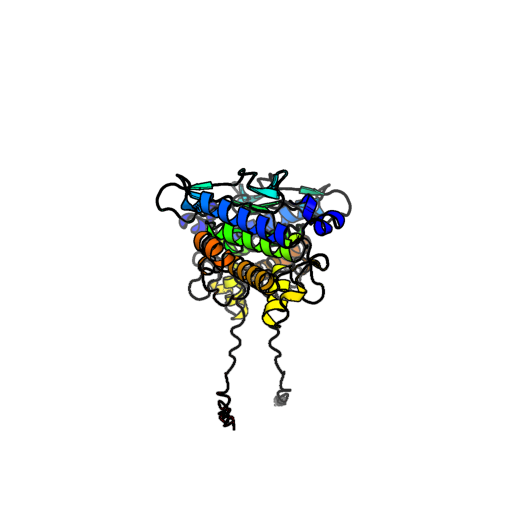 111 ? 0.644 16.656 6.309 1 98.12 111 ILE B CA 1
ATOM 2737 C C . ILE B 1 111 ? 0.617 17.359 7.656 1 98.12 111 ILE B C 1
ATOM 2739 O O . ILE B 1 111 ? 1.603 17.984 8.055 1 98.12 111 ILE B O 1
ATOM 2743 N N . VAL B 1 112 ? -0.497 17.266 8.336 1 98.12 112 VAL B N 1
ATOM 2744 C CA . VAL B 1 112 ? -0.64 17.906 9.641 1 98.12 112 VAL B CA 1
ATOM 2745 C C . VAL B 1 112 ? 0.43 17.375 10.594 1 98.12 112 VAL B C 1
ATOM 2747 O O . VAL B 1 112 ? 1.136 18.141 11.242 1 98.12 112 VAL B O 1
ATOM 2750 N N . LEU B 1 113 ? 0.566 16.078 10.656 1 97 113 LEU B N 1
ATOM 2751 C CA . LEU B 1 113 ? 1.527 15.477 11.562 1 97 113 LEU B CA 1
ATOM 2752 C C . LEU B 1 113 ? 2.957 15.812 11.156 1 97 113 LEU B C 1
ATOM 2754 O O . LEU B 1 113 ? 3.824 16 12.008 1 97 113 LEU B O 1
ATOM 2758 N N . GLU B 1 114 ? 3.178 15.883 9.883 1 95.69 114 GLU B N 1
ATOM 2759 C CA . GLU B 1 114 ? 4.488 16.312 9.398 1 95.69 114 GLU B CA 1
ATOM 2760 C C . GLU B 1 114 ? 4.793 17.75 9.805 1 95.69 114 GLU B C 1
ATOM 2762 O O . GLU B 1 114 ? 5.906 18.047 10.234 1 95.69 114 GLU B O 1
ATOM 2767 N N . MET B 1 115 ? 3.83 18.594 9.664 1 94 115 MET B N 1
ATOM 2768 C CA . MET B 1 115 ? 4.02 20 9.977 1 94 115 MET B CA 1
ATOM 2769 C C . MET B 1 115 ? 4.27 20.188 11.469 1 94 115 MET B C 1
ATOM 2771 O O . MET B 1 115 ? 5.039 21.078 11.867 1 94 115 MET B O 1
ATOM 2775 N N . LEU B 1 116 ? 3.656 19.391 12.273 1 93.75 116 LEU B N 1
ATOM 2776 C CA . LEU B 1 116 ? 3.781 19.516 13.727 1 93.75 116 LEU B CA 1
ATOM 2777 C C . LEU B 1 116 ? 5.109 18.938 14.211 1 93.75 116 LEU B C 1
ATOM 2779 O O . LEU B 1 116 ? 5.707 19.469 15.148 1 93.75 116 LEU B O 1
ATOM 2783 N N . SER B 1 117 ? 5.52 17.891 13.539 1 92.38 117 SER B N 1
ATOM 2784 C CA . SER B 1 117 ? 6.711 17.188 14.008 1 92.38 117 SER B CA 1
ATOM 2785 C C . SER B 1 117 ? 7.969 17.719 13.328 1 92.38 117 SER B C 1
ATOM 2787 O O . SER B 1 117 ? 9.078 17.516 13.82 1 92.38 117 SER B O 1
ATOM 2789 N N . GLY B 1 118 ? 7.742 18.297 12.164 1 90.12 118 GLY B N 1
ATOM 2790 C CA . GLY B 1 118 ? 8.883 18.703 11.359 1 90.12 118 GLY B CA 1
ATOM 2791 C C . GLY B 1 118 ? 9.57 17.547 10.672 1 90.12 118 GLY B C 1
ATOM 2792 O O . GLY B 1 118 ? 10.695 17.672 10.18 1 90.12 118 GLY B O 1
ATOM 2793 N N . ARG B 1 119 ? 8.961 16.406 10.711 1 91.12 119 ARG B N 1
ATOM 2794 C CA . ARG B 1 119 ? 9.516 15.203 10.125 1 91.12 119 ARG B CA 1
ATOM 2795 C C . ARG B 1 119 ? 8.625 14.672 9 1 91.12 119 ARG B C 1
ATOM 2797 O O . ARG B 1 119 ? 7.398 14.742 9.094 1 91.12 119 ARG B O 1
ATOM 2804 N N . LYS B 1 120 ? 9.289 14.148 7.988 1 91.62 120 LYS B N 1
ATOM 2805 C CA . LYS B 1 120 ? 8.547 13.547 6.883 1 91.62 120 LYS B CA 1
ATOM 2806 C C . LYS B 1 120 ? 8.164 12.102 7.191 1 91.62 120 LYS B C 1
ATOM 2808 O O . LYS B 1 120 ? 9.008 11.312 7.625 1 91.62 120 LYS B O 1
ATOM 2813 N N . ASN B 1 121 ? 6.957 11.781 6.934 1 92.5 121 ASN B N 1
ATOM 2814 C CA . ASN B 1 121 ? 6.477 10.438 7.207 1 92.5 121 ASN B CA 1
ATOM 2815 C C . ASN B 1 121 ? 7.281 9.391 6.441 1 92.5 121 ASN B C 1
ATOM 2817 O O . ASN B 1 121 ? 7.621 8.336 6.988 1 92.5 121 ASN B O 1
ATOM 2821 N N . ARG B 1 122 ? 7.621 9.656 5.227 1 87.69 122 ARG B N 1
ATOM 2822 C CA . ARG B 1 122 ? 8.289 8.695 4.352 1 87.69 122 ARG B CA 1
ATOM 2823 C C . ARG B 1 122 ? 9.711 8.414 4.844 1 87.69 122 ARG B C 1
ATOM 2825 O O . ARG B 1 122 ? 10.305 7.398 4.473 1 87.69 122 ARG B O 1
ATOM 2832 N N . GLU B 1 123 ? 10.242 9.305 5.609 1 84.94 123 GLU B N 1
ATOM 2833 C CA . GLU B 1 123 ? 11.648 9.203 6.004 1 84.94 123 GLU B CA 1
ATOM 2834 C C . GLU B 1 123 ? 11.773 8.828 7.477 1 84.94 123 GLU B C 1
ATOM 2836 O O . GLU B 1 123 ? 12.844 8.398 7.922 1 84.94 123 GLU B O 1
ATOM 2841 N N . PHE B 1 124 ? 10.703 8.992 8.094 1 83.88 124 PHE B N 1
ATOM 2842 C CA . PHE B 1 124 ? 10.742 8.766 9.539 1 83.88 124 PHE B CA 1
ATOM 2843 C C . PHE B 1 124 ? 10.656 7.277 9.859 1 83.88 124 PHE B C 1
ATOM 2845 O O . PHE B 1 124 ? 9.781 6.578 9.344 1 83.88 124 PHE B O 1
ATOM 2852 N N . PHE B 1 125 ? 11.641 6.871 10.539 1 78.88 125 PHE B N 1
ATOM 2853 C CA . PHE B 1 125 ? 11.656 5.496 11.016 1 78.88 125 PHE B CA 1
ATOM 2854 C C . PHE B 1 125 ? 12.211 5.422 12.438 1 78.88 125 PHE B C 1
ATOM 2856 O O . PHE B 1 125 ? 13.375 5.738 12.664 1 78.88 125 PHE B O 1
ATOM 2863 N N . GLU B 1 126 ? 11.273 5.133 13.289 1 72.88 126 GLU B N 1
ATOM 2864 C CA . GLU B 1 126 ? 11.711 4.977 14.68 1 72.88 126 GLU B CA 1
ATOM 2865 C C . GLU B 1 126 ? 12.297 3.588 14.914 1 72.88 126 GLU B C 1
ATOM 2867 O O . GLU B 1 126 ? 11.594 2.582 14.797 1 72.88 126 GLU B O 1
ATOM 2872 N N . GLU B 1 127 ? 13.5 3.477 15.156 1 67.75 127 GLU B N 1
ATOM 2873 C CA . GLU B 1 127 ? 14.281 2.246 15.234 1 67.75 127 GLU B CA 1
ATOM 2874 C C . GLU B 1 127 ? 13.719 1.304 16.297 1 67.75 127 GLU B C 1
ATOM 2876 O O . GLU B 1 127 ? 13.656 0.091 16.078 1 67.75 127 GLU B O 1
ATOM 2881 N N . GLN B 1 128 ? 13.312 1.91 17.359 1 64.88 128 GLN B N 1
ATOM 2882 C CA . GLN B 1 128 ? 12.93 1.073 18.484 1 64.88 128 GLN B CA 1
ATOM 2883 C C . GLN B 1 128 ? 11.648 0.305 18.203 1 64.88 128 GLN B C 1
ATOM 2885 O O . GLN B 1 128 ? 11.547 -0.884 18.516 1 64.88 128 GLN B O 1
ATOM 2890 N N . HIS B 1 129 ? 10.711 0.981 17.5 1 63.22 129 HIS B N 1
ATOM 2891 C CA . HIS B 1 129 ? 9.391 0.366 17.344 1 63.22 129 HIS B CA 1
ATOM 2892 C C . HIS B 1 129 ? 9.07 0.119 15.867 1 63.22 129 HIS B C 1
ATOM 2894 O O . HIS B 1 129 ? 8.039 -0.473 15.547 1 63.22 129 HIS B O 1
ATOM 2900 N N . HIS B 1 130 ? 9.922 0.57 15.047 1 71.81 130 HIS B N 1
ATOM 2901 C CA . HIS B 1 130 ? 9.781 0.366 13.609 1 71.81 130 HIS B CA 1
ATOM 2902 C C . HIS B 1 130 ? 8.508 1.017 13.086 1 71.81 130 HIS B C 1
ATOM 2904 O O . HIS B 1 130 ? 7.781 0.418 12.289 1 71.81 130 HIS B O 1
ATOM 2910 N N . HIS B 1 131 ? 8.203 2.162 13.703 1 81.56 131 HIS B N 1
ATOM 2911 C CA . HIS B 1 131 ? 7.023 2.924 13.312 1 81.56 131 HIS B CA 1
ATOM 2912 C C . HIS B 1 131 ? 7.387 4.059 12.359 1 81.56 131 HIS B C 1
ATOM 2914 O O . HIS B 1 131 ? 8.469 4.641 12.469 1 81.56 131 HIS B O 1
ATOM 2920 N N . ASN B 1 132 ? 6.457 4.246 11.477 1 89 132 ASN B N 1
ATOM 2921 C CA . ASN B 1 132 ? 6.543 5.508 10.758 1 89 132 ASN B CA 1
ATOM 2922 C C . ASN B 1 132 ? 6.012 6.672 11.594 1 89 132 ASN B C 1
ATOM 2924 O O . ASN B 1 132 ? 5.793 6.527 12.797 1 89 132 ASN B O 1
ATOM 2928 N N . LEU B 1 133 ? 5.895 7.824 11.039 1 93.12 133 LEU B N 1
ATOM 2929 C CA . LEU B 1 133 ? 5.504 9.016 11.781 1 93.12 133 LEU B CA 1
ATOM 2930 C C . LEU B 1 133 ? 4.113 8.852 12.391 1 93.12 133 LEU B C 1
ATOM 2932 O O . LEU B 1 133 ? 3.861 9.305 13.508 1 93.12 133 LEU B O 1
ATOM 2936 N N . LEU B 1 134 ? 3.174 8.18 11.641 1 94.94 134 LEU B N 1
ATOM 2937 C CA . LEU B 1 134 ? 1.819 7.973 12.141 1 94.94 134 LEU B CA 1
ATOM 2938 C C . LEU B 1 134 ? 1.828 7.09 13.383 1 94.94 134 LEU B C 1
ATOM 2940 O O . LEU B 1 134 ? 1.176 7.406 14.375 1 94.94 134 LEU B O 1
ATOM 2944 N N . GLY B 1 135 ? 2.584 6.043 13.258 1 92.38 135 GLY B N 1
ATOM 2945 C CA . GLY B 1 135 ? 2.719 5.164 14.406 1 92.38 135 GLY B CA 1
ATOM 2946 C C . GLY B 1 135 ? 3.361 5.84 15.602 1 92.38 135 GLY B C 1
ATOM 2947 O O . GLY B 1 135 ? 2.947 5.621 16.734 1 92.38 135 GLY B O 1
ATOM 2948 N N . HIS B 1 136 ? 4.359 6.605 15.344 1 93.44 136 HIS B N 1
ATOM 2949 C CA . HIS B 1 136 ? 5.035 7.344 16.406 1 93.44 136 HIS B CA 1
ATOM 2950 C C . HIS B 1 136 ? 4.082 8.328 17.078 1 93.44 136 HIS B C 1
ATOM 2952 O O . HIS B 1 136 ? 4.027 8.398 18.312 1 93.44 136 HIS B O 1
ATOM 2958 N N . ALA B 1 137 ? 3.354 9.062 16.328 1 96 137 ALA B N 1
ATOM 2959 C CA . ALA B 1 137 ? 2.373 10.008 16.844 1 96 137 ALA B CA 1
ATOM 2960 C C . ALA B 1 137 ? 1.325 9.297 17.703 1 96 137 ALA B C 1
ATOM 2962 O O . ALA B 1 137 ? 0.957 9.773 18.781 1 96 137 ALA B O 1
ATOM 2963 N N . TRP B 1 138 ? 0.906 8.188 17.188 1 95.69 138 TRP B N 1
ATOM 2964 C CA . TRP B 1 138 ? -0.088 7.402 17.906 1 95.69 138 TRP B CA 1
ATOM 2965 C C . TRP B 1 138 ? 0.472 6.91 19.25 1 95.69 138 TRP B C 1
ATOM 2967 O O . TRP B 1 138 ? -0.206 6.977 20.266 1 95.69 138 TRP B O 1
ATOM 2977 N N . ARG B 1 139 ? 1.655 6.383 19.203 1 93.5 139 ARG B N 1
ATOM 2978 C CA . ARG B 1 139 ? 2.299 5.918 20.438 1 93.5 139 ARG B CA 1
ATOM 2979 C C . ARG B 1 139 ? 2.385 7.035 21.469 1 93.5 139 ARG B C 1
ATOM 2981 O O . ARG B 1 139 ? 2.01 6.848 22.625 1 93.5 139 ARG B O 1
ATOM 2988 N N . LEU B 1 140 ? 2.863 8.203 21.078 1 95.31 140 LEU B N 1
ATOM 2989 C CA . LEU B 1 140 ? 2.992 9.336 21.984 1 95.31 140 LEU B CA 1
ATOM 2990 C C . LEU B 1 140 ? 1.631 9.75 22.531 1 95.31 140 LEU B C 1
ATOM 2992 O O . LEU B 1 140 ? 1.499 10.047 23.719 1 95.31 140 LEU B O 1
ATOM 2996 N N . TRP B 1 141 ? 0.64 9.742 21.688 1 96.94 141 TRP B N 1
ATOM 2997 C CA . TRP B 1 141 ? -0.721 10.086 22.094 1 96.94 141 TRP B CA 1
ATOM 2998 C C . TRP B 1 141 ? -1.251 9.109 23.125 1 96.94 141 TRP B C 1
ATOM 3000 O O . TRP B 1 141 ? -1.763 9.516 24.172 1 96.94 141 TRP B O 1
ATOM 3010 N N . SER B 1 142 ? -1.068 7.844 22.844 1 95.88 142 SER B N 1
ATOM 3011 C CA . SER B 1 142 ? -1.59 6.789 23.703 1 95.88 142 SER B CA 1
ATOM 3012 C C . SER B 1 142 ? -0.872 6.77 25.047 1 95.88 142 SER B C 1
ATOM 3014 O O . SER B 1 142 ? -1.45 6.371 26.062 1 95.88 142 SER B O 1
ATOM 3016 N N . GLU B 1 143 ? 0.355 7.273 25.062 1 95.81 143 GLU B N 1
ATOM 3017 C CA . GLU B 1 143 ? 1.154 7.309 26.281 1 95.81 143 GLU B CA 1
ATOM 3018 C C . GLU B 1 143 ? 0.937 8.617 27.047 1 95.81 143 GLU B C 1
ATOM 3020 O O . GLU B 1 143 ? 1.557 8.844 28.078 1 95.81 143 GLU B O 1
ATOM 3025 N N . GLY B 1 144 ? 0.171 9.508 26.531 1 96.19 144 GLY B N 1
ATOM 3026 C CA . GLY B 1 144 ? -0.146 10.758 27.219 1 96.19 144 GLY B CA 1
ATOM 3027 C C . GLY B 1 144 ? 0.925 11.812 27.047 1 96.19 144 GLY B C 1
ATOM 3028 O O . GLY B 1 144 ? 1.046 12.719 27.875 1 96.19 144 GLY B O 1
ATOM 3029 N N . ARG B 1 145 ? 1.777 11.664 26.031 1 96.62 145 ARG B N 1
ATOM 3030 C CA . ARG B 1 145 ? 2.855 12.617 25.781 1 96.62 145 ARG B CA 1
ATOM 3031 C C . ARG B 1 145 ? 2.785 13.172 24.359 1 96.62 145 ARG B C 1
ATOM 3033 O O . ARG B 1 145 ? 3.785 13.18 23.641 1 96.62 145 ARG B O 1
ATOM 3040 N N . PRO B 1 146 ? 1.629 13.641 23.953 1 96.38 146 PRO B N 1
ATOM 3041 C CA . PRO B 1 146 ? 1.481 14.07 22.562 1 96.38 146 PRO B CA 1
ATOM 3042 C C . PRO B 1 146 ? 2.395 15.242 22.203 1 96.38 146 PRO B C 1
ATOM 3044 O O . PRO B 1 146 ? 2.816 15.367 21.047 1 96.38 146 PRO B O 1
ATOM 3047 N N . LEU B 1 147 ? 2.744 16.094 23.141 1 93.94 147 LEU B N 1
ATOM 3048 C CA . LEU B 1 147 ? 3.521 17.297 22.875 1 93.94 147 LEU B CA 1
ATOM 3049 C C . LEU B 1 147 ? 4.949 16.938 22.469 1 93.94 147 LEU B C 1
ATOM 3051 O O . LEU B 1 147 ? 5.66 17.766 21.891 1 93.94 147 LEU B O 1
ATOM 3055 N N . GLU B 1 148 ? 5.434 15.695 22.781 1 93.94 148 GLU B N 1
ATOM 3056 C CA . GLU B 1 148 ? 6.77 15.258 22.391 1 93.94 148 GLU B CA 1
ATOM 3057 C C . GLU B 1 148 ? 6.875 15.078 20.875 1 93.94 148 GLU B C 1
ATOM 3059 O O . GLU B 1 148 ? 7.977 14.953 20.328 1 93.94 148 GLU B O 1
ATOM 3064 N N . LEU B 1 149 ? 5.711 15.133 20.203 1 94.19 149 LEU B N 1
ATOM 3065 C CA . LEU B 1 149 ? 5.707 15.062 18.75 1 94.19 149 LEU B CA 1
ATOM 3066 C C . LEU B 1 149 ? 6.219 16.359 18.141 1 94.19 149 LEU B C 1
ATOM 3068 O O . LEU B 1 149 ? 6.711 16.375 17.016 1 94.19 149 LEU B O 1
ATOM 3072 N N . MET B 1 150 ? 6.082 17.391 18.844 1 90.62 150 MET B N 1
ATOM 3073 C CA . MET B 1 150 ? 6.328 18.719 18.328 1 90.62 150 MET B CA 1
ATOM 3074 C C . MET B 1 150 ? 7.801 18.906 17.969 1 90.62 150 MET B C 1
ATOM 3076 O O . MET B 1 150 ? 8.68 18.453 18.703 1 90.62 150 MET B O 1
ATOM 3080 N N . ASP B 1 151 ? 7.934 19.484 16.906 1 82.62 151 ASP B N 1
ATOM 3081 C CA . ASP B 1 151 ? 9.258 19.938 16.484 1 82.62 151 ASP B CA 1
ATOM 3082 C C . ASP B 1 151 ? 9.891 20.828 17.562 1 82.62 151 ASP B C 1
ATOM 3084 O O . ASP B 1 151 ? 9.227 21.719 18.109 1 82.62 151 ASP B O 1
ATOM 3088 N N . SER B 1 152 ? 11.016 20.609 17.859 1 74.12 152 SER B N 1
ATOM 3089 C CA . SER B 1 152 ? 11.734 21.344 18.906 1 74.12 152 SER B CA 1
ATOM 3090 C C . SER B 1 152 ? 11.859 22.812 18.547 1 74.12 152 SER B C 1
ATOM 3092 O O . SER B 1 152 ? 12.031 23.656 19.438 1 74.12 152 SER B O 1
ATOM 3094 N N . PHE B 1 153 ? 11.688 23.094 17.344 1 70.5 153 PHE B N 1
ATOM 3095 C CA . PHE B 1 153 ? 11.914 24.469 16.922 1 70.5 153 PHE B CA 1
ATOM 3096 C C . PHE B 1 153 ? 10.633 25.297 17.031 1 70.5 153 PHE B C 1
ATOM 3098 O O . PHE B 1 153 ? 10.641 26.5 16.828 1 70.5 153 PHE B O 1
ATOM 3105 N N . MET B 1 154 ? 9.516 24.562 17.5 1 71.5 154 MET B N 1
ATOM 3106 C CA . MET B 1 154 ? 8.25 25.297 17.609 1 71.5 154 MET B CA 1
ATOM 3107 C C . MET B 1 154 ? 8.195 26.094 18.906 1 71.5 154 MET B C 1
ATOM 3109 O O . MET B 1 154 ? 7.168 26.688 19.234 1 71.5 154 MET B O 1
ATOM 3113 N N . ARG B 1 155 ? 9.164 26.719 19.359 1 61.22 155 ARG B N 1
ATOM 3114 C CA . ARG B 1 155 ? 9.359 27.219 20.719 1 61.22 155 ARG B CA 1
ATOM 3115 C C . ARG B 1 155 ? 8.562 28.5 20.953 1 61.22 155 ARG B C 1
ATOM 3117 O O . ARG B 1 155 ? 7.977 28.688 22.016 1 61.22 155 ARG B O 1
ATOM 3124 N N . ASP B 1 156 ? 8.555 29.391 20.016 1 62.5 156 ASP B N 1
ATOM 3125 C CA . ASP B 1 156 ? 8.078 30.672 20.516 1 62.5 156 ASP B CA 1
ATOM 3126 C C . ASP B 1 156 ? 6.555 30.781 20.375 1 62.5 156 ASP B C 1
ATOM 3128 O O . ASP B 1 156 ? 6.004 30.562 19.297 1 62.5 156 ASP B O 1
ATOM 3132 N N . SER B 1 157 ? 5.73 31.031 21.406 1 71.69 157 SER B N 1
ATOM 3133 C CA . SER B 1 157 ? 4.332 31.453 21.5 1 71.69 157 SER B CA 1
ATOM 3134 C C . SER B 1 157 ? 3.395 30.312 21.094 1 71.69 157 SER B C 1
ATOM 3136 O O . SER B 1 157 ? 2.432 30.531 20.359 1 71.69 157 SER B O 1
ATOM 3138 N N . VAL B 1 158 ? 3.801 29.109 21.5 1 81.12 158 VAL B N 1
ATOM 3139 C CA . VAL B 1 158 ? 2.943 27.969 21.188 1 81.12 158 VAL B CA 1
ATOM 3140 C C . VAL B 1 158 ? 1.774 27.922 22.172 1 81.12 158 VAL B C 1
ATOM 3142 O O . VAL B 1 158 ? 1.949 28.156 23.375 1 81.12 158 VAL B O 1
ATOM 3145 N N . ILE B 1 159 ? 0.53 27.922 21.625 1 87.44 159 ILE B N 1
ATOM 3146 C CA . ILE B 1 159 ? -0.633 27.594 22.453 1 87.44 159 ILE B CA 1
ATOM 3147 C C . ILE B 1 159 ? -0.802 26.078 22.531 1 87.44 159 ILE B C 1
ATOM 3149 O O . ILE B 1 159 ? -1.222 25.438 21.562 1 87.44 159 ILE B O 1
ATOM 3153 N N . ILE B 1 160 ? -0.517 25.562 23.641 1 89.5 160 ILE B N 1
ATOM 3154 C CA . ILE B 1 160 ? -0.426 24.125 23.859 1 89.5 160 ILE B CA 1
ATOM 3155 C C . ILE B 1 160 ? -1.746 23.453 23.484 1 89.5 160 ILE B C 1
ATOM 3157 O O . ILE B 1 160 ? -1.754 22.406 22.828 1 89.5 160 ILE B O 1
ATOM 3161 N N . SER B 1 161 ? -2.844 24.016 23.875 1 92.31 161 SER B N 1
ATOM 3162 C CA . SER B 1 161 ? -4.148 23.438 23.594 1 92.31 161 SER B CA 1
ATOM 3163 C C . SER B 1 161 ? -4.398 23.328 22.094 1 92.31 161 SER B C 1
ATOM 3165 O O . SER B 1 161 ? -5.02 22.375 21.641 1 92.31 161 SER B O 1
ATOM 3167 N N . GLU B 1 162 ? -3.889 24.297 21.344 1 93.38 162 GLU B N 1
ATOM 3168 C CA . GLU B 1 162 ? -4.055 24.281 19.891 1 93.38 162 GLU B CA 1
ATOM 3169 C C . GLU B 1 162 ? -3.193 23.188 19.25 1 93.38 162 GLU B C 1
ATOM 3171 O O . GLU B 1 162 ? -3.619 22.547 18.297 1 93.38 162 GLU B O 1
ATOM 3176 N N . VAL B 1 163 ? -2.031 23.062 19.844 1 93.62 163 VAL B N 1
ATOM 3177 C CA . VAL B 1 163 ? -1.126 22.047 19.328 1 93.62 163 VAL B CA 1
ATOM 3178 C C . VAL B 1 163 ? -1.729 20.656 19.547 1 93.62 163 VAL B C 1
ATOM 3180 O O . VAL B 1 163 ? -1.778 19.844 18.625 1 93.62 163 VAL B O 1
ATOM 3183 N N . ILE B 1 164 ? -2.227 20.438 20.719 1 95.5 164 ILE B N 1
ATOM 3184 C CA . ILE B 1 164 ? -2.832 19.141 21.062 1 95.5 164 ILE B CA 1
ATOM 3185 C C . ILE B 1 164 ? -4.047 18.906 20.172 1 95.5 164 ILE B C 1
ATOM 3187 O O . ILE B 1 164 ? -4.254 17.781 19.688 1 95.5 164 ILE B O 1
ATOM 3191 N N . ARG B 1 165 ? -4.801 19.922 19.984 1 97.31 165 ARG B N 1
ATOM 3192 C CA . ARG B 1 165 ? -5.969 19.828 19.109 1 97.31 165 ARG B CA 1
ATOM 3193 C C . ARG B 1 165 ? -5.566 19.422 17.703 1 97.31 165 ARG B C 1
ATOM 3195 O O . ARG B 1 165 ? -6.199 18.562 17.094 1 97.31 165 ARG B O 1
ATOM 3202 N N . CYS B 1 166 ? -4.52 19.984 17.172 1 97.5 166 CYS B N 1
ATOM 3203 C CA . CYS B 1 166 ? -4.059 19.688 15.828 1 97.5 166 CYS B CA 1
ATOM 3204 C C . CYS B 1 166 ? -3.543 18.266 15.719 1 97.5 166 CYS B C 1
ATOM 3206 O O . CYS B 1 166 ? -3.797 17.578 14.727 1 97.5 166 CYS B O 1
ATOM 3208 N N . ILE B 1 167 ? -2.82 17.828 16.781 1 97.94 167 ILE B N 1
ATOM 3209 C CA . ILE B 1 167 ? -2.361 16.438 16.797 1 97.94 167 ILE B CA 1
ATOM 3210 C C . ILE B 1 167 ? -3.562 15.5 16.781 1 97.94 167 ILE B C 1
ATOM 3212 O O . ILE B 1 167 ? -3.586 14.523 16.031 1 97.94 167 ILE B O 1
ATOM 3216 N N . HIS B 1 168 ? -4.57 15.844 17.578 1 98.56 168 HIS B N 1
ATOM 3217 C CA . HIS B 1 168 ? -5.809 15.078 17.672 1 98.56 168 HIS B CA 1
ATOM 3218 C C . HIS B 1 168 ? -6.484 14.977 16.297 1 98.56 168 HIS B C 1
ATOM 3220 O O . HIS B 1 168 ? -6.84 13.883 15.859 1 98.56 168 HIS B O 1
ATOM 3226 N N . ILE B 1 169 ? -6.594 16.047 15.695 1 98.81 169 ILE B N 1
ATOM 3227 C CA . ILE B 1 169 ? -7.242 16.109 14.391 1 98.81 169 ILE B CA 1
ATOM 3228 C C . ILE B 1 169 ? -6.422 15.328 13.367 1 98.81 169 ILE B C 1
ATOM 3230 O O . ILE B 1 169 ? -6.98 14.57 12.562 1 98.81 169 ILE B O 1
ATOM 3234 N N . GLY B 1 170 ? -5.09 15.484 13.375 1 98.69 170 GLY B N 1
ATOM 3235 C CA . GLY B 1 170 ? -4.23 14.688 12.508 1 98.69 170 GLY B CA 1
ATOM 3236 C C . GLY B 1 170 ? -4.457 13.195 12.664 1 98.69 170 GLY B C 1
ATOM 3237 O O . GLY B 1 170 ? -4.582 12.477 11.672 1 98.69 170 GLY B O 1
ATOM 3238 N N . LEU B 1 171 ? -4.578 12.781 13.883 1 98.38 171 LEU B N 1
ATOM 3239 C CA . LEU B 1 171 ? -4.773 11.367 14.172 1 98.38 171 LEU B CA 1
ATOM 3240 C C . LEU B 1 171 ? -6.148 10.898 13.711 1 98.38 171 LEU B C 1
ATOM 3242 O O . LEU B 1 171 ? -6.305 9.773 13.242 1 98.38 171 LEU B O 1
ATOM 3246 N N . LEU B 1 172 ? -7.164 11.742 13.867 1 98.62 172 LEU B N 1
ATOM 3247 C CA . LEU B 1 172 ? -8.5 11.406 13.375 1 98.62 172 LEU B CA 1
ATOM 3248 C C . LEU B 1 172 ? -8.5 11.258 11.859 1 98.62 172 LEU B C 1
ATOM 3250 O O . LEU B 1 172 ? -9.195 10.398 11.32 1 98.62 172 LEU B O 1
ATOM 3254 N N . CYS B 1 173 ? -7.719 12.008 11.188 1 98.75 173 CYS B N 1
ATOM 3255 C CA . CYS B 1 173 ? -7.707 12.023 9.727 1 98.75 173 CYS B CA 1
ATOM 3256 C C . CYS B 1 173 ? -6.98 10.805 9.172 1 98.75 173 CYS B C 1
ATOM 3258 O O . CYS B 1 173 ? -7.242 10.383 8.047 1 98.75 173 CYS B O 1
ATOM 3260 N N . VAL B 1 174 ? -6.066 10.211 9.969 1 97.81 174 VAL B N 1
ATOM 3261 C CA . VAL B 1 174 ? -5.246 9.133 9.422 1 97.81 174 VAL B CA 1
ATOM 3262 C C . VAL B 1 174 ? -5.746 7.785 9.953 1 97.81 174 VAL B C 1
ATOM 3264 O O . VAL B 1 174 ? -4.988 6.816 10.016 1 97.81 174 VAL B O 1
ATOM 3267 N N . GLN B 1 175 ? -7.039 7.766 10.344 1 96.62 175 GLN B N 1
ATOM 3268 C CA . GLN B 1 175 ? -7.656 6.512 10.766 1 96.62 175 GLN B CA 1
ATOM 3269 C C . GLN B 1 175 ? -7.547 5.457 9.664 1 96.62 175 GLN B C 1
ATOM 3271 O O . GLN B 1 175 ? -7.551 5.781 8.477 1 96.62 175 GLN B O 1
ATOM 3276 N N . GLU B 1 176 ? -7.449 4.211 10.039 1 92.12 176 GLU B N 1
ATOM 3277 C CA . GLU B 1 176 ? -7.262 3.104 9.109 1 92.12 176 GLU B CA 1
ATOM 3278 C C . GLU B 1 176 ? -8.438 2.994 8.141 1 92.12 176 GLU B C 1
ATOM 3280 O O . GLU B 1 176 ? -8.242 2.906 6.926 1 92.12 176 GLU B O 1
ATOM 3285 N N . ARG B 1 177 ? -9.633 3.025 8.68 1 92.06 177 ARG B N 1
ATOM 3286 C CA . ARG B 1 177 ? -10.828 2.922 7.848 1 92.06 177 ARG B CA 1
ATOM 3287 C C . ARG B 1 177 ? -11.297 4.301 7.398 1 92.06 177 ARG B C 1
ATOM 3289 O O . ARG B 1 177 ? -11.406 5.223 8.211 1 92.06 177 ARG B O 1
ATOM 3296 N N . PRO B 1 178 ? -11.625 4.426 6.184 1 95.12 178 PRO B N 1
ATOM 3297 C CA . PRO B 1 178 ? -12.07 5.727 5.684 1 95.12 178 PRO B CA 1
ATOM 3298 C C . PRO B 1 178 ? -13.312 6.242 6.402 1 95.12 178 PRO B C 1
ATOM 3300 O O . PRO B 1 178 ? -13.445 7.445 6.629 1 95.12 178 PRO B O 1
ATOM 3303 N N . ASP B 1 179 ? -14.164 5.348 6.848 1 94.69 179 ASP B N 1
ATOM 3304 C CA . ASP B 1 179 ? -15.414 5.754 7.484 1 94.69 179 ASP B CA 1
ATOM 3305 C C . ASP B 1 179 ? -15.156 6.344 8.867 1 94.69 179 ASP B C 1
ATOM 3307 O O . ASP B 1 179 ? -16.016 7.023 9.43 1 94.69 179 ASP B O 1
ATOM 3311 N N . ASP B 1 180 ? -14.039 6.117 9.383 1 96.69 180 ASP B N 1
ATOM 3312 C CA . ASP B 1 180 ? -13.695 6.637 10.703 1 96.69 180 ASP B CA 1
ATOM 3313 C C . ASP B 1 180 ? -13.016 8.008 10.59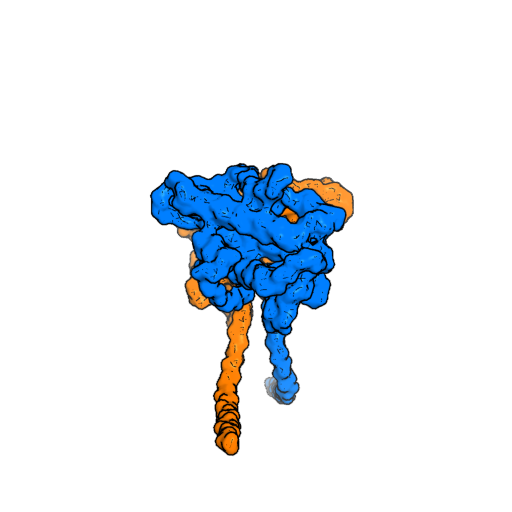4 1 96.69 180 ASP B C 1
ATOM 3315 O O . ASP B 1 180 ? -12.734 8.641 11.617 1 96.69 180 ASP B O 1
ATOM 3319 N N . ARG B 1 181 ? -12.773 8.445 9.438 1 98 181 ARG B N 1
ATOM 3320 C CA . ARG B 1 181 ? -12.164 9.758 9.219 1 98 181 ARG B CA 1
ATOM 3321 C C . ARG B 1 181 ? -13.234 10.836 9.078 1 98 181 ARG B C 1
ATOM 3323 O O . ARG B 1 181 ? -14.289 10.594 8.484 1 98 181 ARG B O 1
ATOM 3330 N N . PRO B 1 182 ? -13.008 11.969 9.602 1 98.38 182 PRO B N 1
ATOM 3331 C CA . PRO B 1 182 ? -13.961 13.062 9.398 1 98.38 182 PRO B CA 1
ATOM 3332 C C . PRO B 1 182 ? -13.969 13.586 7.965 1 98.38 182 PRO B C 1
ATOM 3334 O O . PRO B 1 182 ? -13.039 13.32 7.203 1 98.38 182 PRO B O 1
ATOM 3337 N N . ASP B 1 183 ? -15.078 14.219 7.586 1 97.12 183 ASP B N 1
ATOM 3338 C CA . ASP B 1 183 ? -15.055 14.984 6.34 1 97.12 183 ASP B CA 1
ATOM 3339 C C . ASP B 1 183 ? -14.391 16.344 6.547 1 97.12 183 ASP B C 1
ATOM 3341 O O . ASP B 1 183 ? -14.172 16.766 7.684 1 97.12 183 ASP B O 1
ATOM 3345 N N . MET B 1 184 ? -14.047 17 5.461 1 97.94 184 MET B N 1
ATOM 3346 C CA . MET B 1 184 ? -13.258 18.219 5.59 1 97.94 184 MET B CA 1
ATOM 3347 C C . MET B 1 184 ? -14.086 19.328 6.219 1 97.94 184 MET B C 1
ATOM 3349 O O . MET B 1 184 ? -13.539 20.203 6.898 1 97.94 184 MET B O 1
ATOM 3353 N N . SER B 1 185 ? -15.406 19.297 6.059 1 97.56 185 SER B N 1
ATOM 3354 C CA . SER B 1 185 ? -16.25 20.266 6.754 1 97.56 185 SER B CA 1
ATOM 3355 C C . SER B 1 185 ? -16.094 20.141 8.266 1 97.56 185 SER B C 1
ATOM 3357 O O . SER B 1 185 ? -15.953 21.156 8.969 1 97.56 185 SER B O 1
ATOM 3359 N N . SER B 1 186 ? -16.094 18.922 8.727 1 98.38 186 SER B N 1
ATOM 3360 C CA . SER B 1 186 ? -15.883 18.672 10.148 1 98.38 186 SER B CA 1
ATOM 3361 C C . SER B 1 186 ? -14.484 19.094 10.586 1 98.38 186 SER B C 1
ATOM 3363 O O . SER B 1 186 ? -14.32 19.656 11.664 1 98.38 186 SER B O 1
ATOM 3365 N N . VAL B 1 187 ? -13.516 18.844 9.773 1 98.81 187 VAL B N 1
ATOM 3366 C CA . VAL B 1 187 ? -12.133 19.172 10.094 1 98.81 187 VAL B CA 1
ATOM 3367 C C . VAL B 1 187 ? -12 20.688 10.297 1 98.81 187 VAL B C 1
ATOM 3369 O O . VAL B 1 187 ? -11.383 21.141 11.258 1 98.81 187 VAL B O 1
ATOM 3372 N N . VAL B 1 188 ? -12.617 21.438 9.398 1 98.56 188 VAL B N 1
ATOM 3373 C CA . VAL B 1 188 ? -12.555 22.891 9.492 1 98.56 188 VAL B CA 1
ATOM 3374 C C . VAL B 1 188 ? -13.211 23.359 10.789 1 98.56 188 VAL B C 1
ATOM 3376 O O . VAL B 1 188 ? -12.672 24.219 11.492 1 98.56 188 VAL B O 1
ATOM 3379 N N . LEU B 1 189 ? -14.297 22.766 11.102 1 98.38 189 LEU B N 1
ATOM 3380 C CA . LEU B 1 189 ? -14.992 23.109 12.344 1 98.38 189 LEU B CA 1
ATOM 3381 C C . LEU B 1 189 ? -14.156 22.719 13.555 1 98.38 189 LEU B C 1
ATOM 3383 O O . LEU B 1 189 ? -14.102 23.469 14.539 1 98.38 189 LEU B O 1
ATOM 3387 N N . MET B 1 190 ? -13.492 21.609 13.516 1 98.38 190 MET B N 1
ATOM 3388 C CA . MET B 1 190 ? -12.656 21.141 14.609 1 98.38 190 MET B CA 1
ATOM 3389 C C . MET B 1 190 ? -11.453 22.062 14.805 1 98.38 190 MET B C 1
ATOM 3391 O O . MET B 1 190 ? -11.094 22.391 15.938 1 98.38 190 MET B O 1
ATOM 3395 N N . LEU B 1 191 ? -10.867 22.484 13.695 1 97.81 191 LEU B N 1
ATOM 3396 C CA . LEU B 1 191 ? -9.703 23.375 13.758 1 97.81 191 LEU B CA 1
ATOM 3397 C C . LEU B 1 191 ? -10.07 24.703 14.406 1 97.81 191 LEU B C 1
ATOM 3399 O O . LEU B 1 191 ? -9.258 25.297 15.109 1 97.81 191 LEU B O 1
ATOM 3403 N N . ASN B 1 192 ? -11.359 25.047 14.234 1 95.75 192 ASN B N 1
ATOM 3404 C CA . ASN B 1 192 ? -11.844 26.312 14.781 1 95.75 192 ASN B CA 1
ATOM 3405 C C . ASN B 1 192 ? -12.383 26.141 16.203 1 95.75 192 ASN B C 1
ATOM 3407 O O . ASN B 1 192 ? -12.859 27.109 16.797 1 95.75 192 ASN B O 1
ATOM 3411 N N . GLY B 1 193 ? -12.375 24.969 16.703 1 95 193 GLY B N 1
ATOM 3412 C CA . GLY B 1 193 ? -12.883 24.719 18.047 1 95 193 GLY B CA 1
ATOM 3413 C C . GLY B 1 193 ? -14.391 24.672 18.109 1 95 193 GLY B C 1
ATOM 3414 O O . GLY B 1 193 ? -14.977 24.812 19.188 1 95 193 GLY B O 1
ATOM 3415 N N . GLU B 1 194 ? -15.039 24.484 17.016 1 96.06 194 GLU B N 1
ATOM 3416 C CA . GLU B 1 194 ? -16.484 24.562 16.938 1 96.06 194 GLU B CA 1
ATOM 3417 C C . GLU B 1 194 ? -17.125 23.172 16.953 1 96.06 194 GLU B C 1
ATOM 3419 O O . GLU B 1 194 ? -18.344 23.031 16.906 1 96.06 194 GLU B O 1
ATOM 3424 N N . ARG B 1 195 ? -16.297 22.172 17.031 1 96 195 ARG B N 1
ATOM 3425 C CA . ARG B 1 195 ? -16.75 20.781 17.062 1 96 195 ARG B CA 1
ATOM 3426 C C . ARG B 1 195 ? -15.891 19.938 17.984 1 96 195 ARG B C 1
ATOM 3428 O O . ARG B 1 195 ? -14.672 20.094 18.031 1 96 195 ARG B O 1
ATOM 3435 N N . ALA B 1 196 ? -16.562 19.078 18.734 1 95.56 196 ALA B N 1
ATOM 3436 C CA . ALA B 1 196 ? -15.859 18.172 19.641 1 95.56 196 ALA B CA 1
ATOM 3437 C C . ALA B 1 196 ? -15.062 17.141 18.844 1 95.56 196 ALA B C 1
ATOM 3439 O O . ALA B 1 196 ? -15.43 16.781 17.719 1 95.56 196 ALA B O 1
ATOM 3440 N N . LEU B 1 197 ? -14 16.703 19.438 1 97.44 197 LEU B N 1
ATOM 3441 C CA . LEU B 1 197 ? -13.125 15.703 18.812 1 97.44 197 LEU B CA 1
ATOM 3442 C C . LEU B 1 197 ? -13.344 14.328 19.438 1 97.44 197 LEU B C 1
ATOM 3444 O O . LEU B 1 197 ? -13.117 14.141 20.625 1 97.44 197 LEU B O 1
ATOM 3448 N N . PRO B 1 198 ? -13.836 13.414 18.672 1 97.12 198 PRO B N 1
ATOM 3449 C CA . PRO B 1 198 ? -13.906 12.055 19.219 1 97.12 198 PRO B CA 1
ATOM 3450 C C . PRO B 1 198 ? -12.523 11.445 19.469 1 97.12 198 PRO B C 1
ATOM 3452 O O . PRO B 1 198 ? -11.531 11.914 18.906 1 97.12 198 PRO B O 1
ATOM 3455 N N . ASN B 1 199 ? -12.477 10.43 20.281 1 96.25 199 ASN B N 1
ATOM 3456 C CA . ASN B 1 199 ? -11.203 9.75 20.516 1 96.25 199 ASN B CA 1
ATOM 3457 C C . ASN B 1 199 ? -10.719 9.016 19.281 1 96.25 199 ASN B C 1
ATOM 3459 O O . ASN B 1 199 ? -11.469 8.258 18.656 1 96.25 199 ASN B O 1
ATOM 3463 N N . PRO B 1 200 ? -9.531 9.273 18.922 1 95.94 200 PRO B N 1
ATOM 3464 C CA . PRO B 1 200 ? -9.016 8.539 17.766 1 95.94 200 PRO B CA 1
ATOM 3465 C C . PRO B 1 200 ? -8.719 7.078 18.078 1 95.94 200 PRO B C 1
ATOM 3467 O O . PRO B 1 200 ? -8.516 6.723 19.25 1 95.94 200 PRO B O 1
ATOM 3470 N N . ARG B 1 201 ? -8.758 6.293 17.031 1 93.94 201 ARG B N 1
ATOM 3471 C CA . ARG B 1 201 ? -8.289 4.91 17.078 1 93.94 201 ARG B CA 1
ATOM 3472 C C . ARG B 1 201 ? -6.91 4.777 16.438 1 93.94 201 ARG B C 1
ATOM 3474 O O . ARG B 1 201 ? -6.348 5.762 15.961 1 93.94 201 ARG B O 1
ATOM 3481 N N . GLN B 1 202 ? -6.371 3.57 16.578 1 90.62 202 GLN B N 1
ATOM 3482 C CA . GLN B 1 202 ? -5.07 3.342 15.969 1 90.62 202 GLN B CA 1
ATOM 3483 C C . GLN B 1 202 ? -5.113 3.635 14.469 1 90.62 202 GLN B C 1
ATOM 3485 O O . GLN B 1 202 ? -5.996 3.145 13.766 1 90.62 202 GLN B O 1
ATOM 3490 N N . PRO B 1 203 ? -4.207 4.438 14 1 91.38 203 PRO B N 1
ATOM 3491 C CA . PRO B 1 203 ? -4.164 4.797 12.578 1 91.38 203 PRO B CA 1
ATOM 3492 C C . PRO B 1 203 ? -3.797 3.615 11.688 1 91.38 203 PRO B C 1
ATOM 3494 O O . PRO B 1 203 ? -3.434 2.547 12.18 1 91.38 203 PRO B O 1
ATOM 3497 N N . GLY B 1 204 ? -4.008 3.818 10.352 1 76 204 GLY B N 1
ATOM 3498 C CA . GLY B 1 204 ? -3.629 2.854 9.336 1 76 204 GLY B CA 1
ATOM 3499 C C . GLY B 1 204 ? -2.166 2.943 8.945 1 76 204 GLY B C 1
ATOM 3500 O O . GLY B 1 204 ? -1.812 3.654 8 1 76 204 GLY B O 1
ATOM 3501 N N . PHE B 1 205 ? -1.258 2.412 9.852 1 66.94 205 PHE B N 1
ATOM 3502 C CA . PHE B 1 205 ? 0.148 2.416 9.469 1 6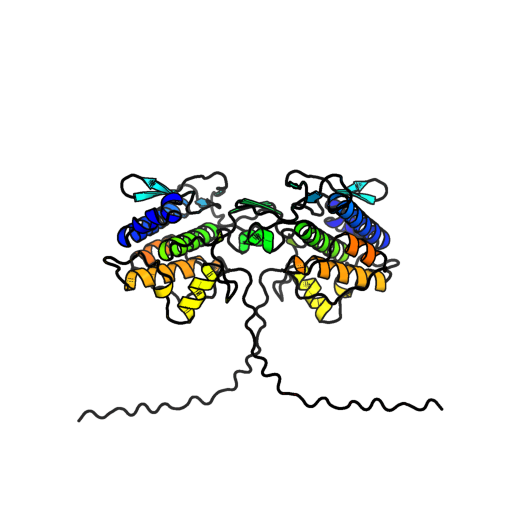6.94 205 PHE B CA 1
ATOM 3503 C C . PHE B 1 205 ? 0.69 0.995 9.375 1 66.94 205 PHE B C 1
ATOM 3505 O O . PHE B 1 205 ? 0.031 0.046 9.812 1 66.94 205 PHE B O 1
ATOM 3512 N N . TYR B 1 206 ? 1.729 0.734 8.516 1 63.34 206 TYR B N 1
ATOM 3513 C CA . TYR B 1 206 ? 2.479 -0.504 8.336 1 63.34 206 TYR B CA 1
ATOM 3514 C C . TYR B 1 206 ? 3.922 -0.34 8.797 1 63.34 206 TYR B C 1
ATOM 3516 O O . TYR B 1 206 ? 4.523 0.721 8.609 1 63.34 206 TYR B O 1
ATOM 3524 N N . PRO B 1 207 ? 4.516 -1.52 9.344 1 56.66 207 PRO B N 1
ATOM 3525 C CA . PRO B 1 207 ? 3.842 -2.738 9.797 1 56.66 207 PRO B CA 1
ATOM 3526 C C . PRO B 1 207 ? 2.979 -2.512 11.039 1 56.66 207 PRO B C 1
ATOM 3528 O O . PRO B 1 207 ? 3.262 -1.615 11.836 1 56.66 207 PRO B O 1
ATOM 3531 N N . HIS B 1 208 ? 1.81 -3.174 11.008 1 53 208 HIS B N 1
ATOM 3532 C CA . HIS B 1 208 ? 0.991 -3.117 12.219 1 53 208 HIS B CA 1
ATOM 3533 C C . HIS B 1 208 ? 1.69 -3.797 13.391 1 53 208 HIS B C 1
ATOM 3535 O O . HIS B 1 208 ? 2.43 -4.766 13.203 1 53 208 HIS B O 1
ATOM 3541 N N . GLU B 1 209 ? 2.057 -3.062 14.43 1 45.47 209 GLU B N 1
ATOM 3542 C CA . GLU B 1 209 ? 2.572 -3.742 15.609 1 45.47 209 GLU B CA 1
ATOM 3543 C C . GLU B 1 209 ? 1.664 -4.898 16.031 1 45.47 209 GLU B C 1
ATOM 3545 O O . GLU B 1 209 ? 0.453 -4.719 16.172 1 45.47 209 GLU B O 1
ATOM 3550 N N . VAL B 1 210 ? 1.868 -6.129 15.602 1 39.44 210 VAL B N 1
ATOM 3551 C CA . VAL B 1 210 ? 1.2 -7.211 16.312 1 39.44 210 VAL B CA 1
ATOM 3552 C C . VAL B 1 210 ? 1.394 -7.031 17.828 1 39.44 210 VAL B C 1
ATOM 3554 O O . VAL B 1 210 ? 2.51 -6.793 18.281 1 39.44 210 VAL B O 1
ATOM 3557 N N . GLY B 1 211 ? 0.434 -6.551 18.547 1 32.59 211 GLY B N 1
ATOM 3558 C CA . GLY B 1 211 ? 0.543 -6.539 20 1 32.59 211 GLY B CA 1
ATOM 3559 C C . GLY B 1 211 ? 1.387 -7.68 20.547 1 32.59 211 GLY B C 1
ATOM 3560 O O . GLY B 1 211 ? 1.161 -8.844 20.203 1 32.59 211 GLY B O 1
ATOM 3561 N N . SER B 1 212 ? 2.568 -7.469 20.922 1 31.47 212 SER B N 1
ATOM 3562 C CA . SER B 1 212 ? 3.232 -8.414 21.812 1 31.47 212 SER B CA 1
ATOM 3563 C C . SER B 1 212 ? 2.275 -8.93 22.891 1 31.47 212 SER B C 1
ATOM 3565 O O . SER B 1 212 ? 1.831 -8.172 23.75 1 31.47 212 SER B O 1
ATO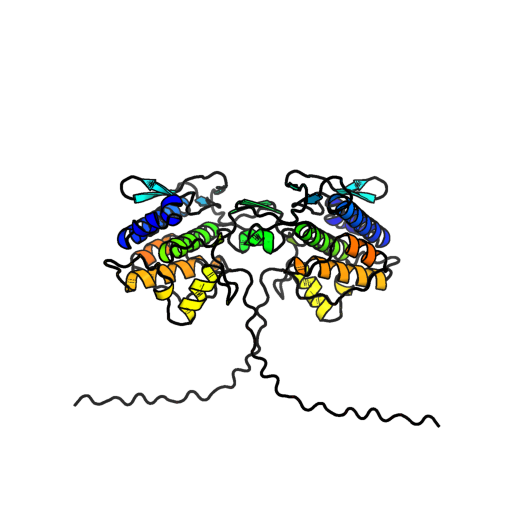M 3567 N N . SER B 1 213 ? 1.279 -9.68 22.609 1 29.83 213 SER B N 1
ATOM 3568 C CA . SER B 1 213 ? 0.804 -10.398 23.797 1 29.83 213 SER B CA 1
ATOM 3569 C C . SER B 1 213 ? 1.968 -10.883 24.656 1 29.83 213 SER B C 1
ATOM 3571 O O . SER B 1 213 ? 2.877 -11.555 24.156 1 29.83 213 SER B O 1
ATOM 3573 N N . THR B 1 214 ? 2.373 -10.164 25.625 1 28.88 214 THR B N 1
ATOM 3574 C CA . THR B 1 214 ? 3.074 -10.789 26.75 1 28.88 214 THR B CA 1
ATOM 3575 C C . THR B 1 214 ? 2.49 -12.164 27.062 1 28.88 214 THR B C 1
ATOM 3577 O O . THR B 1 214 ? 1.399 -12.266 27.625 1 28.88 214 THR B O 1
ATOM 3580 N N . SER B 1 215 ? 2.412 -13.047 26.25 1 26.53 215 SER B N 1
ATOM 3581 C CA . SER B 1 215 ? 2.254 -14.391 26.797 1 26.53 215 SER B CA 1
ATOM 3582 C C . SER B 1 215 ? 3.203 -14.641 27.953 1 26.53 215 SER B C 1
ATOM 3584 O O . SER B 1 215 ? 4.422 -14.672 27.781 1 26.53 215 SER B O 1
ATOM 3586 N N . LYS B 1 216 ? 2.9 -14.086 29.219 1 28.3 216 LYS B N 1
ATOM 3587 C CA . LYS B 1 216 ? 3.342 -14.844 30.391 1 28.3 216 LYS B CA 1
ATOM 3588 C C . LYS B 1 216 ? 3.262 -16.344 30.125 1 28.3 216 LYS B C 1
ATOM 3590 O O . LYS B 1 216 ? 2.17 -16.906 29.984 1 28.3 216 LYS B O 1
ATOM 3595 N N . HIS B 1 217 ? 4.129 -16.844 29.359 1 26.59 217 HIS B N 1
ATOM 3596 C CA . HIS B 1 217 ? 4.406 -18.281 29.328 1 26.59 217 HIS B CA 1
ATOM 3597 C C . HIS B 1 217 ? 4.391 -18.875 30.734 1 26.59 217 HIS B C 1
ATOM 3599 O O . HIS B 1 217 ? 5.281 -18.594 31.547 1 26.59 217 HIS B O 1
ATOM 3605 N N . GLU B 1 218 ? 3.248 -18.828 31.438 1 26.53 218 GLU B N 1
ATOM 3606 C CA . GLU B 1 218 ? 3.254 -19.812 32.531 1 26.53 218 GLU B CA 1
ATOM 3607 C C . GLU B 1 218 ? 3.918 -21.109 32.094 1 26.53 218 GLU B C 1
ATOM 3609 O O . GLU B 1 218 ? 3.66 -21.609 30.984 1 26.53 218 GLU B O 1
ATOM 3614 N N . LEU B 1 219 ? 5.129 -21.328 32.656 1 26.47 219 LEU B N 1
ATOM 3615 C CA . LEU B 1 219 ? 5.898 -22.578 32.656 1 26.47 219 LEU B CA 1
ATOM 3616 C C . LEU B 1 219 ? 4.977 -23.781 32.75 1 26.47 219 LEU B C 1
ATOM 3618 O O . LEU B 1 219 ? 4.391 -24.016 33.812 1 26.47 219 LEU B O 1
ATOM 3622 N N . SER B 1 220 ? 3.998 -23.906 31.812 1 24.67 220 SER B N 1
ATOM 3623 C CA . SER B 1 220 ? 3.229 -25.141 31.969 1 24.67 220 SER B CA 1
ATOM 3624 C C . SER B 1 220 ? 4.145 -26.359 32.094 1 24.67 220 SER B C 1
ATOM 3626 O O . SER B 1 220 ? 5.191 -26.422 31.453 1 24.67 220 SER B O 1
ATOM 3628 N N . SER B 1 221 ? 4.078 -27.031 33.219 1 27.2 221 SER B N 1
ATOM 3629 C CA . SER B 1 221 ? 4.617 -28.297 33.688 1 27.2 221 SER B CA 1
ATOM 3630 C C . SER B 1 221 ? 4.609 -29.344 32.562 1 27.2 221 SER B C 1
ATOM 3632 O O . SER B 1 221 ? 3.6 -29.516 31.891 1 27.2 221 SER B O 1
ATOM 3634 N N . THR B 1 222 ? 5.789 -29.469 31.859 1 24.8 222 THR B N 1
ATOM 3635 C CA . THR B 1 222 ? 6.199 -30.516 30.938 1 24.8 222 THR B CA 1
ATOM 3636 C C . THR B 1 222 ? 5.641 -31.875 31.391 1 24.8 222 THR B C 1
ATOM 3638 O O . THR B 1 222 ? 6 -32.375 32.469 1 24.8 222 THR B O 1
ATOM 3641 N N . ASN B 1 223 ? 4.348 -32.062 31.266 1 22.17 223 ASN B N 1
ATOM 3642 C CA . ASN B 1 223 ? 3.838 -33.375 31.547 1 22.17 223 ASN B CA 1
ATOM 3643 C C . ASN B 1 223 ? 4.684 -34.469 30.859 1 22.17 223 ASN B C 1
ATOM 3645 O O . ASN B 1 223 ? 5.066 -34.312 29.688 1 22.17 223 ASN B O 1
ATOM 3649 N N . GLU B 1 224 ? 5.488 -35.219 31.641 1 25.12 224 GLU B N 1
ATOM 3650 C CA . GLU B 1 224 ? 6.27 -36.438 31.5 1 25.12 224 GLU B CA 1
ATOM 3651 C C . GLU B 1 224 ? 5.484 -37.5 30.75 1 25.12 224 GLU B C 1
ATOM 3653 O O . GLU B 1 224 ? 4.477 -38 31.25 1 25.12 224 GLU B O 1
ATOM 3658 N N . ILE B 1 225 ? 5.086 -37.281 29.484 1 25.16 225 ILE B N 1
ATOM 3659 C CA . ILE B 1 225 ? 4.453 -38.406 28.797 1 25.16 225 ILE B CA 1
ATOM 3660 C C . ILE B 1 225 ? 5.391 -39.594 28.797 1 25.16 225 ILE B C 1
ATOM 3662 O O . ILE B 1 225 ? 6.508 -39.531 28.297 1 25.16 225 ILE B O 1
ATOM 3666 N N . SER B 1 226 ? 5.312 -40.344 29.859 1 24.41 226 SER B N 1
ATOM 3667 C CA . SER B 1 226 ? 5.895 -41.688 30.078 1 24.41 226 SER B CA 1
ATOM 3668 C C . SER B 1 226 ? 5.52 -42.625 28.953 1 24.41 226 SER B C 1
ATOM 3670 O O . SER B 1 226 ? 4.348 -43 28.781 1 24.41 226 SER B O 1
ATOM 3672 N N . ILE B 1 227 ? 5.953 -42.344 27.75 1 23.8 227 ILE B N 1
ATOM 3673 C CA . ILE B 1 227 ? 5.723 -43.344 26.719 1 23.8 227 ILE B CA 1
ATOM 3674 C C . ILE B 1 227 ? 6.309 -44.688 27.141 1 23.8 227 ILE B C 1
ATOM 3676 O O . ILE B 1 227 ? 7.512 -44.812 27.391 1 23.8 227 ILE B O 1
ATOM 3680 N N . SER B 1 228 ? 5.543 -45.406 27.891 1 22.91 228 SER B N 1
ATOM 3681 C CA . SER B 1 228 ? 5.805 -46.781 28.281 1 22.91 228 SER B CA 1
ATOM 3682 C C . SER B 1 228 ? 6.184 -47.656 27.094 1 22.91 228 SER B C 1
ATOM 3684 O O . SER B 1 228 ? 5.52 -47.594 26.047 1 22.91 228 SER B O 1
ATOM 3686 N N . LEU B 1 229 ? 7.504 -47.781 26.906 1 22.95 229 LEU B N 1
ATOM 3687 C CA . LEU B 1 229 ? 8.188 -48.75 26.047 1 22.95 229 LEU B CA 1
ATOM 3688 C C . LEU B 1 229 ? 7.492 -50.094 26.078 1 22.95 229 LEU B C 1
ATOM 3690 O O . LEU B 1 229 ? 7.352 -50.719 27.156 1 22.95 229 LEU B O 1
ATOM 3694 N N . ILE B 1 230 ? 6.391 -50.219 25.359 1 24.56 230 ILE B N 1
ATOM 3695 C CA . ILE B 1 230 ? 5.711 -51.5 25.25 1 24.56 230 ILE B CA 1
ATOM 3696 C C . ILE B 1 230 ? 6.719 -52.594 24.891 1 24.56 230 ILE B C 1
ATOM 3698 O O . ILE B 1 230 ? 7.438 -52.5 23.891 1 24.56 230 ILE B O 1
ATOM 3702 N N . GLU B 1 231 ? 7.23 -53.219 25.938 1 21.48 231 GLU B N 1
ATOM 3703 C CA . GLU B 1 231 ? 8.008 -54.469 25.906 1 21.48 231 GLU B CA 1
ATOM 3704 C C . GLU B 1 231 ? 7.375 -55.5 24.984 1 21.48 231 GLU B C 1
ATOM 3706 O O . GLU B 1 231 ? 6.219 -55.875 25.172 1 21.48 231 GLU B O 1
ATOM 3711 N N . ALA B 1 232 ? 7.613 -55.281 23.688 1 22.12 232 ALA B N 1
ATOM 3712 C CA . ALA B 1 232 ? 7.238 -56.406 22.844 1 22.12 232 ALA B CA 1
ATOM 3713 C C . ALA B 1 232 ? 7.652 -57.719 23.5 1 22.12 232 ALA B C 1
ATOM 3715 O O . ALA B 1 232 ? 8.805 -57.906 23.922 1 22.12 232 ALA B O 1
ATOM 3716 N N . ARG B 1 233 ? 6.695 -58.5 23.844 1 23.48 233 ARG B N 1
ATOM 3717 C CA . ARG B 1 233 ? 6.91 -59.938 24.047 1 23.48 233 ARG B CA 1
ATOM 3718 C C . ARG B 1 233 ? 7.504 -60.562 22.781 1 23.48 233 ARG B C 1
ATOM 3720 O O . ARG B 1 233 ? 7.137 -60.219 21.672 1 23.48 233 ARG B O 1
#

Sequence (466 aa):
MENLMSDQTGSKVLHWNMRLHIISGIARGLLYLHQDSRLRIIHRDLKTSNILLDSNMNPKISDFGLARVFGGDRVEANTIRVVGTHGYMPPEYAVYGSYSVKSDVFSFGVIVLEMLSGRKNREFFEEQHHHNLLGHAWRLWSEGRPLELMDSFMRDSVIISEVIRCIHIGLLCVQERPDDRPDMSSVVLMLNGERALPNPRQPGFYPHEVGSSTSKHELSSTNEISISLIEARMENLMSDQTGSKVLHWNMRLHIISGIARGLLYLHQDSRLRIIHRDLKTSNILLDSNMNPKISDFGLARVFGGDRVEANTIRVVGTHGYMPPEYAVYGSYSVKSDVFSFGVIVLEMLSGRKNREFFEEQHHHNLLGHAWRLWSEGRPLELMDSFMRDSVIISEVIRCIHIGLLCVQERPDDRPDMSSVVLMLNGERALPNPRQPGFYPHEVGSSTSKHELSSTNEISISLIEAR

Foldseek 3Di:
DVVLLPDPVSLLVQAPVLLLQQLLLVLVVLCCLQPVDPWRKAQLEDAPVQWDQDPVGRTDGHDSVVMDTDDDPDFKDADPDADYDPQLAAPCCVPTVIDGSLSVLQSSLQRLLCSFQSDHQVPDADVVQRWTSLQVCVVCVVVVNNNVSGHPSNPPPDDVVLSVLSSLLSLQSQANDSVSHDHSVVSSCSNVVNDDGDGGDRGNTPPDPPPPPPPPPPPPDPPPPPPPPPPPD/DVVLLPDPVSLLVQAPVLLLQQLLLVLVVLCCLQPVDPWRKAQLEDAPVQWDQDPVGRTDGHDSVVMDTDDDDDFKDADPDADYDPQLAAPCCVPTVIDGSLSVLQSSLQRLLCSFQSDHQVPDADVVQRWTSLQVCVVCVVVVNNNVSGHPSNPPPDDPVLSVLSSLLSLQSQANDSVSHDHSVVSSCSNVVNDDGDGGDRGNTPPDPPPPPPPPPPPPDPPPPCPPPPPDD

Nearest PDB structures (foldseek):
  4q5j-assembly1_A  TM=9.052E-01  e=4.387E-14  Arabidopsis thaliana
  4oh4-assembly2_B  TM=9.102E-01  e=6.817E-14  Arabidopsis thaliana
  4q5j-assembly2_B  TM=9.039E-01  e=1.739E-13  Arabidopsis thaliana
  4oh4-assembly1_A  TM=8.800E-01  e=2.168E-13  Arabidopsis thaliana
  3hgk-assembly3_C  TM=8.531E-01  e=2.075E-12  Solanum pimpinellifolium

Secondary structure (DSSP, 8-state):
-HHHHHSHHHHTT--HHHHHHHHHHHHHHHHIIIIISSSEEE-S---GGGEEE-TT--EEE---TT-EEE-TT--EEE-SEEEEETTTS-HHHHHH-EEEHHHHHHHHHHHHHHHHHT--TTT--BTTTTB-HHHHHHHHHHTT-GGGGS-TT--TT--HHHHHHHHHHHHHHTBSSGGGSPPHHHHHHHHTT-S--PPPPPB--SS--------------------------/-HHHHHSHHHHTT--HHHHHHHHHHHHHHHHIIIIISSSEEE-S---GGGEEE-TT--EEE---TT-EEE-TT--EEE-SEEEEETTTS-HHHHHH-EEEHHHHHHHHHHHHHHHHHT--TTT--BTTTTB-HHHHHHHHHHTT-GGGGS-GGG-TT--HHHHHHHHHHHHHHTBSSGGGSPPHHHHHHHHTT-S--PPPPPB--SS--------------------------

Solvent-accessible surface area (backbone atoms only — not comparable to full-atom values): 25788 Å² total; per-residue (Å²): 71,37,67,39,48,70,32,74,70,31,41,57,64,50,39,43,68,53,49,51,49,27,54,52,35,45,40,52,51,50,27,36,34,52,64,69,37,98,45,33,41,33,47,63,55,56,47,49,80,29,28,44,55,50,98,84,50,50,47,39,86,48,74,65,86,67,39,46,77,35,67,86,88,62,63,65,50,74,38,63,67,36,68,37,42,39,57,35,60,34,53,51,30,59,54,61,16,36,43,32,58,44,38,42,33,20,12,48,13,45,47,46,49,22,66,46,32,56,44,54,45,75,74,38,65,40,79,91,76,55,24,31,44,66,44,47,49,48,52,30,46,76,70,71,42,52,72,75,48,44,29,83,63,41,64,71,83,60,56,63,70,58,52,53,48,49,53,51,50,17,42,28,22,30,27,42,49,58,86,67,28,61,55,46,68,54,47,50,34,38,76,70,67,72,42,88,78,75,84,64,62,79,52,54,54,71,70,66,78,68,72,75,69,77,68,77,69,69,81,68,78,78,74,77,77,75,75,73,76,75,75,79,124,70,38,68,39,47,70,32,74,69,31,40,57,65,49,39,42,67,53,49,50,49,27,52,53,36,46,39,51,51,50,28,35,33,53,65,69,37,97,45,34,42,32,47,63,56,56,46,50,81,32,29,44,54,50,97,84,49,50,47,39,86,48,75,64,86,66,40,46,78,34,67,87,87,60,63,67,50,74,39,62,66,36,68,37,41,39,57,34,61,35,52,50,30,60,53,62,16,36,43,33,59,44,38,42,33,20,12,49,13,46,47,46,48,23,68,47,32,55,46,54,45,73,73,38,65,41,79,91,75,54,25,31,45,67,43,46,48,48,52,29,46,76,70,72,43,52,73,76,48,42,30,82,62,39,65,71,84,60,56,63,71,58,51,53,50,50,52,51,50,17,42,28,22,30,28,42,50,60,86,67,26,62,54,46,66,54,48,49,33,39,76,69,66,74,42,86,79,77,85,64,63,79,52,53,54,71,70,65,76,66,74,74,69,75,67,76,70,68,82,70,77,78,73,78,76,74,74,72,76,75,74,77,126

pLDDT: mean 83.17, std 22.09, range [21.48, 98.88]

Radius of gyration: 26.04 Å; Cα contacts (8 Å, |Δi|>4): 766; chains: 2; bounding box: 50×96×84 Å